Protein AF-A7SAR0-F1 (afdb_monomer_lite)

InterPro domains:
  IPR002035 von Willebrand factor, type A [PF00092] (319-389)
  IPR002035 von Willebrand factor, type A [PF00092] (430-538)
  IPR002035 von Willebrand factor, type A [PS50234] (319-540)
  IPR002035 von Willebrand factor, type A [SM00327] (317-538)
  IPR036465 von Willebrand factor A-like domain superfamily [G3DSA:3.40.50.410] (305-395)
  IPR036465 von Willebrand factor A-like domain superfamily [G3DSA:3.40.50.410] (401-552)
  IPR036465 von Willebrand factor A-like domain superfamily [SSF53300] (314-546)
  IPR050525 Extracellular Matrix Assembly and Organization [PTHR24020] (255-546)

Foldseek 3Di:
DDDDPDDPPPFEDEQDFAQFFAPLLLLQLLVLLCVVCVPDAQLQSLQQLLCLAPQDQQLCQLQNHHDHRDPPSDDPVSSVSSSFLQHFDDDQWFTTNWGHLDVPDIANQNLLSLLQSCLQVWDQWTACCSVPVPLRGTHGSNLCSADLQLLLQQLLCVLLVQEVDSEEDAFAAPPHPLGGDTTTGDDRHHDTSHYLNRNLSRLNSSLCSNCVNVCSVVRQHNSRSSCCARPLENQPDLVNHSLCSLVSSVVRDDLVSSLVNNLSSSLRVCSSCVVVRPSDDNVCSSVSSVVNSVCPSVVNDVSSDNRDSNHQFDFFAAEEEEEAELFLVDDPVLLLVVLVLVLLLLVQWQQAPRHYWYWYWYDFQDIHTHGARPRDSRSSVVSSSSNSDDRPQDDCPVVNCVVVVVPPADPVRVVVVVVPDPPVVVVPPRDGPGGHHAPLNNLQCCQPPHQVCLVPDPSNPDPYAYEYEYEDAEDHPRVDPCSNVVSLVCSLAPGFLYFYAYEHEHNYDLVSSLSNGLHSVQRYYYPVPSVVVVVVSNLSGSDHPPDDWDWDWDWDDDPFWIWIWIQTPVGRTHIDIDTVVVCVPDPDDDDD

Radius of gyration: 28.36 Å; chains: 1; bounding box: 83×52×78 Å

Organism: Nematostella vectensis (NCBI:txid45351)

Structure (mmCIF, N/CA/C/O backbone):
data_AF-A7SAR0-F1
#
_entry.id   AF-A7SAR0-F1
#
loop_
_atom_site.group_PDB
_atom_site.id
_atom_site.type_symbol
_atom_site.label_atom_id
_atom_site.label_alt_id
_atom_site.label_comp_id
_atom_site.label_asym_id
_atom_site.label_entity_id
_atom_site.label_seq_id
_atom_site.pdbx_PDB_ins_code
_atom_site.Cartn_x
_atom_site.Cartn_y
_atom_site.Cartn_z
_atom_site.occupancy
_atom_site.B_iso_or_equiv
_atom_site.auth_seq_id
_atom_site.auth_comp_id
_atom_site.auth_asym_id
_atom_site.auth_atom_id
_atom_site.pdbx_PDB_model_num
ATOM 1 N N . MET A 1 1 ? -2.331 31.060 17.539 1.00 26.17 1 MET A N 1
ATOM 2 C CA . MET A 1 1 ? -1.573 30.114 18.380 1.00 26.17 1 MET A CA 1
ATOM 3 C C . MET A 1 1 ? -2.570 29.066 18.826 1.00 26.17 1 MET A C 1
ATOM 5 O O . MET A 1 1 ? -3.383 29.357 19.687 1.00 26.17 1 MET A O 1
ATOM 9 N N . ALA A 1 2 ? -2.637 27.949 18.102 1.00 24.48 2 ALA A N 1
ATOM 10 C CA . ALA A 1 2 ? -3.483 26.822 18.471 1.00 24.48 2 ALA A CA 1
ATOM 11 C C . ALA A 1 2 ? -2.668 25.968 19.445 1.00 24.48 2 ALA A C 1
ATOM 13 O O . ALA A 1 2 ? -1.575 25.530 19.090 1.00 24.48 2 ALA A O 1
ATOM 14 N N . GLU A 1 3 ? -3.146 25.841 20.679 1.00 23.84 3 GLU A N 1
ATOM 15 C CA . GLU A 1 3 ? -2.560 24.943 21.667 1.00 23.84 3 GLU A CA 1
ATOM 16 C C . GLU A 1 3 ? -2.794 23.499 21.227 1.00 23.84 3 GLU A C 1
ATOM 18 O O . GLU A 1 3 ? -3.919 23.070 20.972 1.00 23.84 3 GLU A O 1
ATOM 23 N N . ASP A 1 4 ? -1.680 22.791 21.102 1.00 28.69 4 ASP A N 1
ATOM 24 C CA . ASP A 1 4 ? -1.570 21.359 20.902 1.00 28.69 4 ASP A CA 1
ATOM 25 C C . ASP A 1 4 ? -2.327 20.634 22.027 1.00 28.69 4 ASP A C 1
ATOM 27 O O . ASP A 1 4 ? -1.925 20.682 23.195 1.00 28.69 4 ASP A O 1
ATOM 31 N N . SER A 1 5 ? -3.452 19.995 21.692 1.00 29.91 5 SER A N 1
ATOM 32 C CA . SER A 1 5 ? -4.229 19.151 22.602 1.00 29.91 5 SER A CA 1
ATOM 33 C C . SER A 1 5 ? -3.477 17.839 22.842 1.00 29.91 5 SER A C 1
ATOM 35 O O . SER A 1 5 ? -3.873 16.766 22.384 1.00 29.91 5 SER A O 1
ATOM 37 N N . SER A 1 6 ? -2.338 17.942 23.520 1.00 33.75 6 SER A N 1
ATOM 38 C CA . SER A 1 6 ? -1.505 16.810 23.887 1.00 33.75 6 SER A CA 1
ATOM 39 C C . SER A 1 6 ? -2.100 16.120 25.116 1.00 33.75 6 SER A C 1
ATOM 41 O O . SER A 1 6 ? -2.221 16.690 26.201 1.00 33.75 6 SER A O 1
ATOM 43 N N . VAL A 1 7 ? -2.496 14.858 24.933 1.00 38.62 7 VAL A N 1
ATOM 44 C CA . VAL A 1 7 ? -2.776 13.917 26.026 1.00 38.62 7 VAL A CA 1
ATOM 45 C C . VAL A 1 7 ? -1.571 13.936 26.982 1.00 38.62 7 VAL A C 1
ATOM 47 O O . VAL A 1 7 ? -0.435 13.860 26.501 1.00 38.62 7 VAL A O 1
ATOM 50 N N . PRO A 1 8 ? -1.759 14.041 28.314 1.00 30.75 8 PRO A N 1
ATOM 51 C CA . PRO A 1 8 ? -0.643 14.112 29.250 1.00 30.75 8 PRO A CA 1
ATOM 52 C C . PRO A 1 8 ? 0.313 12.930 29.041 1.00 30.75 8 PRO A C 1
ATOM 54 O O . PRO A 1 8 ? -0.089 11.768 29.073 1.00 30.75 8 PRO A O 1
ATOM 57 N N . SER A 1 9 ? 1.600 13.238 28.854 1.00 37.22 9 SER A N 1
ATOM 58 C CA . SER A 1 9 ? 2.666 12.329 28.392 1.00 37.22 9 SER A CA 1
ATOM 59 C C . SER A 1 9 ? 2.916 11.072 29.244 1.00 37.22 9 SER A C 1
ATOM 61 O O . SER A 1 9 ? 3.750 10.247 28.884 1.00 37.22 9 SER A O 1
ATOM 63 N N . ARG A 1 10 ? 2.200 10.893 30.362 1.00 34.91 10 ARG A N 1
ATOM 64 C CA . ARG A 1 10 ? 2.301 9.724 31.250 1.00 34.91 10 ARG A CA 1
ATOM 65 C C . ARG A 1 10 ? 1.417 8.533 30.852 1.00 34.91 10 ARG A C 1
ATOM 67 O O . ARG A 1 10 ? 1.620 7.467 31.423 1.00 34.91 10 ARG A O 1
ATOM 74 N N . SER A 1 11 ? 0.471 8.672 29.916 1.00 49.97 11 SER A N 1
ATOM 75 C CA . SER A 1 11 ? -0.482 7.596 29.556 1.00 49.97 11 SER A CA 1
ATOM 76 C C . SER A 1 11 ? -0.336 7.022 28.139 1.00 49.97 11 SER A C 1
ATOM 78 O O . SER A 1 11 ? -1.060 6.086 27.797 1.00 49.97 11 SER A O 1
ATOM 80 N N . LYS A 1 12 ? 0.583 7.550 27.316 1.00 46.09 12 LYS A N 1
ATOM 81 C CA . LYS A 1 12 ? 0.802 7.092 25.935 1.00 46.09 12 LYS A CA 1
ATOM 82 C C . LYS A 1 12 ? 1.969 6.110 25.859 1.00 46.09 12 LYS A C 1
ATOM 84 O O . LYS A 1 12 ? 3.093 6.446 26.230 1.00 46.09 12 LYS A O 1
ATOM 89 N N . ARG A 1 13 ? 1.716 4.913 25.328 1.00 53.78 13 ARG A N 1
ATOM 90 C CA . ARG A 1 13 ? 2.755 3.932 24.988 1.00 53.78 13 ARG A CA 1
ATOM 91 C C . ARG A 1 13 ? 3.114 4.102 23.515 1.00 53.78 13 ARG A C 1
ATOM 93 O O . ARG A 1 13 ? 2.243 3.986 22.666 1.00 53.78 13 ARG A O 1
ATOM 100 N N . SER A 1 14 ? 4.374 4.386 23.188 1.00 48.59 14 SER A N 1
ATOM 101 C CA . SER A 1 14 ? 4.803 4.431 21.785 1.00 48.59 14 SER A CA 1
ATOM 102 C C . SER A 1 14 ? 5.009 3.012 21.256 1.00 48.59 14 SER A C 1
ATOM 104 O O . SER A 1 14 ? 5.882 2.291 21.746 1.00 48.59 14 SER A O 1
ATOM 106 N N . VAL A 1 15 ? 4.241 2.617 20.245 1.00 57.91 15 VAL A N 1
ATOM 107 C CA . VAL A 1 15 ? 4.427 1.339 19.551 1.00 57.91 15 VAL A CA 1
ATOM 108 C C . VAL A 1 15 ? 5.384 1.576 18.388 1.00 57.91 15 VAL A C 1
ATOM 110 O O . VAL A 1 15 ? 5.007 2.139 17.367 1.00 57.91 15 VAL A O 1
ATOM 113 N N . GLY A 1 16 ? 6.651 1.192 18.544 1.00 56.44 16 GLY A N 1
ATOM 114 C CA . GLY A 1 16 ? 7.621 1.249 17.452 1.00 56.44 16 GLY A CA 1
ATOM 115 C C . GLY A 1 16 ? 7.427 0.070 16.504 1.00 56.44 16 GLY A C 1
ATOM 116 O O . GLY A 1 16 ? 7.858 -1.038 16.815 1.00 56.44 16 GLY A O 1
ATOM 117 N N . VAL A 1 17 ? 6.793 0.286 15.352 1.00 64.12 17 VAL A N 1
ATOM 118 C CA . VAL A 1 17 ? 6.727 -0.736 14.294 1.00 64.12 17 VAL A CA 1
ATOM 119 C C . VAL A 1 17 ? 8.013 -0.679 13.474 1.00 64.12 17 VAL A C 1
ATOM 121 O O . VAL A 1 17 ? 8.463 0.403 13.096 1.00 64.12 17 VAL A O 1
ATOM 124 N N . SER A 1 18 ? 8.607 -1.840 13.184 1.00 66.06 18 SER A N 1
ATOM 125 C CA . SER A 1 18 ? 9.687 -1.941 12.195 1.00 66.06 18 SER A CA 1
ATOM 126 C C . SER A 1 18 ? 9.252 -1.357 10.848 1.00 66.06 18 SER A C 1
ATOM 128 O O . SER A 1 18 ? 8.065 -1.287 10.555 1.00 66.06 18 SER A O 1
ATOM 130 N N . GLU A 1 19 ? 10.201 -0.974 9.999 1.00 83.50 19 GLU A N 1
ATOM 131 C CA . GLU A 1 19 ? 9.915 -0.430 8.664 1.00 83.50 19 GLU A CA 1
ATOM 132 C C . GLU A 1 19 ? 8.997 -1.385 7.862 1.00 83.50 19 GLU A C 1
ATOM 134 O O . GLU A 1 19 ? 9.337 -2.554 7.679 1.00 83.50 19 GLU A O 1
ATOM 139 N N . VAL A 1 20 ? 7.811 -0.922 7.444 1.00 90.62 20 VAL A N 1
ATOM 140 C CA . VAL A 1 20 ? 6.814 -1.734 6.717 1.00 90.62 20 VAL A CA 1
ATOM 141 C C . VAL A 1 20 ? 6.752 -1.290 5.258 1.00 90.62 20 VAL A C 1
ATOM 143 O O . VAL A 1 20 ? 6.355 -0.160 4.973 1.00 90.62 20 VAL A O 1
ATOM 146 N N . PHE A 1 21 ? 7.093 -2.183 4.332 1.00 94.25 21 PHE A N 1
ATOM 147 C CA . PHE A 1 21 ? 7.068 -1.960 2.885 1.00 94.25 21 PHE A CA 1
ATOM 148 C C . PHE A 1 21 ? 5.746 -2.429 2.284 1.00 94.25 21 PHE A C 1
ATOM 150 O O . PHE A 1 21 ? 5.634 -3.502 1.695 1.00 94.25 21 PHE A O 1
ATOM 157 N N . ALA A 1 22 ? 4.726 -1.592 2.447 1.00 94.12 22 ALA A N 1
ATOM 158 C CA . ALA A 1 22 ? 3.387 -1.826 1.929 1.00 94.12 22 ALA A CA 1
ATOM 159 C C . ALA A 1 22 ? 2.892 -0.629 1.112 1.00 94.12 22 ALA A C 1
ATOM 161 O O . ALA A 1 22 ? 3.241 0.522 1.384 1.00 94.12 22 ALA A O 1
ATOM 162 N N . LEU A 1 23 ? 2.070 -0.903 0.105 1.00 94.31 23 LEU A N 1
ATOM 163 C CA . LEU A 1 23 ? 1.562 0.099 -0.825 1.00 94.31 23 LEU A CA 1
ATOM 164 C C . LEU A 1 23 ? 0.680 1.135 -0.125 1.00 94.31 23 LEU A C 1
ATOM 166 O O . LEU A 1 23 ? 0.762 2.324 -0.407 1.00 94.31 23 LEU A O 1
ATOM 170 N N . ASP A 1 24 ? -0.149 0.699 0.816 1.00 91.94 24 ASP A N 1
ATOM 171 C CA . ASP A 1 24 ? -1.004 1.588 1.595 1.00 91.94 24 ASP A CA 1
ATOM 172 C C . ASP A 1 24 ? -0.205 2.473 2.568 1.00 91.94 24 ASP A C 1
ATOM 174 O O . ASP A 1 24 ? -0.632 3.589 2.855 1.00 91.94 24 ASP A O 1
ATOM 178 N N . HIS A 1 25 ? 0.976 2.029 3.016 1.00 93.94 25 HIS A N 1
ATOM 179 C CA . HIS A 1 25 ? 1.928 2.876 3.742 1.00 93.94 25 HIS A CA 1
ATOM 180 C C . HIS A 1 25 ? 2.596 3.907 2.829 1.00 93.94 25 HIS A C 1
ATOM 182 O O . HIS A 1 25 ? 2.699 5.075 3.199 1.00 93.94 25 HIS A O 1
ATOM 188 N N . PHE A 1 26 ? 2.994 3.509 1.619 1.00 96.06 26 PHE A N 1
ATOM 189 C CA . PHE A 1 26 ? 3.489 4.458 0.623 1.00 96.06 26 PHE A CA 1
ATOM 190 C C . PHE A 1 26 ? 2.452 5.556 0.344 1.00 96.06 26 PHE A C 1
ATOM 192 O O . PHE A 1 26 ? 2.776 6.739 0.409 1.00 96.06 26 PHE A O 1
ATOM 199 N N . ILE A 1 27 ? 1.189 5.175 0.124 1.00 94.31 27 ILE A N 1
ATOM 200 C CA . ILE A 1 27 ? 0.093 6.123 -0.103 1.00 94.31 27 ILE A CA 1
ATOM 201 C C . ILE A 1 27 ? -0.141 7.022 1.122 1.00 94.31 27 ILE A C 1
ATOM 203 O O . ILE A 1 27 ? -0.312 8.223 0.940 1.00 94.31 27 ILE A O 1
ATOM 207 N N . GLU A 1 28 ? -0.095 6.490 2.351 1.00 92.25 28 GLU A N 1
ATOM 208 C CA . GLU A 1 28 ? -0.163 7.306 3.578 1.00 92.25 28 GLU A CA 1
ATOM 209 C C . GLU A 1 28 ? 0.909 8.411 3.580 1.00 92.25 28 GLU A C 1
ATOM 211 O O . GLU A 1 28 ? 0.613 9.563 3.901 1.00 92.25 28 GLU A O 1
ATOM 216 N N . VAL A 1 29 ? 2.153 8.079 3.224 1.00 94.81 29 VAL A N 1
ATOM 217 C CA . VAL A 1 29 ? 3.259 9.049 3.200 1.00 94.81 29 VAL A CA 1
ATOM 218 C C . VAL A 1 29 ? 3.044 10.088 2.096 1.00 94.81 29 VAL A C 1
ATOM 220 O O . VAL A 1 29 ? 3.247 11.275 2.339 1.00 94.81 29 VAL A O 1
ATOM 223 N N . VAL A 1 30 ? 2.552 9.688 0.917 1.00 96.12 30 VAL A N 1
ATOM 224 C CA . VAL A 1 30 ? 2.158 10.633 -0.147 1.00 96.12 30 VAL A CA 1
ATOM 225 C C . VAL A 1 30 ? 1.065 11.593 0.333 1.00 96.12 30 VAL A C 1
ATOM 227 O O . VAL A 1 30 ? 1.195 12.805 0.167 1.00 96.12 30 VAL A O 1
ATOM 230 N N . GLU A 1 31 ? 0.012 11.076 0.968 1.00 91.88 31 GLU A N 1
ATOM 231 C CA . GLU A 1 31 ? -1.098 11.873 1.505 1.00 91.88 31 GLU A CA 1
ATOM 232 C C . GLU A 1 31 ? -0.603 12.880 2.563 1.00 91.88 31 GLU A C 1
ATOM 234 O O . GLU A 1 31 ? -1.057 14.026 2.580 1.00 91.88 31 GLU A O 1
ATOM 239 N N . LYS A 1 32 ? 0.380 12.505 3.395 1.00 92.62 32 LYS A N 1
ATOM 240 C CA . LYS A 1 32 ? 1.038 13.420 4.345 1.00 92.62 32 LYS A CA 1
ATOM 241 C C . LYS A 1 32 ? 1.799 14.550 3.648 1.00 92.62 32 LYS A C 1
ATOM 243 O O . LYS A 1 32 ? 1.663 15.705 4.057 1.00 92.62 32 LYS A O 1
ATOM 248 N N . ILE A 1 33 ? 2.544 14.261 2.576 1.00 95.62 33 ILE A N 1
ATOM 249 C CA . ILE A 1 33 ? 3.218 15.306 1.785 1.00 95.62 33 ILE A CA 1
ATOM 250 C C . ILE A 1 33 ? 2.176 16.281 1.214 1.00 95.62 33 ILE A C 1
ATOM 252 O O . ILE A 1 33 ? 2.338 17.493 1.328 1.00 95.62 33 ILE A O 1
ATOM 256 N N . GLU A 1 34 ? 1.077 15.777 0.648 1.00 94.31 34 GLU A N 1
ATOM 257 C CA . GLU A 1 34 ? 0.001 16.607 0.080 1.00 94.31 34 GLU A CA 1
ATOM 258 C C . GLU A 1 34 ? -0.732 17.465 1.123 1.00 94.31 34 GLU A C 1
ATOM 260 O O . GLU A 1 34 ? -1.263 18.529 0.793 1.00 94.31 34 GLU A O 1
ATOM 265 N N . GLN A 1 35 ? -0.798 17.008 2.377 1.00 91.00 35 GLN A N 1
ATOM 266 C CA . GLN A 1 35 ? -1.327 17.794 3.494 1.00 91.00 35 GLN A CA 1
ATOM 267 C C . GLN A 1 35 ? -0.376 18.930 3.882 1.00 91.00 35 GLN A C 1
ATOM 269 O O . GLN A 1 35 ? -0.831 20.046 4.130 1.00 91.00 35 GLN A O 1
ATOM 274 N N . LYS A 1 36 ? 0.936 18.666 3.912 1.00 94.00 36 LYS A N 1
ATOM 275 C CA . LYS A 1 36 ? 1.967 19.673 4.215 1.00 94.00 36 LYS A CA 1
ATOM 276 C C . LYS A 1 36 ? 2.174 20.668 3.075 1.00 94.00 36 LYS A C 1
ATOM 278 O O . LYS A 1 36 ? 2.505 21.822 3.329 1.00 94.00 36 LYS A O 1
ATOM 283 N N . LEU A 1 37 ? 1.941 20.244 1.833 1.00 94.81 37 LEU A N 1
ATOM 284 C CA . LEU A 1 37 ? 2.154 21.027 0.616 1.00 94.81 37 LEU A CA 1
ATOM 285 C C . LEU A 1 37 ? 0.853 21.179 -0.197 1.00 94.81 37 LEU A C 1
ATOM 287 O O . LEU A 1 37 ? 0.806 20.781 -1.361 1.00 94.81 37 LEU A O 1
ATOM 291 N N . PRO A 1 38 ? -0.210 21.793 0.357 1.00 92.56 38 PRO A N 1
ATOM 292 C CA . PRO A 1 38 ? -1.535 21.815 -0.272 1.00 92.56 38 PRO A CA 1
ATOM 293 C C . PRO A 1 38 ? -1.596 22.590 -1.597 1.00 92.56 38 PRO A C 1
ATOM 295 O O . PRO A 1 38 ? -2.573 22.445 -2.328 1.00 92.56 38 PRO A O 1
ATOM 298 N N . GLN A 1 39 ? -0.582 23.412 -1.889 1.00 93.44 39 GLN A N 1
ATOM 299 C CA . GLN A 1 39 ? -0.471 24.210 -3.115 1.00 93.44 39 GLN A CA 1
ATOM 300 C C . GLN A 1 39 ? 0.252 23.483 -4.257 1.00 93.44 39 GLN A C 1
ATOM 302 O O . GLN A 1 39 ? 0.214 23.946 -5.393 1.00 93.44 39 GLN A O 1
ATOM 307 N N . LYS A 1 40 ? 0.953 22.379 -3.970 1.00 94.88 40 LYS A N 1
ATOM 308 C CA . LYS A 1 40 ? 1.698 21.622 -4.981 1.00 94.88 40 LYS A CA 1
ATOM 309 C C . LYS A 1 40 ? 0.737 20.730 -5.769 1.00 94.88 40 LYS A C 1
ATOM 311 O O . LYS A 1 40 ? -0.164 20.110 -5.205 1.00 94.88 40 LYS A O 1
ATOM 316 N N . SER A 1 41 ? 0.920 20.683 -7.085 1.00 95.00 41 SER A N 1
ATOM 317 C CA . SER A 1 41 ? 0.102 19.863 -7.981 1.00 95.00 41 SER A CA 1
ATOM 318 C C . SER A 1 41 ? 0.484 18.379 -7.900 1.00 95.00 41 SER A C 1
ATOM 320 O O . SER A 1 41 ? 1.560 18.031 -7.411 1.00 95.00 41 SER A O 1
ATOM 322 N N . LEU A 1 42 ? -0.356 17.495 -8.460 1.00 96.06 42 LEU A N 1
ATOM 323 C CA . LEU A 1 42 ? -0.025 16.071 -8.630 1.00 96.06 42 LEU A CA 1
ATOM 324 C C . LEU A 1 42 ? 1.337 15.903 -9.328 1.00 96.06 42 LEU A C 1
ATOM 326 O O . LEU A 1 42 ? 2.151 15.092 -8.892 1.00 96.06 42 LEU A O 1
ATOM 330 N N . LYS A 1 43 ? 1.6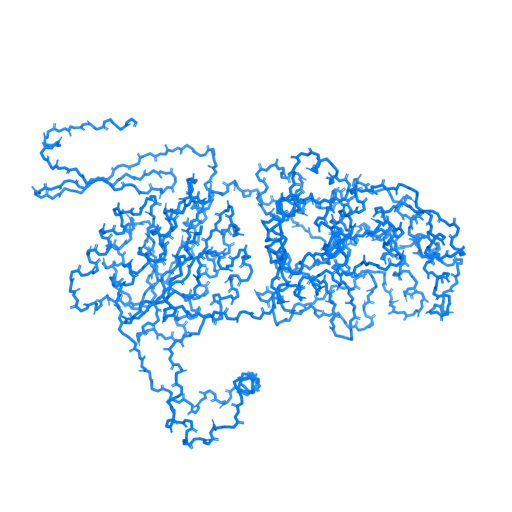08 16.712 -10.362 1.00 96.19 43 LYS A N 1
ATOM 331 C CA . LYS A 1 43 ? 2.874 16.704 -11.108 1.00 96.19 43 LYS A CA 1
ATOM 332 C C . LYS A 1 43 ? 4.071 17.076 -10.249 1.00 96.19 43 LYS A C 1
ATOM 334 O O . LYS A 1 43 ? 5.107 16.425 -10.373 1.00 96.19 43 LYS A O 1
ATOM 339 N N . ASP A 1 44 ? 3.941 18.088 -9.401 1.00 95.81 44 ASP A N 1
ATOM 340 C CA . ASP A 1 44 ? 5.046 18.513 -8.541 1.00 95.81 44 ASP A CA 1
ATOM 341 C C . ASP A 1 44 ? 5.380 17.419 -7.525 1.00 95.81 44 ASP A C 1
ATOM 343 O O . ASP A 1 44 ? 6.533 17.016 -7.406 1.00 95.81 44 ASP A O 1
ATOM 347 N N . ILE A 1 45 ? 4.356 16.874 -6.857 1.00 97.69 45 ILE A N 1
ATOM 348 C CA . ILE A 1 45 ? 4.521 15.821 -5.850 1.00 97.69 45 ILE A CA 1
ATOM 349 C C . ILE A 1 45 ? 5.096 14.544 -6.473 1.00 97.69 45 ILE A C 1
ATOM 351 O O . ILE A 1 45 ? 6.069 14.000 -5.952 1.00 97.69 45 ILE A O 1
ATOM 355 N N . ALA A 1 46 ? 4.551 14.084 -7.605 1.00 97.94 46 ALA A N 1
ATOM 356 C CA . ALA A 1 46 ? 5.043 12.889 -8.291 1.00 97.94 46 ALA A CA 1
ATOM 357 C C . ALA A 1 46 ? 6.515 13.038 -8.711 1.00 97.94 46 ALA A C 1
ATOM 359 O O . ALA A 1 46 ? 7.311 12.130 -8.479 1.00 97.94 46 ALA A O 1
ATOM 360 N N . ASN A 1 47 ? 6.901 14.201 -9.250 1.00 97.19 47 ASN A N 1
ATOM 361 C CA . ASN A 1 47 ? 8.289 14.470 -9.624 1.00 97.19 47 ASN A CA 1
ATOM 362 C C . ASN A 1 47 ? 9.226 14.535 -8.417 1.00 97.19 47 ASN A C 1
ATOM 364 O O . ASN A 1 47 ? 10.321 13.977 -8.473 1.00 97.19 47 ASN A O 1
ATOM 368 N N . SER A 1 48 ? 8.811 15.170 -7.319 1.00 96.94 48 SER A N 1
ATOM 369 C CA . SER A 1 48 ? 9.624 15.221 -6.103 1.00 96.94 48 SER A CA 1
ATOM 370 C C . SER A 1 48 ? 9.822 13.843 -5.468 1.00 96.94 48 SER A C 1
ATOM 372 O O . SER A 1 48 ? 10.914 13.559 -4.983 1.00 96.94 48 SER A O 1
ATOM 374 N N . ILE A 1 49 ? 8.809 12.971 -5.513 1.00 97.44 49 ILE A N 1
ATOM 375 C CA . ILE A 1 49 ? 8.919 11.576 -5.058 1.00 97.44 49 ILE A CA 1
ATOM 376 C C . ILE A 1 49 ? 9.837 10.782 -5.987 1.00 97.44 49 ILE A C 1
ATOM 378 O O . ILE A 1 49 ? 10.768 10.134 -5.516 1.00 97.44 49 ILE A O 1
ATOM 382 N N . ARG A 1 50 ? 9.618 10.862 -7.305 1.00 95.88 50 ARG A N 1
ATOM 383 C CA . ARG A 1 50 ? 10.467 10.211 -8.310 1.00 95.88 50 ARG A CA 1
ATOM 384 C C . ARG A 1 50 ? 11.944 10.516 -8.087 1.00 95.88 50 ARG A C 1
ATOM 386 O O . ARG A 1 50 ? 12.776 9.612 -8.154 1.00 95.88 50 ARG A O 1
ATOM 393 N N . LYS A 1 51 ? 12.262 11.792 -7.849 1.00 95.88 51 LYS A N 1
ATOM 394 C CA . LYS A 1 51 ? 13.630 12.295 -7.699 1.00 95.88 51 LYS A CA 1
ATOM 395 C C . LYS A 1 51 ? 14.447 11.528 -6.653 1.00 95.88 51 LYS A C 1
ATOM 397 O O . LYS A 1 51 ? 15.662 11.446 -6.772 1.00 95.88 51 LYS A O 1
ATOM 402 N N . LEU A 1 52 ? 13.784 10.944 -5.655 1.00 94.56 52 LEU A N 1
ATOM 403 C CA . LEU A 1 52 ? 14.427 10.167 -4.595 1.00 94.56 52 LEU A CA 1
ATOM 404 C C . LEU A 1 52 ? 15.106 8.885 -5.102 1.00 94.56 52 LEU A C 1
ATOM 406 O O . LEU A 1 52 ? 16.066 8.438 -4.484 1.00 94.56 52 LEU A O 1
ATOM 410 N N . GLY A 1 53 ? 14.627 8.299 -6.206 1.00 90.81 53 GLY A N 1
ATOM 411 C CA . GLY A 1 53 ? 15.198 7.074 -6.784 1.00 90.81 53 GLY A CA 1
ATOM 412 C C . GLY A 1 53 ? 15.646 7.192 -8.243 1.00 90.81 53 GLY A C 1
ATOM 413 O O . GLY A 1 53 ? 16.463 6.395 -8.692 1.00 90.81 53 GLY A O 1
ATOM 414 N N . TYR A 1 54 ? 15.137 8.177 -8.986 1.00 94.19 54 TYR A N 1
ATOM 415 C CA . TYR A 1 54 ? 15.264 8.245 -10.443 1.00 94.19 54 TYR A CA 1
ATOM 416 C C . TYR A 1 54 ? 15.532 9.680 -10.921 1.00 94.19 54 TYR A C 1
ATOM 418 O O . TYR A 1 54 ? 14.669 10.299 -11.542 1.00 94.19 54 TYR A O 1
ATOM 426 N N . ASP A 1 55 ? 16.712 10.232 -10.621 1.00 94.44 55 ASP A N 1
ATOM 427 C CA . ASP A 1 55 ? 17.115 11.609 -10.995 1.00 94.44 55 ASP A CA 1
ATOM 428 C C . ASP A 1 55 ? 18.413 11.683 -11.816 1.00 94.44 55 ASP A C 1
ATOM 430 O O . ASP A 1 55 ? 19.011 12.748 -11.971 1.00 94.44 55 ASP A O 1
ATOM 434 N N . ASP A 1 56 ? 18.881 10.554 -12.347 1.00 94.44 56 ASP A N 1
ATOM 435 C CA . ASP A 1 56 ? 20.063 10.544 -13.206 1.00 94.44 56 ASP A CA 1
ATOM 436 C C . ASP A 1 56 ? 19.784 11.133 -14.607 1.00 94.44 56 ASP A C 1
ATOM 438 O O . ASP A 1 56 ? 18.668 11.532 -14.958 1.00 94.44 56 ASP A O 1
ATOM 442 N N . LYS A 1 57 ? 20.831 11.172 -15.440 1.00 95.38 57 LYS A N 1
ATOM 443 C CA . LYS A 1 57 ? 20.778 11.728 -16.798 1.00 95.38 57 LYS A CA 1
ATOM 444 C C . LYS A 1 57 ? 19.710 11.069 -17.681 1.00 95.38 57 LYS A C 1
ATOM 446 O O . LYS A 1 57 ? 19.109 11.760 -18.503 1.00 95.38 57 LYS A O 1
ATOM 451 N N . LEU A 1 58 ? 19.472 9.763 -17.532 1.00 95.50 58 LEU A N 1
ATOM 452 C CA . LEU A 1 58 ? 18.441 9.060 -18.296 1.00 95.50 58 LEU A CA 1
ATOM 453 C C . LEU A 1 58 ? 17.063 9.597 -17.917 1.00 95.50 58 LEU A C 1
ATOM 455 O O . LEU A 1 58 ? 16.295 10.001 -18.788 1.00 95.50 58 LEU A O 1
ATOM 459 N N . TRP A 1 59 ? 16.756 9.652 -16.624 1.00 95.81 59 TRP A N 1
ATOM 460 C CA . TRP A 1 59 ? 15.443 10.098 -16.160 1.00 95.81 59 TRP A CA 1
ATOM 461 C C . TRP A 1 59 ? 15.202 11.577 -16.447 1.00 95.81 59 TRP A C 1
ATOM 463 O O . TRP A 1 59 ? 14.117 11.946 -16.890 1.00 95.81 59 TRP A O 1
ATOM 473 N N . GLN A 1 60 ? 16.224 12.422 -16.321 1.00 95.50 60 GLN A N 1
ATOM 474 C CA . GLN A 1 60 ? 16.123 13.817 -16.753 1.00 95.50 60 GLN A CA 1
ATOM 475 C C . GLN A 1 60 ? 15.837 13.939 -18.258 1.00 95.50 60 GLN A C 1
ATOM 477 O O . GLN A 1 60 ? 15.054 14.799 -18.660 1.00 95.50 60 GLN A O 1
ATOM 482 N N . THR A 1 61 ? 16.400 13.049 -19.083 1.00 95.81 61 THR A N 1
ATOM 483 C CA . THR A 1 61 ? 16.132 12.996 -20.531 1.00 95.81 61 THR A CA 1
ATOM 484 C C . THR A 1 61 ? 14.693 12.557 -20.823 1.00 95.81 61 THR A C 1
ATOM 486 O O . THR A 1 61 ? 13.999 13.190 -21.616 1.00 95.81 61 THR A O 1
ATOM 489 N N . LEU A 1 62 ? 14.215 11.491 -20.172 1.00 96.44 62 LEU A N 1
ATOM 490 C CA . LEU A 1 62 ? 12.894 10.916 -20.449 1.00 96.44 62 LEU A CA 1
ATOM 491 C C . LEU A 1 62 ? 11.737 11.769 -19.908 1.00 96.44 62 LEU A C 1
ATOM 493 O O . LEU A 1 62 ? 10.716 11.940 -20.579 1.00 96.44 62 LEU A O 1
ATOM 497 N N . ILE A 1 63 ? 11.877 12.279 -18.686 1.00 95.50 63 ILE A N 1
ATOM 498 C CA . ILE A 1 63 ? 10.761 12.836 -17.904 1.00 95.50 63 ILE A CA 1
ATOM 499 C C . ILE A 1 63 ? 11.080 14.179 -17.238 1.00 95.50 63 ILE A C 1
ATOM 501 O O . ILE A 1 63 ? 10.253 14.715 -16.504 1.00 95.50 63 ILE A O 1
ATOM 505 N N . GLY A 1 64 ? 12.232 14.772 -17.559 1.00 94.38 64 GLY A N 1
ATOM 506 C CA . GLY A 1 64 ? 12.599 16.120 -17.138 1.00 94.38 64 GLY A CA 1
ATOM 507 C C . GLY A 1 64 ? 13.189 16.203 -15.732 1.00 94.38 64 GLY A C 1
ATOM 508 O O . GLY A 1 64 ? 13.342 15.216 -15.007 1.00 94.38 64 GLY A O 1
ATOM 509 N N . THR A 1 65 ? 13.548 17.422 -15.339 1.00 93.38 65 THR A N 1
ATOM 510 C CA . THR A 1 65 ? 14.085 17.720 -14.009 1.00 93.38 65 THR A CA 1
ATOM 511 C C . THR A 1 65 ? 12.977 17.763 -12.954 1.00 93.38 65 THR A C 1
ATOM 513 O O . THR A 1 65 ? 11.800 17.951 -13.265 1.00 93.38 65 THR A O 1
ATOM 516 N N . ALA A 1 66 ? 13.353 17.578 -11.688 1.00 93.88 66 ALA A N 1
ATOM 517 C CA . ALA A 1 66 ? 12.436 17.630 -10.554 1.00 93.88 66 ALA A CA 1
ATOM 518 C C . ALA A 1 66 ? 12.976 18.503 -9.415 1.00 93.88 66 ALA A C 1
ATOM 520 O O . ALA A 1 66 ? 14.186 18.592 -9.181 1.00 93.88 66 ALA A O 1
ATOM 521 N N . GLU A 1 67 ? 12.065 19.111 -8.656 1.00 93.75 67 GLU A N 1
ATOM 522 C CA . GLU A 1 67 ? 12.381 19.772 -7.389 1.00 93.75 67 GLU A CA 1
ATOM 523 C C . GLU A 1 67 ? 12.465 18.744 -6.257 1.00 93.75 67 GLU A C 1
ATOM 525 O O . GLU A 1 67 ? 11.718 17.766 -6.233 1.00 93.75 67 GLU A O 1
ATOM 530 N N . SER A 1 68 ? 13.370 18.964 -5.304 1.00 93.88 68 SER A N 1
ATOM 531 C CA . SER A 1 68 ? 13.462 18.119 -4.110 1.00 93.88 68 SER A CA 1
ATOM 532 C C . SER A 1 68 ? 12.309 18.415 -3.147 1.00 93.88 68 SER A C 1
ATOM 534 O O . SER A 1 68 ? 11.856 19.557 -3.059 1.00 93.88 68 SER A O 1
ATOM 536 N N . LEU A 1 69 ? 11.864 17.405 -2.392 1.00 92.44 69 LEU A N 1
ATOM 537 C CA . LEU A 1 69 ? 10.909 17.623 -1.303 1.00 92.44 69 LEU A CA 1
ATOM 538 C C . LEU A 1 69 ? 11.497 18.600 -0.262 1.00 92.44 69 LEU A C 1
ATOM 540 O O . LEU A 1 69 ? 12.680 18.473 0.076 1.00 92.44 69 LEU A O 1
ATOM 544 N N . PRO A 1 70 ? 10.697 19.544 0.270 1.00 91.81 70 PRO A N 1
ATOM 545 C CA . PRO A 1 70 ? 11.102 20.378 1.398 1.00 91.81 70 PRO A CA 1
ATOM 546 C C . PRO A 1 70 ? 11.538 19.530 2.598 1.00 91.81 70 PRO A C 1
ATOM 548 O O . PRO A 1 70 ? 10.957 18.479 2.869 1.00 91.81 70 PRO A O 1
ATOM 551 N N . SER A 1 71 ? 12.560 19.983 3.329 1.00 86.81 71 SER A N 1
ATOM 552 C CA . SER A 1 71 ? 13.154 19.224 4.441 1.00 86.81 71 SER A CA 1
ATOM 553 C C . SER A 1 71 ? 12.206 19.001 5.621 1.00 86.81 71 SER A C 1
ATOM 555 O O . SER A 1 71 ? 12.426 18.092 6.410 1.00 86.81 71 SER A O 1
ATOM 557 N N . ASP A 1 72 ? 11.177 19.832 5.755 1.00 88.62 72 ASP A N 1
ATOM 558 C CA . ASP A 1 72 ? 10.150 19.783 6.796 1.00 88.62 72 ASP A CA 1
ATOM 559 C C . ASP A 1 72 ? 8.861 19.066 6.349 1.00 88.62 72 ASP A C 1
ATOM 561 O O . ASP A 1 72 ? 7.913 18.953 7.130 1.00 88.62 72 ASP A O 1
ATOM 565 N N . ALA A 1 73 ? 8.812 18.563 5.108 1.00 89.62 73 ALA A N 1
ATOM 566 C CA . ALA A 1 73 ? 7.636 17.876 4.575 1.00 89.62 73 ALA A CA 1
ATOM 567 C C . ALA A 1 73 ? 7.397 16.507 5.234 1.00 89.62 73 ALA A C 1
ATOM 569 O O . ALA A 1 73 ? 6.250 16.072 5.323 1.00 89.62 73 ALA A O 1
ATOM 570 N N . LEU A 1 74 ? 8.460 15.837 5.689 1.00 91.50 74 LEU A N 1
ATOM 571 C CA . LEU A 1 74 ? 8.431 14.508 6.302 1.00 91.50 74 LEU A CA 1
ATOM 572 C C . LEU A 1 74 ? 9.427 14.424 7.459 1.00 91.50 74 LEU A C 1
ATOM 574 O O . LEU A 1 74 ? 10.435 15.129 7.474 1.00 91.50 74 LEU A O 1
ATOM 578 N N . SER A 1 75 ? 9.177 13.520 8.406 1.00 90.94 75 SER A N 1
ATOM 579 C CA . SER A 1 75 ? 10.204 13.125 9.374 1.00 90.94 75 SER A CA 1
ATOM 580 C C . SER A 1 75 ? 11.348 12.354 8.697 1.00 90.94 75 SER A C 1
ATOM 582 O O . SER A 1 75 ? 11.192 11.802 7.607 1.00 90.94 75 SER A O 1
ATOM 584 N N . GLU A 1 76 ? 12.503 12.271 9.360 1.00 89.56 76 GLU A N 1
ATOM 585 C CA . GLU A 1 76 ? 13.678 11.561 8.833 1.00 89.56 76 GLU A CA 1
ATOM 586 C C . GLU A 1 76 ? 13.384 10.078 8.533 1.00 89.56 76 GLU A C 1
ATOM 588 O O . GLU A 1 76 ? 13.790 9.557 7.497 1.00 89.56 76 GLU A O 1
ATOM 593 N N . SER A 1 77 ? 12.619 9.397 9.393 1.00 89.12 77 SER A N 1
ATOM 594 C CA . SER A 1 77 ? 12.233 7.997 9.173 1.00 89.12 77 SER A CA 1
ATOM 595 C C . SER A 1 77 ? 11.262 7.826 8.001 1.00 89.12 77 SER A C 1
ATOM 597 O O . SER A 1 77 ? 11.391 6.869 7.241 1.00 89.12 77 SER A O 1
ATOM 599 N N . GLU A 1 78 ? 10.311 8.747 7.822 1.00 91.88 78 GLU A N 1
ATOM 600 C CA . GLU A 1 78 ? 9.383 8.736 6.684 1.00 91.88 78 GLU A CA 1
ATOM 601 C C . GLU A 1 78 ? 10.109 9.011 5.367 1.00 91.88 78 GLU A C 1
ATOM 603 O O . GLU A 1 78 ? 9.823 8.362 4.362 1.00 91.88 78 GLU A O 1
ATOM 608 N N . LYS A 1 79 ? 11.085 9.925 5.377 1.00 91.69 79 LYS A N 1
ATOM 609 C CA . LYS A 1 79 ? 11.932 10.204 4.218 1.00 91.69 79 LYS A CA 1
ATOM 610 C C . LYS A 1 79 ? 12.771 8.983 3.832 1.00 91.69 79 LYS A C 1
ATOM 612 O O . LYS A 1 79 ? 12.757 8.596 2.667 1.00 91.69 79 LYS A O 1
ATOM 617 N N . GLN A 1 80 ? 13.426 8.335 4.798 1.00 91.62 80 GLN A N 1
ATOM 618 C CA . GLN A 1 80 ? 14.204 7.112 4.554 1.00 91.62 80 GLN A CA 1
ATOM 619 C C . GLN A 1 80 ? 13.338 5.966 4.024 1.00 91.62 80 GLN A C 1
ATOM 621 O O . GLN A 1 80 ? 13.752 5.255 3.107 1.00 91.62 80 GLN A O 1
ATOM 626 N N . PHE A 1 81 ? 12.133 5.791 4.576 1.00 94.00 81 PHE A N 1
ATOM 627 C CA . PHE A 1 81 ? 11.173 4.823 4.054 1.00 94.00 81 PHE A CA 1
ATOM 628 C C . PHE A 1 81 ? 10.821 5.138 2.596 1.00 94.00 81 PHE A C 1
ATOM 630 O O . PHE A 1 81 ? 10.898 4.254 1.742 1.00 94.00 81 PHE A O 1
ATOM 637 N N . LEU A 1 82 ? 10.463 6.391 2.303 1.00 95.38 82 LEU A N 1
ATOM 638 C CA . LEU A 1 82 ? 10.044 6.810 0.970 1.00 95.38 82 LEU A CA 1
ATOM 639 C C . LEU A 1 82 ? 11.164 6.626 -0.062 1.00 95.38 82 LEU A C 1
ATOM 641 O O . LEU A 1 82 ? 10.912 6.090 -1.139 1.00 95.38 82 LEU A O 1
ATOM 645 N N . GLU A 1 83 ? 12.399 6.993 0.281 1.00 94.12 83 GLU A N 1
ATOM 646 C CA . GLU A 1 83 ? 13.585 6.769 -0.555 1.00 94.12 83 GLU A CA 1
ATOM 647 C C . GLU A 1 83 ? 13.771 5.281 -0.884 1.00 94.12 83 GLU A C 1
ATOM 649 O O . GLU A 1 83 ? 13.880 4.912 -2.054 1.00 94.12 83 GLU A O 1
ATOM 654 N N . LYS A 1 84 ? 13.730 4.401 0.125 1.00 94.81 84 LYS A N 1
ATOM 655 C CA . LYS A 1 84 ? 13.876 2.949 -0.078 1.00 94.81 84 LYS A CA 1
ATOM 656 C C . LYS A 1 84 ? 12.703 2.318 -0.824 1.00 94.81 84 LYS A C 1
ATOM 658 O O . LYS A 1 84 ? 12.896 1.304 -1.490 1.00 94.81 84 LYS A O 1
ATOM 663 N N . ALA A 1 85 ? 11.495 2.859 -0.671 1.00 95.88 85 ALA A N 1
ATOM 664 C CA . ALA A 1 85 ? 10.309 2.369 -1.360 1.00 95.88 85 ALA A CA 1
ATOM 665 C C . ALA A 1 85 ? 10.342 2.740 -2.849 1.00 95.88 85 ALA A C 1
ATOM 667 O O . ALA A 1 85 ? 9.959 1.929 -3.683 1.00 95.88 85 ALA A O 1
ATOM 668 N N . VAL A 1 86 ? 10.820 3.939 -3.195 1.00 95.62 86 VAL A N 1
ATOM 669 C CA . VAL A 1 86 ? 10.894 4.400 -4.590 1.00 95.62 86 VAL A CA 1
ATOM 670 C C . VAL A 1 86 ? 12.095 3.808 -5.321 1.00 95.62 86 VAL A C 1
ATOM 672 O O . VAL A 1 86 ? 11.973 3.447 -6.486 1.00 95.62 86 VAL A O 1
ATOM 675 N N . MET A 1 87 ? 13.256 3.712 -4.673 1.00 93.06 87 MET A N 1
ATOM 676 C CA . MET A 1 87 ? 14.491 3.293 -5.333 1.00 93.06 87 MET A CA 1
ATOM 677 C C . MET A 1 87 ? 14.515 1.779 -5.580 1.00 93.06 87 MET A C 1
ATOM 679 O O . MET A 1 87 ? 14.868 0.993 -4.696 1.00 93.06 87 MET A O 1
ATOM 683 N N . HIS A 1 88 ? 14.177 1.368 -6.806 1.00 93.50 88 HIS A N 1
ATOM 684 C CA . HIS A 1 88 ? 14.340 -0.021 -7.231 1.00 93.50 88 HIS A CA 1
ATOM 685 C C . HIS A 1 88 ? 15.812 -0.368 -7.444 1.00 93.50 88 HIS A C 1
ATOM 687 O O . HIS A 1 88 ? 16.587 0.392 -8.026 1.00 93.50 88 HIS A O 1
ATOM 693 N N . GLY A 1 89 ? 16.203 -1.542 -6.966 1.00 90.25 89 GLY A N 1
ATOM 694 C CA . GLY A 1 89 ? 17.546 -2.064 -7.155 1.00 90.25 89 GLY A CA 1
ATOM 695 C C . GLY A 1 89 ? 17.683 -3.453 -6.562 1.00 90.25 89 GLY A C 1
ATOM 696 O O . GLY A 1 89 ? 16.895 -3.864 -5.714 1.00 90.25 89 GLY A O 1
ATOM 697 N N . VAL A 1 90 ? 18.701 -4.196 -6.989 1.00 87.50 90 VAL A N 1
ATOM 698 C CA . VAL A 1 90 ? 18.870 -5.595 -6.585 1.00 87.50 90 VAL A CA 1
ATOM 699 C C . VAL A 1 90 ? 20.239 -5.813 -5.960 1.00 87.50 90 VAL A C 1
ATOM 701 O O . VAL A 1 90 ? 21.262 -5.453 -6.532 1.00 87.50 90 VAL A O 1
ATOM 704 N N . THR A 1 91 ? 20.232 -6.413 -4.772 1.00 87.38 91 THR A N 1
ATOM 705 C CA . THR A 1 91 ? 21.417 -6.846 -4.014 1.00 87.38 91 THR A CA 1
ATOM 706 C C . THR A 1 91 ? 21.552 -8.367 -4.076 1.00 87.38 91 THR A C 1
ATOM 708 O O . THR A 1 91 ? 20.674 -9.045 -4.604 1.00 87.38 91 THR A O 1
ATOM 711 N N . ASP A 1 92 ? 22.595 -8.944 -3.473 1.00 82.38 92 ASP A N 1
ATOM 712 C CA . ASP A 1 92 ? 22.814 -10.401 -3.460 1.00 82.38 92 ASP A CA 1
ATOM 713 C C . ASP A 1 92 ? 21.631 -11.220 -2.919 1.00 82.38 92 ASP A C 1
ATOM 715 O O . ASP A 1 92 ? 21.447 -12.373 -3.318 1.00 82.38 92 ASP A O 1
ATOM 719 N N . LYS A 1 93 ? 20.811 -10.638 -2.032 1.00 88.44 93 LYS A N 1
ATOM 720 C CA . LYS A 1 93 ? 19.699 -11.333 -1.356 1.00 88.44 93 LYS A CA 1
ATOM 721 C C . LYS A 1 93 ? 18.328 -10.695 -1.557 1.00 88.44 93 LYS A C 1
ATOM 723 O O . LYS A 1 93 ? 17.330 -11.400 -1.436 1.00 88.44 93 LYS A O 1
ATOM 728 N N . TYR A 1 94 ? 18.260 -9.402 -1.857 1.00 92.62 94 TYR A N 1
ATOM 729 C CA . TYR A 1 94 ? 17.001 -8.658 -1.836 1.00 92.62 94 TYR A CA 1
ATOM 730 C C . TYR A 1 94 ? 16.787 -7.855 -3.109 1.00 92.62 94 TYR A C 1
ATOM 732 O O . TYR A 1 94 ? 17.741 -7.337 -3.695 1.00 92.62 94 TYR A O 1
ATOM 740 N N . GLU A 1 95 ? 15.522 -7.729 -3.475 1.00 93.94 95 GLU A N 1
ATOM 741 C CA . GLU A 1 95 ? 15.027 -6.763 -4.443 1.00 93.94 95 GLU A CA 1
ATOM 742 C C . GLU A 1 95 ? 14.394 -5.600 -3.659 1.00 93.94 95 GLU A C 1
ATOM 744 O O . GLU A 1 95 ? 13.428 -5.775 -2.920 1.00 93.94 95 GLU A O 1
ATOM 749 N N . ASN A 1 96 ? 15.013 -4.424 -3.751 1.00 93.94 96 ASN A N 1
ATOM 750 C CA . ASN A 1 96 ? 14.609 -3.196 -3.069 1.00 93.94 96 ASN A CA 1
ATOM 751 C C . ASN A 1 96 ? 13.630 -2.391 -3.938 1.00 93.94 96 ASN A C 1
ATOM 753 O O . ASN A 1 96 ? 13.510 -2.642 -5.136 1.00 93.94 96 ASN A O 1
ATOM 757 N N . GLY A 1 97 ? 12.949 -1.405 -3.349 1.00 95.00 97 GLY A N 1
ATOM 758 C CA . GLY A 1 97 ? 11.951 -0.595 -4.059 1.00 95.00 97 GLY A CA 1
ATOM 759 C C . GLY A 1 97 ? 10.641 -1.332 -4.346 1.00 95.00 97 GLY A C 1
ATOM 760 O O . GLY A 1 97 ? 9.876 -0.929 -5.220 1.00 95.00 97 GLY A O 1
ATOM 761 N N . VAL A 1 98 ? 10.395 -2.434 -3.631 1.00 95.25 98 VAL A N 1
ATOM 762 C CA . VAL A 1 98 ? 9.203 -3.275 -3.759 1.00 95.25 98 VAL A CA 1
ATOM 763 C C . VAL A 1 98 ? 8.286 -3.050 -2.561 1.00 95.25 98 VAL A C 1
ATOM 765 O O . VAL A 1 98 ? 8.748 -2.995 -1.422 1.00 95.25 98 VAL A O 1
ATOM 768 N N . VAL A 1 99 ? 6.981 -2.942 -2.810 1.00 95.62 99 VAL A N 1
ATOM 769 C CA . VAL A 1 99 ? 5.939 -2.815 -1.782 1.00 95.62 99 VAL A CA 1
ATOM 770 C C . VAL A 1 99 ? 4.874 -3.897 -1.939 1.00 95.62 99 VAL A C 1
ATOM 772 O O . VAL A 1 99 ? 4.542 -4.304 -3.054 1.00 95.62 99 VAL A O 1
ATOM 775 N N . LEU A 1 100 ? 4.316 -4.356 -0.819 1.00 94.00 100 LEU A N 1
ATOM 776 C CA . LEU A 1 100 ? 3.191 -5.291 -0.799 1.00 94.00 100 LEU A CA 1
ATOM 777 C C . LEU A 1 100 ? 1.880 -4.535 -1.057 1.00 94.00 100 LEU A C 1
ATOM 779 O O . LEU A 1 100 ? 1.527 -3.642 -0.286 1.00 94.00 100 LEU A O 1
ATOM 783 N N . LYS A 1 101 ? 1.130 -4.897 -2.102 1.00 87.88 101 LYS A N 1
ATOM 784 C CA . LYS A 1 101 ? -0.223 -4.355 -2.350 1.00 87.88 101 LYS A CA 1
ATOM 785 C C . LYS A 1 101 ? -1.295 -5.120 -1.580 1.00 87.88 101 LYS A C 1
ATOM 787 O O . LYS A 1 101 ? -2.147 -4.542 -0.912 1.00 87.88 101 LYS A O 1
ATOM 792 N N . SER A 1 102 ? -1.267 -6.432 -1.728 1.00 77.69 102 SER A N 1
ATOM 793 C CA . SER A 1 102 ? -2.155 -7.409 -1.105 1.00 77.69 102 SER A CA 1
ATOM 794 C C . SER A 1 102 ? -1.373 -8.708 -0.976 1.00 77.69 102 SER A C 1
ATOM 796 O O . SER A 1 102 ? -0.354 -8.847 -1.649 1.00 77.69 102 SER A O 1
ATOM 798 N N . ALA A 1 103 ? -1.825 -9.644 -0.138 1.00 77.44 103 ALA A N 1
ATOM 799 C CA . ALA A 1 103 ? -1.147 -10.934 0.019 1.00 77.44 103 ALA A CA 1
ATOM 800 C C . ALA A 1 103 ? -0.792 -11.546 -1.353 1.00 77.44 103 ALA A C 1
ATOM 802 O O . ALA A 1 103 ? -1.637 -11.571 -2.253 1.00 77.44 103 ALA A O 1
ATOM 803 N N . GLY A 1 104 ? 0.465 -11.957 -1.517 1.00 77.69 104 GLY A N 1
ATOM 804 C CA . GLY A 1 104 ? 1.031 -12.505 -2.749 1.00 77.69 104 GLY A CA 1
ATOM 805 C C . GLY A 1 104 ? 1.392 -11.510 -3.861 1.00 77.69 104 GLY A C 1
ATOM 806 O O . GLY A 1 104 ? 2.009 -11.925 -4.839 1.00 77.69 104 GLY A O 1
ATOM 807 N N . GLU A 1 105 ? 1.055 -10.218 -3.754 1.00 87.38 105 GLU A N 1
ATOM 808 C CA . GLU A 1 105 ? 1.293 -9.240 -4.826 1.00 87.38 105 GLU A CA 1
ATOM 809 C C . GLU A 1 105 ? 2.326 -8.170 -4.436 1.00 87.38 105 GLU A C 1
ATOM 811 O O . GLU A 1 105 ? 2.084 -7.305 -3.585 1.00 87.38 105 GLU A O 1
ATOM 816 N N . ALA A 1 106 ? 3.476 -8.219 -5.107 1.00 92.69 106 ALA A N 1
ATOM 817 C CA . ALA A 1 106 ? 4.606 -7.317 -4.937 1.00 92.69 106 ALA A CA 1
ATOM 818 C C . ALA A 1 106 ? 4.727 -6.368 -6.137 1.00 92.69 106 ALA A C 1
ATOM 820 O O . ALA A 1 106 ? 4.659 -6.813 -7.281 1.00 92.69 106 ALA A O 1
ATOM 821 N N . ILE A 1 107 ? 4.917 -5.071 -5.883 1.00 94.69 107 ILE A N 1
ATOM 822 C CA . ILE A 1 107 ? 4.973 -4.032 -6.922 1.00 94.69 107 ILE A CA 1
ATOM 823 C C . ILE A 1 107 ? 6.210 -3.163 -6.718 1.00 94.69 107 ILE A C 1
ATOM 825 O O . ILE A 1 107 ? 6.457 -2.693 -5.607 1.00 94.69 107 ILE A O 1
ATOM 829 N N . ALA A 1 108 ? 6.951 -2.891 -7.792 1.00 96.69 108 ALA A N 1
ATOM 830 C CA . ALA A 1 108 ? 7.993 -1.872 -7.801 1.00 96.69 108 ALA A CA 1
ATOM 831 C C . ALA A 1 108 ? 7.353 -0.474 -7.892 1.00 96.69 108 ALA A C 1
ATOM 833 O O . ALA A 1 108 ? 7.092 0.040 -8.980 1.00 96.69 108 ALA A O 1
ATOM 834 N N . ILE A 1 109 ? 7.046 0.149 -6.750 1.00 97.31 109 ILE A N 1
ATOM 835 C CA . ILE A 1 109 ? 6.244 1.389 -6.714 1.00 97.31 109 ILE A CA 1
ATOM 836 C C . ILE A 1 109 ? 6.942 2.571 -7.397 1.00 97.31 109 ILE A C 1
ATOM 838 O O . ILE A 1 109 ? 6.280 3.431 -7.975 1.00 97.31 109 ILE A O 1
ATOM 842 N N . GLY A 1 110 ? 8.275 2.579 -7.412 1.00 97.75 110 GLY A N 1
ATOM 843 C CA . GLY A 1 110 ? 9.063 3.543 -8.173 1.00 97.75 110 GLY A CA 1
ATOM 844 C C . GLY A 1 110 ? 8.714 3.586 -9.665 1.00 97.75 110 GLY A C 1
ATOM 845 O O . GLY A 1 110 ? 8.561 4.664 -10.236 1.00 97.75 110 GLY A O 1
ATOM 846 N N . HIS A 1 111 ? 8.483 2.420 -10.273 1.00 98.00 111 HIS A N 1
ATOM 847 C CA . HIS A 1 111 ? 8.133 2.284 -11.692 1.00 98.00 111 HIS A CA 1
ATOM 848 C C . HIS A 1 111 ? 6.739 2.850 -11.986 1.00 98.00 111 HIS A C 1
ATOM 850 O O . HIS A 1 111 ? 6.524 3.513 -13.003 1.00 98.00 111 HIS A O 1
ATOM 856 N N . VAL A 1 112 ? 5.813 2.701 -11.036 1.00 98.31 112 VAL A N 1
ATOM 857 C CA . VAL A 1 112 ? 4.482 3.316 -11.109 1.00 98.31 112 VAL A CA 1
ATOM 858 C C . VAL A 1 112 ? 4.597 4.842 -11.135 1.00 98.31 112 VAL A C 1
ATOM 860 O O . VAL A 1 112 ? 3.995 5.501 -11.985 1.00 98.31 112 VAL A O 1
ATOM 863 N N . ILE A 1 113 ? 5.404 5.413 -10.233 1.00 98.50 113 ILE A N 1
ATOM 864 C CA . ILE A 1 113 ? 5.636 6.863 -10.167 1.00 98.50 113 ILE A CA 1
ATOM 865 C C . ILE A 1 113 ? 6.329 7.376 -11.437 1.00 98.50 113 ILE A C 1
ATOM 867 O O . ILE A 1 113 ? 5.958 8.440 -11.938 1.00 98.50 113 ILE A O 1
ATOM 871 N N . ASN A 1 114 ? 7.273 6.620 -12.003 1.00 98.12 114 ASN A N 1
ATOM 872 C CA . ASN A 1 114 ? 7.927 6.961 -13.269 1.00 98.12 114 ASN A CA 1
ATOM 873 C C . ASN A 1 114 ? 6.925 7.037 -14.427 1.00 98.12 114 ASN A C 1
ATOM 875 O O . ASN A 1 114 ? 6.922 8.024 -15.165 1.00 98.12 114 ASN A O 1
ATOM 879 N N . GLY A 1 115 ? 6.024 6.055 -14.541 1.00 98.31 115 GLY A N 1
ATOM 880 C CA . GLY A 1 115 ? 4.955 6.059 -15.542 1.00 98.31 115 GLY A CA 1
ATOM 881 C C . GLY A 1 115 ? 3.976 7.226 -15.379 1.00 98.31 115 GLY A C 1
ATOM 882 O O . GLY A 1 115 ? 3.637 7.892 -16.358 1.00 98.31 115 GLY A O 1
ATOM 883 N N . ILE A 1 116 ? 3.594 7.557 -14.140 1.00 98.56 116 ILE A N 1
ATOM 884 C CA . ILE A 1 116 ? 2.792 8.752 -13.825 1.00 98.56 116 ILE A CA 1
ATOM 885 C C . ILE A 1 116 ? 3.511 10.029 -14.285 1.00 98.56 116 ILE A C 1
ATOM 887 O O . ILE A 1 116 ? 2.906 10.862 -14.962 1.00 98.56 116 ILE A O 1
ATOM 891 N N . CYS A 1 117 ? 4.797 10.186 -13.959 1.00 98.31 117 CYS A N 1
ATOM 892 C CA . CYS A 1 117 ? 5.582 11.357 -14.361 1.00 98.31 117 CYS A CA 1
ATOM 893 C C . CYS A 1 117 ? 5.696 11.467 -15.887 1.00 98.31 117 CYS A C 1
ATOM 895 O O . CYS A 1 117 ? 5.484 12.549 -16.435 1.00 98.31 117 CYS A O 1
ATOM 897 N N . ALA A 1 118 ? 5.965 10.352 -16.573 1.00 98.25 118 ALA A N 1
ATOM 898 C CA . ALA A 1 118 ? 6.024 10.302 -18.031 1.00 98.25 118 ALA A CA 1
ATOM 899 C C . ALA A 1 118 ? 4.682 10.665 -18.673 1.00 98.25 118 ALA A C 1
ATOM 901 O O . ALA A 1 118 ? 4.649 11.403 -19.650 1.00 98.25 118 ALA A O 1
ATOM 902 N N . GLY A 1 119 ? 3.569 10.200 -18.103 1.00 97.75 119 GLY A N 1
ATOM 903 C CA . GLY A 1 119 ? 2.223 10.505 -18.582 1.00 97.75 119 GLY A CA 1
ATOM 904 C C . GLY A 1 119 ? 1.809 11.970 -18.430 1.00 97.75 119 GLY A C 1
ATOM 905 O O . GLY A 1 119 ? 1.115 12.509 -19.291 1.00 97.75 119 GLY A O 1
ATOM 906 N N . LEU A 1 120 ? 2.248 12.632 -17.354 1.00 96.56 120 LEU A N 1
ATOM 907 C CA . LEU A 1 120 ? 1.958 14.049 -17.090 1.00 96.56 120 LEU A CA 1
ATOM 908 C C . LEU A 1 120 ? 2.664 15.008 -18.053 1.00 96.56 120 LEU A C 1
ATOM 910 O O . LEU A 1 120 ? 2.212 16.138 -18.228 1.00 96.56 120 LEU A O 1
ATOM 914 N N . ASP A 1 121 ? 3.776 14.578 -18.644 1.00 92.94 121 ASP A N 1
ATOM 915 C CA . ASP A 1 121 ? 4.510 15.301 -19.685 1.00 92.94 121 ASP A CA 1
ATOM 916 C C . ASP A 1 121 ? 4.863 14.338 -20.827 1.00 92.94 121 ASP A C 1
ATOM 918 O O . ASP A 1 121 ? 6.035 14.075 -21.122 1.00 92.94 121 ASP A O 1
ATOM 922 N N . ARG A 1 122 ? 3.827 13.732 -21.424 1.00 95.88 122 ARG A N 1
ATOM 923 C CA . ARG A 1 122 ? 4.010 12.681 -22.428 1.00 95.88 122 ARG A CA 1
ATOM 924 C C . ARG A 1 122 ? 4.645 13.235 -23.699 1.00 95.88 122 ARG A C 1
ATOM 926 O O . ARG A 1 122 ? 4.105 14.128 -24.349 1.00 95.88 122 ARG A O 1
ATOM 933 N N . LYS A 1 123 ? 5.758 12.622 -24.096 1.00 96.50 123 LYS A N 1
ATOM 934 C CA . LYS A 1 123 ? 6.521 12.917 -25.310 1.00 96.50 123 LYS A CA 1
ATOM 935 C C . LYS A 1 123 ? 6.641 11.636 -26.120 1.00 96.50 123 LYS A C 1
ATOM 937 O O . LYS A 1 123 ? 7.322 10.699 -25.721 1.00 96.50 123 LYS A O 1
ATOM 942 N N . THR A 1 124 ? 6.005 11.608 -27.285 1.00 96.00 124 THR A N 1
ATOM 943 C CA . THR A 1 124 ? 6.014 10.434 -28.176 1.00 96.00 124 THR A CA 1
ATOM 944 C C . THR A 1 124 ? 7.335 10.252 -28.929 1.00 96.00 124 THR A C 1
ATOM 946 O O . THR A 1 124 ? 7.536 9.225 -29.571 1.00 96.00 124 THR A O 1
ATOM 949 N N . SER A 1 125 ? 8.235 11.239 -28.866 1.00 96.69 125 SER A N 1
ATOM 950 C CA . SER A 1 125 ? 9.563 11.187 -29.477 1.00 96.69 125 SER A CA 1
ATOM 951 C C . SER A 1 125 ? 10.572 11.979 -28.645 1.00 96.69 125 SER A C 1
ATOM 953 O O . SER A 1 125 ? 10.657 13.202 -28.749 1.00 96.69 125 SER A O 1
ATOM 955 N N . VAL A 1 126 ? 11.360 11.269 -27.844 1.00 97.19 126 VAL A N 1
ATOM 956 C CA . VAL A 1 126 ? 12.484 11.774 -27.049 1.00 97.19 126 VAL A CA 1
ATOM 957 C C . VAL A 1 126 ? 13.782 11.233 -27.631 1.00 97.19 126 VAL A C 1
ATOM 959 O O . VAL A 1 126 ? 13.917 10.029 -27.825 1.00 97.19 126 VAL A O 1
ATOM 962 N N . SER A 1 127 ? 14.733 12.121 -27.914 1.00 96.75 127 SER A N 1
ATOM 963 C CA . SER A 1 127 ? 16.075 11.745 -28.372 1.00 96.75 127 SER A CA 1
ATOM 964 C C . SER A 1 127 ? 16.891 11.165 -27.223 1.00 96.75 127 SER A C 1
ATOM 966 O O . SER A 1 127 ? 17.012 11.799 -26.178 1.00 96.75 127 SER A O 1
ATOM 968 N N . LEU A 1 128 ? 17.509 10.000 -27.432 1.00 96.25 128 LEU A N 1
ATOM 969 C CA . LEU A 1 128 ? 18.409 9.402 -26.442 1.00 96.25 128 LEU A CA 1
ATOM 970 C C . LEU A 1 128 ? 19.848 9.935 -26.522 1.00 96.25 128 LEU A C 1
ATOM 972 O O . LEU A 1 128 ? 20.650 9.615 -25.649 1.00 96.25 128 LEU A O 1
ATOM 976 N N . LYS A 1 129 ? 20.165 10.809 -27.489 1.00 94.81 129 LYS A N 1
ATOM 977 C CA . LYS A 1 129 ? 21.502 11.420 -27.640 1.00 94.81 129 LYS A CA 1
ATOM 978 C C . LYS A 1 129 ? 21.966 12.195 -26.411 1.00 94.81 129 LYS A C 1
ATOM 980 O O . LYS A 1 129 ? 23.157 12.217 -26.106 1.00 94.81 129 LYS A O 1
ATOM 985 N N . ASP A 1 130 ? 21.029 12.821 -25.702 1.00 88.75 130 ASP A N 1
ATOM 986 C CA . ASP A 1 130 ? 21.350 13.560 -24.483 1.00 88.75 130 ASP A CA 1
ATOM 987 C C . ASP A 1 130 ? 21.790 12.609 -23.371 1.00 88.75 130 ASP A C 1
ATOM 989 O O . ASP A 1 130 ? 22.642 12.968 -22.564 1.00 88.75 130 ASP A O 1
ATOM 993 N N . TRP A 1 131 ? 21.307 11.367 -23.357 1.00 94.62 131 TRP A N 1
ATOM 994 C CA . TRP A 1 131 ? 21.750 10.338 -22.422 1.00 94.62 131 TRP A CA 1
ATOM 995 C C . TRP A 1 131 ? 23.032 9.632 -22.899 1.00 94.62 131 TRP A C 1
ATOM 997 O O . TRP A 1 131 ? 24.021 9.605 -22.157 1.00 94.62 131 TRP A O 1
ATOM 1007 N N . GLU A 1 132 ? 23.044 9.149 -24.144 1.00 94.38 132 GLU A N 1
ATOM 1008 C CA . GLU A 1 132 ? 24.168 8.488 -24.813 1.00 94.38 132 GLU A CA 1
ATOM 1009 C C . GLU A 1 132 ? 24.383 9.097 -26.213 1.00 94.38 132 GLU A C 1
ATOM 1011 O O . GLU A 1 132 ? 23.577 8.842 -27.106 1.00 94.38 132 GLU A O 1
ATOM 1016 N N . PRO A 1 133 ? 25.453 9.883 -26.450 1.00 93.88 133 PRO A N 1
ATOM 1017 C CA . PRO A 1 133 ? 25.639 10.639 -27.696 1.00 93.88 133 PRO A CA 1
ATOM 1018 C C . PRO A 1 133 ? 25.596 9.810 -28.983 1.00 93.88 133 PRO A C 1
ATOM 1020 O O . PRO A 1 133 ? 25.234 10.330 -30.041 1.00 93.88 133 PRO A O 1
ATOM 1023 N N . THR A 1 134 ? 25.969 8.530 -28.904 1.00 93.00 134 THR A N 1
ATOM 1024 C CA . THR A 1 134 ? 25.954 7.609 -30.048 1.00 93.00 134 THR A CA 1
ATOM 1025 C C . THR A 1 134 ? 24.587 6.960 -30.294 1.00 93.00 134 THR A C 1
ATOM 1027 O O . THR A 1 134 ? 24.346 6.437 -31.383 1.00 93.00 134 THR A O 1
ATOM 1030 N N . ALA A 1 135 ? 23.655 7.046 -29.340 1.00 93.06 135 ALA A N 1
ATOM 1031 C CA . ALA A 1 135 ? 22.295 6.539 -29.473 1.00 93.06 135 ALA A CA 1
ATOM 1032 C C . ALA A 1 135 ? 21.447 7.492 -30.331 1.00 93.06 135 ALA A C 1
ATOM 1034 O O . ALA A 1 135 ? 20.883 8.476 -29.854 1.00 93.06 135 ALA A O 1
ATOM 1035 N N . SER A 1 136 ? 21.370 7.208 -31.634 1.00 92.31 136 SER A N 1
ATOM 1036 C CA . SER A 1 136 ? 20.641 8.053 -32.592 1.00 92.31 136 SER A CA 1
ATOM 1037 C C . SER A 1 136 ? 19.116 7.888 -32.576 1.00 92.31 136 SER A C 1
ATOM 1039 O O . SER A 1 136 ? 18.414 8.711 -33.165 1.00 92.31 136 SER A O 1
ATOM 1041 N N . ASP A 1 137 ? 18.620 6.852 -31.902 1.00 93.88 137 ASP A N 1
ATOM 1042 C CA . ASP A 1 137 ? 17.202 6.520 -31.830 1.00 93.88 137 ASP A CA 1
ATOM 1043 C C . ASP A 1 137 ? 16.396 7.496 -30.959 1.00 93.88 137 ASP A C 1
ATOM 1045 O O . ASP A 1 137 ? 16.901 8.121 -30.019 1.00 93.88 137 ASP A O 1
ATOM 1049 N N . THR A 1 138 ? 15.097 7.582 -31.258 1.00 96.94 138 THR A N 1
ATOM 1050 C CA . THR A 1 138 ? 14.110 8.268 -30.418 1.00 96.94 138 THR A CA 1
ATOM 1051 C C . THR A 1 138 ? 13.098 7.291 -29.831 1.00 96.94 138 THR A C 1
ATOM 1053 O O . THR A 1 138 ? 12.747 6.289 -30.460 1.00 96.94 138 THR A O 1
ATOM 1056 N N . VAL A 1 139 ? 12.589 7.591 -28.639 1.00 97.75 139 VAL A N 1
ATOM 1057 C CA . VAL A 1 139 ? 11.629 6.742 -27.916 1.00 97.75 139 VAL A CA 1
ATOM 1058 C C . VAL A 1 139 ? 10.397 7.522 -27.457 1.00 97.75 139 VAL A C 1
ATOM 1060 O O . VAL A 1 139 ? 10.469 8.730 -27.248 1.00 97.75 139 VAL A O 1
ATOM 1063 N N . ASP A 1 140 ? 9.262 6.844 -27.282 1.00 98.19 140 ASP A N 1
ATOM 1064 C CA . ASP A 1 140 ? 8.133 7.381 -26.510 1.00 98.19 140 ASP A CA 1
ATOM 1065 C C . ASP A 1 140 ? 8.502 7.280 -25.025 1.00 98.19 140 ASP A C 1
ATOM 1067 O O . ASP A 1 140 ? 8.860 6.204 -24.533 1.00 98.19 140 ASP A O 1
ATOM 1071 N N . ASN A 1 141 ? 8.450 8.402 -24.307 1.00 97.88 141 ASN A N 1
ATOM 1072 C CA . ASN A 1 141 ? 8.912 8.442 -22.926 1.00 97.88 141 ASN A CA 1
ATOM 1073 C C . ASN A 1 141 ? 8.069 7.593 -21.974 1.00 97.88 141 ASN A C 1
ATOM 1075 O O . ASN A 1 141 ? 8.621 7.103 -20.998 1.00 97.88 141 ASN A O 1
ATOM 1079 N N . LEU A 1 142 ? 6.778 7.377 -22.241 1.00 98.31 142 LEU A N 1
ATOM 1080 C CA . LEU A 1 142 ? 5.938 6.526 -21.401 1.00 98.31 142 LEU A CA 1
ATOM 1081 C C . LEU A 1 142 ? 6.354 5.063 -21.542 1.00 98.31 142 LEU A C 1
ATOM 1083 O O . LEU A 1 142 ? 6.499 4.375 -20.536 1.00 98.31 142 LEU A O 1
ATOM 1087 N N . TYR A 1 143 ? 6.611 4.608 -22.771 1.00 98.44 143 TYR A N 1
ATOM 1088 C CA . TYR A 1 143 ? 7.145 3.267 -23.013 1.00 98.44 143 TYR A CA 1
ATOM 1089 C C . TYR A 1 143 ? 8.528 3.098 -22.377 1.00 98.44 143 TYR A C 1
ATOM 1091 O O . TYR A 1 143 ? 8.759 2.118 -21.673 1.00 98.44 143 TYR A O 1
ATOM 1099 N N . ALA A 1 144 ? 9.433 4.055 -22.595 1.00 97.81 144 ALA A N 1
ATOM 1100 C CA . ALA A 1 144 ? 10.807 3.991 -22.097 1.00 97.81 144 ALA A CA 1
ATOM 1101 C C . ALA A 1 144 ? 10.922 4.140 -20.570 1.00 97.81 144 ALA A C 1
ATOM 1103 O O . ALA A 1 144 ? 11.792 3.524 -19.969 1.00 97.81 144 ALA A O 1
ATOM 1104 N N . ALA A 1 145 ? 10.064 4.936 -19.928 1.00 97.38 145 ALA A N 1
ATOM 1105 C CA . ALA A 1 145 ? 10.056 5.109 -18.472 1.00 97.38 145 ALA A CA 1
ATOM 1106 C C . ALA A 1 145 ? 9.381 3.949 -17.720 1.00 97.38 145 ALA A C 1
ATOM 1108 O O . ALA A 1 145 ? 9.413 3.931 -16.491 1.00 97.38 145 ALA A O 1
ATOM 1109 N N . THR A 1 146 ? 8.750 3.026 -18.450 1.00 97.12 146 THR A N 1
ATOM 1110 C CA . THR A 1 146 ? 8.076 1.843 -17.908 1.00 97.12 146 THR A CA 1
ATOM 1111 C C . THR A 1 146 ? 8.602 0.592 -18.626 1.00 97.12 146 THR A C 1
ATOM 1113 O O . THR A 1 146 ? 9.805 0.334 -18.642 1.00 97.12 146 THR A O 1
ATOM 1116 N N . ILE A 1 147 ? 7.724 -0.154 -19.295 1.00 96.19 147 ILE A N 1
ATOM 1117 C CA . ILE A 1 147 ? 7.968 -1.523 -19.729 1.00 96.19 147 ILE A CA 1
ATOM 1118 C C . ILE A 1 147 ? 9.114 -1.674 -20.741 1.00 96.19 147 ILE A C 1
ATOM 1120 O O . ILE A 1 147 ? 9.844 -2.659 -20.696 1.00 96.19 147 ILE A O 1
ATOM 1124 N N . ALA A 1 148 ? 9.317 -0.733 -21.671 1.00 97.94 148 ALA A N 1
ATOM 1125 C CA . ALA A 1 148 ? 10.248 -0.957 -22.781 1.00 97.94 148 ALA A CA 1
ATOM 1126 C C . ALA A 1 148 ? 11.713 -1.010 -22.325 1.00 97.94 148 ALA A C 1
ATOM 1128 O O . ALA A 1 148 ? 12.502 -1.786 -22.869 1.00 97.94 148 ALA A O 1
ATOM 1129 N N . ARG A 1 149 ? 12.069 -0.213 -21.313 1.00 95.62 149 ARG A N 1
ATOM 1130 C CA . ARG A 1 149 ? 13.420 -0.182 -20.747 1.00 95.62 149 ARG A CA 1
ATOM 1131 C C . ARG A 1 149 ? 13.770 -1.497 -20.072 1.00 95.62 149 ARG A C 1
ATOM 1133 O O . ARG A 1 149 ? 14.805 -2.080 -20.384 1.00 95.62 149 ARG A O 1
ATOM 1140 N N . ASP A 1 150 ? 12.921 -1.961 -19.165 1.00 95.06 150 ASP A N 1
ATOM 1141 C CA . ASP A 1 150 ? 13.210 -3.143 -18.352 1.00 95.06 150 ASP A CA 1
ATOM 1142 C C . ASP A 1 150 ? 13.249 -4.411 -19.208 1.00 95.06 150 ASP A C 1
ATOM 1144 O O . ASP A 1 150 ? 14.134 -5.255 -19.054 1.00 95.06 150 ASP A O 1
ATOM 1148 N N . LEU A 1 151 ? 12.365 -4.484 -20.204 1.00 97.56 151 LEU A N 1
ATOM 1149 C CA . LEU A 1 151 ? 12.401 -5.495 -21.251 1.00 97.56 151 LEU A CA 1
ATOM 1150 C C . LEU A 1 151 ? 13.703 -5.446 -22.069 1.00 97.56 151 LEU A C 1
ATOM 1152 O O . LEU A 1 151 ? 14.350 -6.477 -22.259 1.00 97.56 151 LEU A O 1
ATOM 1156 N N . GLY A 1 152 ? 14.131 -4.256 -22.500 1.00 96.56 152 GLY A N 1
ATOM 1157 C CA . GLY A 1 152 ? 15.393 -4.068 -23.219 1.00 96.56 152 GLY A CA 1
ATOM 1158 C C . GLY A 1 152 ? 16.618 -4.493 -22.404 1.00 96.56 152 GLY A C 1
ATOM 1159 O O . GLY A 1 152 ? 17.464 -5.241 -22.893 1.00 96.56 152 GLY A O 1
ATOM 1160 N N . ILE A 1 153 ? 16.687 -4.092 -21.132 1.00 94.88 153 ILE A N 1
ATOM 1161 C CA . ILE A 1 153 ? 17.759 -4.487 -20.206 1.00 94.88 153 ILE A CA 1
ATOM 1162 C C . ILE A 1 153 ? 17.747 -6.006 -19.981 1.00 94.88 153 ILE A C 1
ATOM 1164 O O . ILE A 1 153 ? 18.810 -6.628 -19.907 1.00 94.88 153 ILE A O 1
ATOM 1168 N N . SER A 1 154 ? 16.567 -6.629 -19.899 1.00 94.94 154 SER A N 1
ATOM 1169 C CA . SER A 1 154 ? 16.452 -8.078 -19.708 1.00 94.94 154 SER A CA 1
ATOM 1170 C C . SER A 1 154 ? 16.990 -8.881 -20.896 1.00 94.94 154 SER A C 1
ATOM 1172 O O . SER A 1 154 ? 17.666 -9.892 -20.687 1.00 94.94 154 SER A O 1
ATOM 1174 N N . ILE A 1 155 ? 16.801 -8.399 -22.132 1.00 95.44 155 ILE A N 1
ATOM 1175 C CA . ILE A 1 155 ? 17.425 -8.989 -23.331 1.00 95.44 155 ILE A CA 1
ATOM 1176 C C . ILE A 1 155 ? 18.950 -9.003 -23.191 1.00 95.44 155 ILE A C 1
ATOM 1178 O O . ILE A 1 155 ? 19.578 -10.056 -23.329 1.00 95.44 155 ILE A O 1
ATOM 1182 N N . LEU A 1 156 ? 19.544 -7.843 -22.893 1.00 95.00 156 LEU A N 1
ATOM 1183 C CA . LEU A 1 156 ? 20.998 -7.707 -22.777 1.00 95.00 156 LEU A CA 1
ATOM 1184 C C . LEU A 1 156 ? 21.542 -8.595 -21.655 1.00 95.00 156 LEU A C 1
ATOM 1186 O O . LEU A 1 156 ? 22.533 -9.299 -21.838 1.00 95.00 156 LEU A O 1
ATOM 1190 N N . PHE A 1 157 ? 20.856 -8.622 -20.512 1.00 92.62 157 PHE A N 1
ATOM 1191 C CA . PHE A 1 157 ? 21.236 -9.442 -19.368 1.00 92.62 157 PHE A CA 1
ATOM 1192 C C . PHE A 1 157 ? 21.203 -10.942 -19.680 1.00 92.62 157 PHE A C 1
ATOM 1194 O O . PHE A 1 157 ? 22.175 -11.647 -19.400 1.00 92.62 157 PHE A O 1
ATOM 1201 N N . LYS A 1 158 ? 20.123 -11.430 -20.303 1.00 92.38 158 LYS A N 1
ATOM 1202 C CA . LYS A 1 158 ? 20.005 -12.827 -20.739 1.00 92.38 158 LYS A CA 1
ATOM 1203 C C . LYS A 1 158 ? 21.124 -13.193 -21.711 1.00 92.38 158 LYS A C 1
ATOM 1205 O O . LYS A 1 158 ? 21.782 -14.218 -21.537 1.00 92.38 158 LYS A O 1
ATOM 1210 N N . LYS A 1 159 ? 21.378 -12.348 -22.713 1.00 93.12 159 LYS A N 1
ATOM 1211 C CA . LYS A 1 159 ? 22.404 -12.617 -23.731 1.00 93.12 159 LYS A CA 1
ATOM 1212 C C . LYS A 1 159 ? 23.825 -12.543 -23.214 1.00 93.12 159 LYS A C 1
ATOM 1214 O O . LYS A 1 159 ? 24.691 -13.243 -23.725 1.00 93.12 159 LYS A O 1
ATOM 1219 N N . ASN A 1 160 ? 24.040 -11.796 -22.145 1.00 92.44 160 ASN A N 1
ATOM 1220 C CA . ASN A 1 160 ? 25.307 -11.771 -21.437 1.00 92.44 160 ASN A CA 1
ATOM 1221 C C . ASN A 1 160 ? 25.478 -12.939 -20.440 1.00 92.44 160 ASN A C 1
ATOM 1223 O O . ASN A 1 160 ? 26.353 -12.884 -19.581 1.00 92.44 160 ASN A O 1
ATOM 1227 N N . GLY A 1 161 ? 24.638 -13.980 -20.515 1.00 89.31 161 GLY A N 1
ATOM 1228 C CA . GLY A 1 161 ? 24.725 -15.171 -19.663 1.00 89.31 161 GLY A CA 1
ATOM 1229 C C . GLY A 1 161 ? 24.147 -14.996 -18.257 1.00 89.31 161 GLY A C 1
ATOM 1230 O O . GLY A 1 161 ? 24.399 -15.831 -17.393 1.00 89.31 161 GLY A O 1
ATOM 1231 N N . GLY A 1 162 ? 23.387 -13.924 -18.009 1.00 86.31 162 GLY A N 1
ATOM 1232 C CA . GLY A 1 162 ? 22.840 -13.614 -16.688 1.00 86.31 162 GLY A CA 1
ATOM 1233 C C . GLY A 1 162 ? 21.644 -14.474 -16.270 1.00 86.31 162 GLY A C 1
ATOM 1234 O O . GLY A 1 162 ? 21.478 -14.743 -15.085 1.00 86.31 162 GLY A O 1
ATOM 1235 N N . SER A 1 163 ? 20.815 -14.912 -17.223 1.00 88.00 163 SER A N 1
ATOM 1236 C CA . SER A 1 163 ? 19.643 -15.762 -16.970 1.00 88.00 163 SER A CA 1
ATOM 1237 C C . SER A 1 163 ? 19.275 -16.592 -18.198 1.00 88.00 163 SER A C 1
ATOM 1239 O O . SER A 1 163 ? 19.665 -16.278 -19.322 1.00 88.00 163 SER A O 1
ATOM 1241 N N . THR A 1 164 ? 18.484 -17.645 -17.994 1.00 88.44 164 THR A N 1
ATOM 1242 C CA . THR A 1 164 ? 17.868 -18.426 -19.080 1.00 88.44 164 THR A CA 1
ATOM 1243 C C . THR A 1 164 ? 16.483 -17.907 -19.476 1.00 88.44 164 THR A C 1
ATOM 1245 O O . THR A 1 164 ? 16.010 -18.236 -20.565 1.00 88.44 164 THR A O 1
ATOM 1248 N N . SER A 1 165 ? 15.875 -17.026 -18.681 1.00 91.31 165 SER A N 1
ATOM 1249 C CA . SER A 1 165 ? 14.538 -16.460 -18.909 1.00 91.31 165 SER A CA 1
ATOM 1250 C C . SER A 1 165 ? 14.599 -14.960 -19.207 1.00 91.31 165 SER A C 1
ATOM 1252 O O . SER A 1 165 ? 15.571 -14.295 -18.859 1.00 91.31 165 SER A O 1
ATOM 1254 N N . TYR A 1 166 ? 13.557 -14.417 -19.847 1.00 93.19 166 TYR A N 1
ATOM 1255 C CA . TYR A 1 166 ? 13.392 -12.962 -20.007 1.00 93.19 166 TYR A CA 1
ATOM 1256 C C . TYR A 1 166 ? 12.654 -12.315 -18.828 1.00 93.19 166 TYR A C 1
ATOM 1258 O O . TYR A 1 166 ? 12.825 -11.122 -18.592 1.00 93.19 166 TYR A O 1
ATOM 1266 N N . PHE A 1 167 ? 11.832 -13.082 -18.105 1.00 93.69 167 PHE A N 1
ATOM 1267 C CA . PHE A 1 167 ? 10.918 -12.568 -17.083 1.00 93.69 167 PHE A CA 1
ATOM 1268 C C . PHE A 1 167 ? 11.011 -13.364 -15.775 1.00 93.69 167 PHE A C 1
ATOM 1270 O O . PHE A 1 167 ? 11.178 -14.588 -15.803 1.00 93.69 167 PHE A O 1
ATOM 1277 N N . GLY A 1 168 ? 10.831 -12.675 -14.647 1.00 83.44 168 GLY A N 1
ATOM 1278 C CA . GLY A 1 168 ? 10.706 -13.260 -13.309 1.00 83.44 168 GLY A CA 1
ATOM 1279 C C . GLY A 1 168 ? 11.937 -14.015 -12.786 1.00 83.44 168 GLY A C 1
ATOM 1280 O O . GLY A 1 168 ? 13.057 -13.658 -13.149 1.00 83.44 168 GLY A O 1
ATOM 1281 N N . PRO A 1 169 ? 11.745 -15.024 -11.911 1.00 78.19 169 PRO A N 1
ATOM 1282 C CA . PRO A 1 169 ? 10.528 -15.243 -11.132 1.00 78.19 169 PRO A CA 1
ATOM 1283 C C . PRO A 1 169 ? 10.343 -14.141 -10.074 1.00 78.19 169 PRO A C 1
ATOM 1285 O O . PRO A 1 169 ? 11.172 -13.242 -9.922 1.00 78.19 169 PRO A O 1
ATOM 1288 N N . GLY A 1 170 ? 9.219 -14.188 -9.359 1.00 80.94 170 GLY A N 1
ATOM 1289 C CA . GLY A 1 170 ? 8.980 -13.321 -8.209 1.00 80.94 170 GLY A CA 1
ATOM 1290 C C . GLY A 1 170 ? 9.902 -13.638 -7.027 1.00 80.94 170 GLY A C 1
ATOM 1291 O O . GLY A 1 170 ? 10.647 -14.619 -7.025 1.00 80.94 170 GLY A O 1
ATOM 1292 N N . GLY A 1 171 ? 9.836 -12.787 -6.011 1.00 88.81 171 GLY A N 1
ATOM 1293 C CA . GLY A 1 171 ? 10.481 -12.994 -4.718 1.00 88.81 171 GLY A CA 1
ATOM 1294 C C . GLY A 1 171 ? 9.507 -13.435 -3.624 1.00 88.81 171 GLY A C 1
ATOM 1295 O O . GLY A 1 171 ? 8.356 -13.779 -3.886 1.00 88.81 171 GLY A O 1
ATOM 1296 N N . SER A 1 172 ? 9.974 -13.390 -2.379 1.00 91.62 172 SER A N 1
ATOM 1297 C CA . SER A 1 172 ? 9.178 -13.698 -1.186 1.00 91.62 172 SER A CA 1
ATOM 1298 C C . SER A 1 172 ? 9.408 -12.671 -0.082 1.00 91.62 172 SER A C 1
ATOM 1300 O O . SER A 1 172 ? 10.539 -12.236 0.140 1.00 91.62 172 SER A O 1
ATOM 1302 N N . TRP A 1 173 ? 8.363 -12.323 0.663 1.00 91.44 173 TRP A N 1
ATOM 1303 C CA . TRP A 1 173 ? 8.473 -11.406 1.797 1.00 91.44 173 TRP A CA 1
ATOM 1304 C C . TRP A 1 173 ? 9.114 -12.064 3.023 1.00 91.44 173 TRP A C 1
ATOM 1306 O O . TRP A 1 173 ? 8.725 -13.156 3.429 1.00 91.44 173 TRP A O 1
ATOM 1316 N N . GLU A 1 174 ? 10.063 -11.366 3.648 1.00 87.50 174 GLU A N 1
ATOM 1317 C CA . GLU A 1 174 ? 10.683 -11.734 4.921 1.00 87.50 174 GLU A CA 1
ATOM 1318 C C . GLU A 1 174 ? 10.409 -10.643 5.985 1.00 87.50 174 GLU A C 1
ATOM 1320 O O . GLU A 1 174 ? 10.570 -9.448 5.700 1.00 87.50 174 GLU A O 1
ATOM 1325 N N . PRO A 1 175 ? 10.018 -11.011 7.225 1.00 79.94 175 PRO A N 1
ATOM 1326 C CA . PRO A 1 175 ? 9.778 -12.379 7.700 1.00 79.94 175 PRO A CA 1
ATOM 1327 C C . PRO A 1 175 ? 8.434 -12.966 7.235 1.00 79.94 175 PRO A C 1
ATOM 1329 O O . PRO A 1 175 ? 8.275 -14.182 7.255 1.00 79.94 175 PRO A O 1
ATOM 1332 N N . SER A 1 176 ? 7.470 -12.125 6.855 1.00 84.31 176 SER A N 1
ATOM 1333 C CA . SER A 1 176 ? 6.157 -12.542 6.360 1.00 84.31 176 SER A CA 1
ATOM 1334 C C . SER A 1 176 ? 5.474 -11.417 5.578 1.00 84.31 176 SER A C 1
ATOM 1336 O O . SER A 1 176 ? 5.886 -10.258 5.641 1.00 84.31 176 SER A O 1
ATOM 1338 N N . GLU A 1 177 ? 4.386 -11.751 4.886 1.00 87.25 177 GLU A N 1
ATOM 1339 C CA . GLU A 1 177 ? 3.498 -10.774 4.239 1.00 87.25 177 GLU A CA 1
ATOM 1340 C C . GLU A 1 177 ? 2.591 -10.029 5.226 1.00 87.25 177 GLU A C 1
ATOM 1342 O O . GLU A 1 177 ? 1.951 -9.048 4.862 1.00 87.25 177 GLU A O 1
ATOM 1347 N N . GLU A 1 178 ? 2.506 -10.479 6.481 1.00 85.88 178 GLU A N 1
ATOM 1348 C CA . GLU A 1 178 ? 1.702 -9.788 7.491 1.00 85.88 178 GLU A CA 1
ATOM 1349 C C . GLU A 1 178 ? 2.343 -8.451 7.876 1.00 85.88 178 GLU A C 1
ATOM 1351 O O . GLU A 1 178 ? 1.640 -7.451 8.011 1.00 85.88 178 GLU A O 1
ATOM 1356 N N . CYS A 1 179 ? 3.676 -8.447 7.996 1.00 90.12 179 CYS A N 1
ATOM 1357 C CA . CYS A 1 179 ? 4.496 -7.270 8.262 1.00 90.12 179 CYS A CA 1
ATOM 1358 C C . CYS A 1 179 ? 5.698 -7.234 7.314 1.00 90.12 179 CYS A C 1
ATOM 1360 O O . CYS A 1 179 ? 6.819 -7.555 7.728 1.00 90.12 179 CYS A O 1
ATOM 1362 N N . PRO A 1 180 ? 5.469 -6.869 6.038 1.00 91.44 180 PRO A N 1
ATOM 1363 C CA . PRO A 1 180 ? 6.492 -6.921 5.003 1.00 91.44 180 PRO A CA 1
ATOM 1364 C C . PRO A 1 180 ? 7.622 -5.941 5.322 1.00 91.44 180 PRO A C 1
ATOM 1366 O O . PRO A 1 180 ? 7.390 -4.739 5.415 1.00 91.44 180 PRO A O 1
ATOM 1369 N N . ASN A 1 181 ? 8.849 -6.443 5.483 1.00 90.69 181 ASN A N 1
ATOM 1370 C CA . ASN A 1 181 ? 10.032 -5.609 5.730 1.00 90.69 181 ASN A CA 1
ATOM 1371 C C . ASN A 1 181 ? 11.053 -5.712 4.594 1.00 90.69 181 ASN A C 1
ATOM 1373 O O . ASN A 1 181 ? 11.585 -4.698 4.159 1.00 90.69 181 ASN A O 1
ATOM 1377 N N . LYS A 1 182 ? 11.333 -6.926 4.109 1.00 91.75 182 LYS A N 1
ATOM 1378 C CA . LYS A 1 182 ? 12.266 -7.156 2.997 1.00 91.75 182 LYS A CA 1
ATOM 1379 C C . LYS A 1 182 ? 11.645 -8.075 1.968 1.00 91.75 182 LYS A C 1
ATOM 1381 O O . LYS A 1 182 ? 10.958 -9.027 2.331 1.00 91.75 182 LYS A O 1
ATOM 1386 N N . PHE A 1 183 ? 11.952 -7.828 0.701 1.00 93.75 183 PHE A N 1
ATOM 1387 C CA . PHE A 1 183 ? 11.562 -8.705 -0.390 1.00 93.75 183 PHE A CA 1
ATOM 1388 C C . PHE A 1 183 ? 12.784 -9.485 -0.873 1.00 93.75 183 PHE A C 1
ATOM 1390 O O . PHE A 1 183 ? 13.731 -8.937 -1.444 1.00 93.75 183 PHE A O 1
ATOM 1397 N N . ARG A 1 184 ? 12.816 -10.777 -0.551 1.00 92.88 184 ARG A N 1
ATOM 1398 C CA . ARG A 1 184 ? 13.904 -11.674 -0.923 1.00 92.88 184 ARG A CA 1
ATOM 1399 C C . ARG A 1 184 ? 13.767 -12.065 -2.380 1.00 92.88 184 ARG A C 1
ATOM 1401 O O . ARG A 1 184 ? 12.724 -12.560 -2.795 1.00 92.88 184 ARG A O 1
ATOM 1408 N N . LYS A 1 185 ? 14.848 -11.888 -3.132 1.00 89.44 185 LYS A N 1
ATOM 1409 C CA . LYS A 1 185 ? 14.899 -12.279 -4.539 1.00 89.44 185 LYS A CA 1
ATOM 1410 C C . LYS A 1 185 ? 15.113 -13.799 -4.681 1.00 89.44 185 LYS A C 1
ATOM 1412 O O . LYS A 1 185 ? 15.677 -14.418 -3.769 1.00 89.44 185 LYS A O 1
ATOM 1417 N N . PRO A 1 186 ? 14.734 -14.394 -5.823 1.00 85.69 186 PRO A N 1
ATOM 1418 C CA . PRO A 1 186 ? 14.992 -15.802 -6.118 1.00 85.69 186 PRO A CA 1
ATOM 1419 C C . PRO A 1 186 ? 16.494 -16.116 -6.256 1.00 85.69 186 PRO A C 1
ATOM 1421 O O . PRO A 1 186 ? 17.365 -15.233 -6.189 1.00 85.69 186 PRO A O 1
ATOM 1424 N N . ALA A 1 187 ? 16.817 -17.400 -6.437 1.00 81.69 187 ALA A N 1
ATOM 1425 C CA . ALA A 1 187 ? 18.192 -17.840 -6.655 1.00 81.69 187 ALA A CA 1
ATOM 1426 C C . ALA A 1 187 ? 18.826 -17.102 -7.848 1.00 81.69 187 ALA A C 1
ATOM 1428 O O . ALA A 1 187 ? 18.154 -16.751 -8.816 1.00 81.69 187 ALA A O 1
ATOM 1429 N N . ALA A 1 188 ? 20.140 -16.860 -7.788 1.00 75.62 188 ALA A N 1
ATOM 1430 C CA . ALA A 1 188 ? 20.832 -16.046 -8.792 1.00 75.62 188 ALA A CA 1
ATOM 1431 C C . ALA A 1 188 ? 20.657 -16.569 -10.231 1.00 75.62 188 ALA A C 1
ATOM 1433 O O . ALA A 1 188 ? 20.534 -15.762 -11.140 1.00 75.62 188 ALA A O 1
ATOM 1434 N N . ALA A 1 189 ? 20.585 -17.892 -10.417 1.00 73.38 189 ALA A N 1
ATOM 1435 C CA . ALA A 1 189 ? 20.397 -18.525 -11.724 1.00 73.38 189 ALA A CA 1
ATOM 1436 C C . ALA A 1 189 ? 18.996 -18.312 -12.335 1.00 73.38 189 ALA A C 1
ATOM 1438 O O . ALA A 1 189 ? 18.820 -18.495 -13.537 1.00 73.38 189 ALA A O 1
ATOM 1439 N N . GLU A 1 190 ? 18.007 -17.949 -11.518 1.00 78.38 190 GLU A N 1
ATOM 1440 C CA . GLU A 1 190 ? 16.621 -17.741 -11.948 1.00 78.38 190 GLU A CA 1
ATOM 1441 C C . GLU A 1 190 ? 16.297 -16.256 -12.142 1.00 78.38 190 GLU A C 1
ATOM 1443 O O . GLU A 1 190 ? 15.402 -15.919 -12.907 1.00 78.38 190 GLU A O 1
ATOM 1448 N N . PHE A 1 191 ? 17.032 -15.363 -11.474 1.00 85.88 191 PHE A N 1
ATOM 1449 C CA . PHE A 1 191 ? 16.782 -13.924 -11.474 1.00 85.88 191 PHE A CA 1
ATOM 1450 C C . PHE A 1 191 ? 16.853 -13.308 -12.884 1.00 85.88 191 PHE A C 1
ATOM 1452 O O . PHE A 1 191 ? 17.761 -13.608 -13.656 1.00 85.88 191 PHE A O 1
ATOM 1459 N N . THR A 1 192 ? 15.937 -12.392 -13.203 1.00 88.75 192 THR A N 1
ATOM 1460 C CA . THR A 1 192 ? 15.937 -11.600 -14.447 1.00 88.75 192 THR A CA 1
ATOM 1461 C C . THR A 1 192 ? 15.873 -10.105 -14.137 1.00 88.75 192 THR A C 1
ATOM 1463 O O . THR A 1 192 ? 15.585 -9.705 -13.012 1.00 88.75 192 THR A O 1
ATOM 1466 N N . LYS A 1 193 ? 16.149 -9.253 -15.134 1.00 90.94 193 LYS A N 1
ATOM 1467 C CA . LYS A 1 193 ? 16.065 -7.785 -14.986 1.00 90.94 193 LYS A CA 1
ATOM 1468 C C . LYS A 1 193 ? 14.660 -7.217 -15.215 1.00 90.94 193 LYS A C 1
ATOM 1470 O O . LYS A 1 193 ? 14.473 -6.016 -15.053 1.00 90.94 193 LYS A O 1
ATOM 1475 N N . ALA A 1 194 ? 13.710 -8.083 -15.560 1.00 94.19 194 ALA A N 1
ATOM 1476 C CA . ALA A 1 194 ? 12.283 -7.806 -15.611 1.00 94.19 194 ALA A CA 1
ATOM 1477 C C . ALA A 1 194 ? 11.579 -8.734 -14.606 1.00 94.19 194 ALA A C 1
ATOM 1479 O O . ALA A 1 194 ? 10.939 -9.725 -14.975 1.00 94.19 194 ALA A O 1
ATOM 1480 N N . THR A 1 195 ? 11.776 -8.457 -13.314 1.00 93.88 195 THR A N 1
ATOM 1481 C CA . THR A 1 195 ? 11.142 -9.221 -12.230 1.00 93.88 195 THR A CA 1
ATOM 1482 C C . THR A 1 195 ? 9.622 -9.057 -12.264 1.00 93.88 195 THR A C 1
ATOM 1484 O O . THR A 1 195 ? 9.092 -8.124 -12.872 1.00 93.88 195 THR A O 1
ATOM 1487 N N . ASN A 1 196 ? 8.891 -9.925 -11.557 1.00 94.12 196 ASN A N 1
ATOM 1488 C CA . ASN A 1 196 ? 7.434 -9.785 -11.451 1.00 94.12 196 ASN A CA 1
ATOM 1489 C C . ASN A 1 196 ? 7.040 -8.426 -10.851 1.00 94.12 196 ASN A C 1
ATOM 1491 O O . ASN A 1 196 ? 6.085 -7.813 -11.320 1.00 94.12 196 ASN A O 1
ATOM 1495 N N . ALA A 1 197 ? 7.780 -7.944 -9.846 1.00 94.81 197 ALA A N 1
ATOM 1496 C CA . ALA A 1 197 ? 7.484 -6.671 -9.197 1.00 94.81 197 ALA A CA 1
ATOM 1497 C C . ALA A 1 197 ? 7.708 -5.477 -10.138 1.00 94.81 197 ALA A C 1
ATOM 1499 O O . ALA A 1 197 ? 6.877 -4.566 -10.156 1.00 94.81 197 ALA A O 1
ATOM 1500 N N . GLN A 1 198 ? 8.780 -5.499 -10.940 1.00 95.31 198 GLN A N 1
ATOM 1501 C CA . GLN A 1 198 ? 9.035 -4.490 -11.974 1.00 95.31 198 GLN A CA 1
ATOM 1502 C C . GLN A 1 198 ? 7.962 -4.518 -13.056 1.00 95.31 198 GLN A C 1
ATOM 1504 O O . GLN A 1 198 ? 7.344 -3.493 -13.306 1.00 95.31 198 GLN A O 1
ATOM 1509 N N . LEU A 1 199 ? 7.662 -5.690 -13.625 1.00 96.19 199 LEU A N 1
ATOM 1510 C CA . LEU A 1 199 ? 6.660 -5.823 -14.685 1.00 96.19 199 LEU A CA 1
ATOM 1511 C C . LEU A 1 199 ? 5.272 -5.351 -14.234 1.00 96.19 199 LEU A C 1
ATOM 1513 O O . LEU A 1 199 ? 4.594 -4.646 -14.978 1.00 96.19 199 LEU A O 1
ATOM 1517 N N . LEU A 1 200 ? 4.854 -5.686 -13.008 1.00 95.25 200 LEU A N 1
ATOM 1518 C CA . LEU A 1 200 ? 3.594 -5.185 -12.451 1.00 95.25 200 LEU A CA 1
ATOM 1519 C C . LEU A 1 200 ? 3.636 -3.667 -12.211 1.00 95.25 200 LEU A C 1
ATOM 1521 O O . LEU A 1 200 ? 2.660 -2.980 -12.515 1.00 95.25 200 LEU A O 1
ATOM 1525 N N . GLY A 1 201 ? 4.761 -3.134 -11.721 1.00 96.69 201 GLY A N 1
ATOM 1526 C CA . GLY A 1 201 ? 4.972 -1.693 -11.562 1.00 96.69 201 GLY A CA 1
ATOM 1527 C C . GLY A 1 201 ? 4.958 -0.932 -12.892 1.00 96.69 201 GLY A C 1
ATOM 1528 O O . GLY A 1 201 ? 4.340 0.126 -12.984 1.00 96.69 201 GLY A O 1
ATOM 1529 N N . ASP A 1 202 ? 5.565 -1.492 -13.936 1.00 97.38 202 ASP A N 1
ATOM 1530 C CA . ASP A 1 202 ? 5.594 -0.943 -15.291 1.00 97.38 202 ASP A CA 1
ATOM 1531 C C . ASP A 1 202 ? 4.210 -0.963 -15.937 1.00 97.38 202 ASP A C 1
ATOM 1533 O O . ASP A 1 202 ? 3.799 0.030 -16.537 1.00 97.38 202 ASP A O 1
ATOM 1537 N N . MET A 1 203 ? 3.463 -2.066 -15.798 1.00 96.19 203 MET A N 1
ATOM 1538 C CA . MET A 1 203 ? 2.082 -2.154 -16.279 1.00 96.19 203 MET A CA 1
ATOM 1539 C C . MET A 1 203 ? 1.210 -1.082 -15.630 1.00 96.19 203 MET A C 1
ATOM 1541 O O . MET A 1 203 ? 0.519 -0.334 -16.327 1.00 96.19 203 MET A O 1
ATOM 1545 N N . ASP A 1 204 ? 1.256 -0.989 -14.301 1.00 96.31 204 ASP A N 1
ATOM 1546 C CA . ASP A 1 204 ? 0.470 -0.022 -13.544 1.00 96.31 204 ASP A CA 1
ATOM 1547 C C . ASP A 1 204 ? 0.892 1.416 -13.868 1.00 96.31 204 ASP A C 1
ATOM 1549 O O . ASP A 1 204 ? 0.038 2.271 -14.110 1.00 96.31 204 ASP A O 1
ATOM 1553 N N . GLY A 1 205 ? 2.200 1.674 -13.949 1.00 97.81 205 GLY A N 1
ATOM 1554 C CA . GLY A 1 205 ? 2.764 2.957 -14.355 1.00 97.81 205 GLY A CA 1
ATOM 1555 C C . GLY A 1 205 ? 2.340 3.366 -15.763 1.00 97.81 205 GLY A C 1
ATOM 1556 O O . GLY A 1 205 ? 1.972 4.522 -15.972 1.00 97.81 205 GLY A O 1
ATOM 1557 N N . PHE A 1 206 ? 2.317 2.434 -16.718 1.00 98.12 206 PHE A N 1
ATOM 1558 C CA . PHE A 1 206 ? 1.873 2.697 -18.087 1.00 98.12 206 PHE A CA 1
ATOM 1559 C C . PHE A 1 206 ? 0.376 3.021 -18.138 1.00 98.12 206 PHE A C 1
ATOM 1561 O O . PHE A 1 206 ? -0.030 4.006 -18.758 1.00 98.12 206 PHE A O 1
ATOM 1568 N N . ILE A 1 207 ? -0.458 2.227 -17.454 1.00 96.38 207 ILE A N 1
ATOM 1569 C CA . ILE A 1 207 ? -1.911 2.444 -17.386 1.00 96.38 207 ILE A CA 1
ATOM 1570 C C . ILE A 1 207 ? -2.210 3.804 -16.755 1.00 96.38 207 ILE A C 1
ATOM 1572 O O . ILE A 1 207 ? -2.931 4.610 -17.350 1.00 96.38 207 ILE A O 1
ATOM 1576 N N . LEU A 1 208 ? -1.636 4.081 -15.582 1.00 96.38 208 LEU A N 1
ATOM 1577 C CA . LEU A 1 208 ? -1.821 5.346 -14.877 1.00 96.38 208 LEU A CA 1
ATOM 1578 C C . LEU A 1 208 ? -1.294 6.514 -15.713 1.00 96.38 208 LEU A C 1
ATOM 1580 O O . LEU A 1 208 ? -2.027 7.476 -15.931 1.00 96.38 208 LEU A O 1
ATOM 1584 N N . GLY A 1 209 ? -0.088 6.403 -16.268 1.00 97.25 209 GLY A N 1
ATOM 1585 C CA . GLY A 1 209 ? 0.510 7.407 -17.146 1.00 97.25 209 GLY A CA 1
ATOM 1586 C C . GLY A 1 209 ? -0.323 7.703 -18.397 1.00 97.25 209 GLY A C 1
ATOM 1587 O O . GLY A 1 209 ? -0.438 8.853 -18.810 1.00 97.25 209 GLY A O 1
ATOM 1588 N N . SER A 1 210 ? -1.004 6.706 -18.967 1.00 95.44 210 SER A N 1
ATOM 1589 C CA . SER A 1 210 ? -1.869 6.911 -20.139 1.00 95.44 210 SER A CA 1
ATOM 1590 C C . SER A 1 210 ? -3.127 7.750 -19.852 1.00 95.44 210 SER A C 1
ATOM 1592 O O . SER A 1 210 ? -3.723 8.296 -20.783 1.00 95.44 210 SER A O 1
ATOM 1594 N N . LYS A 1 211 ? -3.538 7.860 -18.579 1.00 91.44 211 LYS A N 1
ATOM 1595 C CA . LYS A 1 211 ? -4.775 8.536 -18.141 1.00 91.44 211 LYS A CA 1
ATOM 1596 C C . LYS A 1 211 ? -4.552 9.691 -17.163 1.00 91.44 211 LYS A C 1
ATOM 1598 O O . LYS A 1 211 ? -5.470 10.472 -16.929 1.00 91.44 211 LYS A O 1
ATOM 1603 N N . VAL A 1 212 ? -3.355 9.833 -16.594 1.00 94.94 212 VAL A N 1
ATOM 1604 C CA . VAL A 1 212 ? -3.074 10.783 -15.505 1.00 94.94 212 VAL A CA 1
ATOM 1605 C C . VAL A 1 212 ? -3.354 12.236 -15.889 1.00 94.94 212 VAL A C 1
ATOM 1607 O O . VAL A 1 212 ? -3.840 12.990 -15.053 1.00 94.94 212 VAL A O 1
ATOM 1610 N N . ALA A 1 213 ? -3.120 12.636 -17.143 1.00 94.06 213 ALA A N 1
ATOM 1611 C CA . ALA A 1 213 ? -3.391 14.001 -17.595 1.00 94.06 213 ALA A CA 1
ATOM 1612 C C . ALA A 1 213 ? -4.877 14.382 -17.429 1.00 94.06 213 ALA A C 1
ATOM 1614 O O . ALA A 1 213 ? -5.194 15.482 -16.974 1.00 94.06 213 ALA A O 1
ATOM 1615 N N . GLU A 1 214 ? -5.787 13.444 -17.713 1.00 90.56 214 GLU A N 1
ATOM 1616 C CA . GLU A 1 214 ? -7.228 13.629 -17.531 1.00 90.56 214 GLU A CA 1
ATOM 1617 C C . GLU A 1 214 ? -7.574 13.797 -16.045 1.00 90.56 214 GLU A C 1
ATOM 1619 O O . GLU A 1 214 ? -8.274 14.736 -15.669 1.00 90.56 214 GLU A O 1
ATOM 1624 N N . TRP A 1 215 ? -7.032 12.947 -15.171 1.00 88.50 215 TRP A N 1
ATOM 1625 C CA . TRP A 1 215 ? -7.265 13.039 -13.726 1.00 88.50 215 TRP A CA 1
ATOM 1626 C C . TRP A 1 215 ? -6.664 14.304 -13.108 1.00 88.50 215 TRP A C 1
ATOM 1628 O O . TRP A 1 215 ? -7.313 14.966 -12.297 1.00 88.50 215 TRP A O 1
ATOM 1638 N N . SER A 1 216 ? -5.466 14.689 -13.546 1.00 91.06 216 SER A N 1
ATOM 1639 C CA . SER A 1 216 ? -4.808 15.922 -13.119 1.00 91.06 216 SER A CA 1
ATOM 1640 C C . SER A 1 216 ? -5.635 17.153 -13.498 1.00 91.06 216 SER A C 1
ATOM 1642 O O . SER A 1 216 ? -5.757 18.064 -12.684 1.00 91.06 216 SER A O 1
ATOM 1644 N N . SER A 1 217 ? -6.257 17.180 -14.685 1.00 89.00 217 SER A N 1
ATOM 1645 C CA . SER A 1 217 ? -7.153 18.282 -15.085 1.00 89.00 217 SER A CA 1
ATOM 1646 C C . SER A 1 217 ? -8.433 18.374 -14.244 1.00 89.00 217 SER A C 1
ATOM 1648 O O . SER A 1 217 ? -9.011 19.451 -14.123 1.00 89.00 217 SER A O 1
ATOM 1650 N N . LYS A 1 218 ? -8.849 17.268 -13.611 1.00 86.88 218 LYS A N 1
ATOM 1651 C CA . LYS A 1 218 ? -9.988 17.208 -12.679 1.00 86.88 218 LYS A CA 1
ATOM 1652 C C . LYS A 1 218 ? -9.598 17.567 -11.237 1.00 86.88 218 LYS A C 1
ATOM 1654 O O . LYS A 1 218 ? -10.433 17.471 -10.343 1.00 86.88 218 LYS A O 1
ATOM 1659 N N . GLY A 1 219 ? -8.342 17.953 -10.992 1.00 86.88 219 GLY A N 1
ATOM 1660 C CA . GLY A 1 219 ? -7.845 18.302 -9.660 1.00 86.88 219 GLY A CA 1
ATOM 1661 C C . GLY A 1 219 ? -7.646 17.103 -8.728 1.00 86.88 219 GLY A C 1
ATOM 1662 O O . GLY A 1 219 ? -7.554 17.287 -7.514 1.00 86.88 219 GLY A O 1
ATOM 1663 N N . VAL A 1 220 ? -7.584 15.881 -9.272 1.00 86.38 220 VAL A N 1
ATOM 1664 C CA . VAL A 1 220 ? -7.286 14.679 -8.482 1.00 86.38 220 VAL A CA 1
ATOM 1665 C C . VAL A 1 220 ? -5.850 14.752 -7.970 1.00 86.38 220 VAL A C 1
ATOM 1667 O O . VAL A 1 220 ? -4.928 15.083 -8.716 1.00 86.38 220 VAL A O 1
ATOM 1670 N N . ARG A 1 221 ? -5.665 14.443 -6.685 1.00 92.00 221 ARG A N 1
ATOM 1671 C CA . ARG A 1 221 ? -4.348 14.381 -6.037 1.00 92.00 221 ARG A CA 1
ATOM 1672 C C . ARG A 1 221 ? -3.672 13.020 -6.245 1.00 92.00 221 ARG A C 1
ATOM 1674 O O . ARG A 1 221 ? -4.350 12.038 -6.541 1.00 92.00 221 ARG A O 1
ATOM 1681 N N . LEU A 1 222 ? -2.351 12.929 -6.076 1.00 95.50 222 LEU A N 1
ATOM 1682 C CA . LEU A 1 222 ? -1.597 11.688 -6.296 1.00 95.50 222 LEU A CA 1
ATOM 1683 C C . LEU A 1 222 ? -2.062 10.573 -5.353 1.00 95.50 222 LEU A C 1
ATOM 1685 O O . LEU A 1 222 ? -2.345 9.468 -5.813 1.00 95.50 222 LEU A O 1
ATOM 1689 N N . GLY A 1 223 ? -2.208 10.867 -4.057 1.00 91.31 223 GLY A N 1
ATOM 1690 C CA . GLY A 1 223 ? -2.715 9.900 -3.078 1.00 91.31 223 GLY A CA 1
ATOM 1691 C C . GLY A 1 223 ? -4.108 9.386 -3.456 1.00 91.31 223 GLY A C 1
ATOM 1692 O O . GLY A 1 223 ? -4.353 8.181 -3.463 1.00 91.31 223 GLY A O 1
ATOM 1693 N N . GLN A 1 224 ? -4.996 10.288 -3.891 1.00 86.06 224 GLN A N 1
ATOM 1694 C CA . GLN A 1 224 ? -6.341 9.937 -4.364 1.00 86.06 224 GLN A CA 1
ATOM 1695 C C . GLN A 1 224 ? -6.310 9.053 -5.614 1.00 86.06 224 GLN A C 1
ATOM 1697 O O . GLN A 1 224 ? -7.029 8.058 -5.661 1.00 86.06 224 GLN A O 1
ATOM 1702 N N . LEU A 1 225 ? -5.467 9.374 -6.600 1.00 90.12 225 LEU A N 1
ATOM 1703 C CA . LEU A 1 225 ? -5.300 8.572 -7.812 1.00 90.12 225 LEU A CA 1
ATOM 1704 C C . LEU A 1 225 ? -4.830 7.148 -7.477 1.00 90.12 225 LEU A C 1
ATOM 1706 O O . LEU A 1 225 ? -5.402 6.176 -7.972 1.00 90.12 225 LEU A O 1
ATOM 1710 N N . LEU A 1 226 ? -3.831 7.020 -6.597 1.00 91.81 226 LEU A N 1
ATOM 1711 C CA . LEU A 1 226 ? -3.311 5.724 -6.159 1.00 91.81 226 LEU A CA 1
ATOM 1712 C C . LEU A 1 226 ? -4.361 4.932 -5.371 1.00 91.81 226 LEU A C 1
ATOM 1714 O O . LEU A 1 226 ? -4.537 3.743 -5.630 1.00 91.81 226 LEU A O 1
ATOM 1718 N N . ARG A 1 227 ? -5.119 5.573 -4.466 1.00 86.06 227 ARG A N 1
ATOM 1719 C CA . ARG A 1 227 ? -6.259 4.934 -3.784 1.00 86.06 227 ARG A CA 1
ATOM 1720 C C . ARG A 1 227 ? -7.301 4.467 -4.795 1.00 86.06 227 ARG A C 1
ATOM 1722 O O . ARG A 1 227 ? -7.736 3.328 -4.711 1.00 86.06 227 ARG A O 1
ATOM 1729 N N . MET A 1 228 ? -7.691 5.291 -5.765 1.00 81.56 228 MET A N 1
ATOM 1730 C CA . MET A 1 228 ? -8.686 4.915 -6.778 1.00 81.56 228 MET A CA 1
ATOM 1731 C C . MET A 1 228 ? -8.247 3.710 -7.613 1.00 81.56 228 MET A C 1
ATOM 1733 O O . MET A 1 228 ? -9.064 2.846 -7.914 1.00 81.56 228 MET A O 1
ATOM 1737 N N . TYR A 1 229 ? -6.965 3.637 -7.964 1.00 88.00 229 TYR A N 1
ATOM 1738 C CA . TYR A 1 229 ? -6.430 2.540 -8.763 1.00 88.00 229 TYR A CA 1
ATOM 1739 C C . TYR A 1 229 ? -6.240 1.250 -7.949 1.00 88.00 229 TYR A C 1
ATOM 1741 O O . TYR A 1 229 ? -6.580 0.158 -8.411 1.00 88.00 229 TYR A O 1
ATOM 1749 N N . TYR A 1 230 ? -5.723 1.351 -6.723 1.00 86.62 230 TYR A N 1
ATOM 1750 C CA . TYR A 1 230 ? -5.323 0.185 -5.932 1.00 86.62 230 TYR A CA 1
ATOM 1751 C C . TYR A 1 230 ? -6.329 -0.276 -4.879 1.00 86.62 230 TYR A C 1
ATOM 1753 O O . TYR A 1 230 ? -6.245 -1.422 -4.437 1.00 86.62 230 TYR A O 1
ATOM 1761 N N . SER A 1 231 ? -7.277 0.568 -4.473 1.00 71.12 231 SER A N 1
ATOM 1762 C CA . SER A 1 231 ? -8.305 0.164 -3.512 1.00 71.12 231 SER A CA 1
ATOM 1763 C C . SER A 1 231 ? -9.365 -0.729 -4.158 1.00 71.12 231 SER A C 1
ATOM 1765 O O . SER A 1 231 ? -9.730 -0.585 -5.323 1.00 71.12 231 SER A O 1
ATOM 1767 N N . THR A 1 232 ? -9.908 -1.640 -3.357 1.00 52.28 232 THR A N 1
ATOM 1768 C CA . THR A 1 232 ? -11.002 -2.559 -3.708 1.00 52.28 232 THR A CA 1
ATOM 1769 C C . THR A 1 232 ? -12.382 -1.883 -3.704 1.00 52.28 232 THR A C 1
ATOM 1771 O O . THR A 1 232 ? -13.401 -2.559 -3.623 1.00 52.28 232 THR A O 1
ATOM 1774 N N . GLY A 1 233 ? -12.433 -0.550 -3.731 1.00 49.81 233 GLY A N 1
ATOM 1775 C CA . GLY A 1 233 ? -13.647 0.228 -3.489 1.00 49.81 233 GLY A CA 1
ATOM 1776 C C . GLY A 1 233 ? -13.570 1.605 -4.133 1.00 49.81 233 GLY A C 1
ATOM 1777 O O . GLY A 1 233 ? -13.676 2.626 -3.456 1.00 49.81 233 GLY A O 1
ATOM 1778 N N . ALA A 1 234 ? -13.350 1.653 -5.447 1.00 46.09 234 ALA A N 1
ATOM 1779 C CA . ALA A 1 234 ? -13.485 2.898 -6.185 1.00 46.09 234 ALA A CA 1
ATOM 1780 C C . ALA A 1 234 ? -14.969 3.303 -6.221 1.00 46.09 234 ALA A C 1
ATOM 1782 O O . ALA A 1 234 ? -15.738 2.795 -7.029 1.00 46.09 234 ALA A O 1
ATOM 1783 N N . CYS A 1 235 ? -15.359 4.264 -5.380 1.00 48.12 235 CYS A N 1
ATOM 1784 C CA . CYS A 1 235 ? -16.653 4.951 -5.490 1.00 48.12 235 CYS A CA 1
ATOM 1785 C C . CYS A 1 235 ? -16.841 5.686 -6.828 1.00 48.12 235 CYS A C 1
ATOM 1787 O O . CYS A 1 235 ? -17.955 6.081 -7.155 1.00 48.12 235 CYS A O 1
ATOM 1789 N N . TYR A 1 236 ? -15.753 5.914 -7.572 1.00 51.56 236 TYR A N 1
ATOM 1790 C CA . TYR A 1 236 ? -15.733 6.802 -8.732 1.00 51.56 236 TYR A CA 1
ATOM 1791 C C . TYR A 1 236 ? -15.698 6.060 -10.071 1.00 51.56 236 TYR A C 1
ATOM 1793 O O . TYR A 1 236 ? -16.399 6.469 -10.989 1.00 51.56 236 TYR A O 1
ATOM 1801 N N . ASP A 1 237 ? -14.899 4.992 -10.197 1.00 62.25 237 ASP A N 1
ATOM 1802 C CA . ASP A 1 237 ? -14.787 4.223 -11.442 1.00 62.25 237 ASP A CA 1
ATOM 1803 C C . ASP A 1 237 ? -14.177 2.830 -11.201 1.00 62.25 237 ASP A C 1
ATOM 1805 O O . ASP A 1 237 ? -12.958 2.652 -11.121 1.00 62.25 237 ASP A O 1
ATOM 1809 N N . THR A 1 238 ? -15.030 1.814 -11.101 1.00 62.38 238 THR A N 1
ATOM 1810 C CA . THR A 1 238 ? -14.610 0.413 -10.940 1.00 62.38 238 THR A CA 1
ATOM 1811 C C . THR A 1 238 ? -13.922 -0.130 -12.191 1.00 62.38 238 THR A C 1
ATOM 1813 O O . THR A 1 238 ? -13.117 -1.060 -12.101 1.00 62.38 238 THR A O 1
ATOM 1816 N N . THR A 1 239 ? -14.172 0.474 -13.357 1.00 68.94 239 THR A N 1
ATOM 1817 C CA . THR A 1 239 ? -13.471 0.116 -14.587 1.00 68.94 239 THR A CA 1
ATOM 1818 C C . THR A 1 239 ? -12.017 0.545 -14.516 1.00 68.94 239 THR A C 1
ATOM 1820 O O . THR A 1 239 ? -11.209 -0.088 -15.175 1.00 68.94 239 THR A O 1
ATOM 1823 N N . PHE A 1 240 ? -11.633 1.505 -13.660 1.00 76.75 240 PHE A N 1
ATOM 1824 C CA . PHE A 1 240 ? -10.258 1.995 -13.504 1.00 76.75 240 PHE A CA 1
ATOM 1825 C C . PHE A 1 240 ? -9.402 1.228 -12.472 1.00 76.75 240 PHE A C 1
ATOM 1827 O O . PHE A 1 240 ? -8.183 1.372 -12.484 1.00 76.75 240 PHE A O 1
ATOM 1834 N N . ALA A 1 241 ? -9.960 0.270 -11.729 1.00 84.44 241 ALA A N 1
ATOM 1835 C CA . ALA A 1 241 ? -9.230 -0.507 -10.718 1.00 84.44 241 ALA A CA 1
ATOM 1836 C C . ALA A 1 241 ? -8.124 -1.450 -11.262 1.00 84.44 241 ALA A C 1
ATOM 1838 O O . ALA A 1 241 ? -8.230 -2.017 -12.356 1.00 84.44 241 ALA A O 1
ATOM 1839 N N . SER A 1 242 ? -7.083 -1.664 -10.455 1.00 88.31 242 SER A N 1
ATOM 1840 C CA . SER A 1 242 ? -5.902 -2.502 -10.735 1.00 88.31 242 SER A CA 1
ATOM 1841 C C . SER A 1 242 ? -6.207 -3.995 -10.930 1.00 88.31 242 SER A C 1
ATOM 1843 O O . SER A 1 242 ? -5.443 -4.694 -11.589 1.00 88.31 242 SER A O 1
ATOM 1845 N N . CYS A 1 243 ? -7.338 -4.501 -10.433 1.00 85.44 243 CYS A N 1
ATOM 1846 C CA . CYS A 1 243 ? -7.796 -5.870 -10.715 1.00 85.44 243 CYS A CA 1
ATOM 1847 C C . CYS A 1 243 ? -8.065 -6.112 -12.217 1.00 85.44 243 CYS A C 1
ATOM 1849 O O . CYS A 1 243 ? -7.899 -7.227 -12.692 1.00 85.44 243 CYS A O 1
ATOM 1851 N N . ASN A 1 244 ? -8.361 -5.057 -12.990 1.00 86.62 244 ASN A N 1
ATOM 1852 C CA . ASN A 1 244 ? -8.533 -5.110 -14.450 1.00 86.62 244 ASN A CA 1
ATOM 1853 C C . ASN A 1 244 ? -7.252 -4.736 -15.231 1.00 86.62 244 ASN A C 1
ATOM 1855 O O . ASN A 1 244 ? -7.336 -4.343 -16.396 1.00 86.62 244 ASN A O 1
ATOM 1859 N N . ARG A 1 245 ? -6.062 -4.751 -14.608 1.00 90.25 245 ARG A N 1
ATOM 1860 C CA . ARG A 1 245 ? -4.856 -4.165 -15.229 1.00 90.25 245 ARG A CA 1
ATOM 1861 C C . ARG A 1 245 ? -4.442 -4.833 -16.536 1.00 90.25 245 ARG A C 1
ATOM 1863 O O . ARG A 1 245 ? -4.075 -4.125 -17.461 1.00 90.25 245 ARG A O 1
ATOM 1870 N N . TYR A 1 246 ? -4.523 -6.157 -16.647 1.00 91.75 246 TY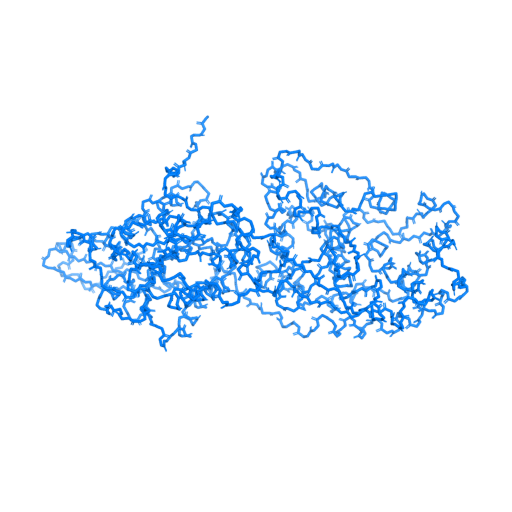R A N 1
ATOM 1871 C CA . TYR A 1 246 ? -4.072 -6.859 -17.852 1.00 91.75 246 TYR A CA 1
ATOM 1872 C C . TYR A 1 246 ? -4.951 -6.567 -19.068 1.00 91.75 246 TYR A C 1
ATOM 1874 O O . TYR A 1 246 ? -4.437 -6.204 -20.127 1.00 91.75 246 TYR A O 1
ATOM 1882 N N . ASP A 1 247 ? -6.274 -6.619 -18.901 1.00 90.19 247 ASP A N 1
ATOM 1883 C CA . ASP A 1 247 ? -7.228 -6.242 -19.951 1.00 90.19 247 ASP A CA 1
ATOM 1884 C C . ASP A 1 247 ? -7.007 -4.791 -20.420 1.00 90.19 247 ASP A C 1
ATOM 1886 O O . ASP A 1 247 ? -7.021 -4.499 -21.613 1.00 90.19 247 ASP A O 1
ATOM 1890 N N . LYS A 1 248 ? -6.704 -3.867 -19.503 1.00 90.69 248 LYS A 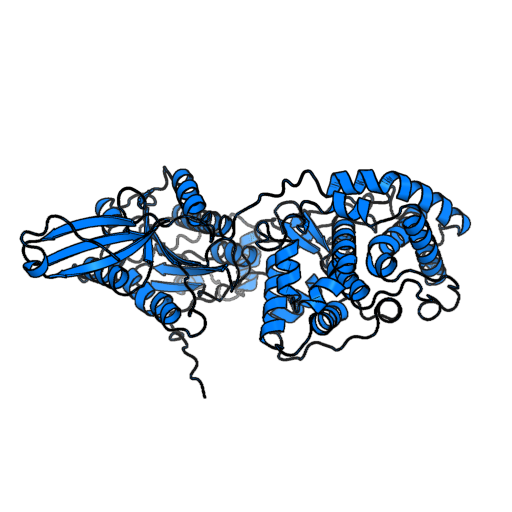N 1
ATOM 1891 C CA . LYS A 1 248 ? -6.373 -2.481 -19.877 1.00 90.69 248 LYS A CA 1
ATOM 1892 C C . LYS A 1 248 ? -5.045 -2.366 -20.587 1.00 90.69 248 LYS A C 1
ATOM 1894 O O . LYS A 1 248 ? -4.952 -1.678 -21.598 1.00 90.69 248 LYS A O 1
ATOM 1899 N N . PHE A 1 249 ? -4.016 -2.987 -20.026 1.00 93.88 249 PHE A N 1
ATOM 1900 C CA . PHE A 1 249 ? -2.667 -2.912 -20.553 1.00 93.88 249 PHE A CA 1
ATOM 1901 C C . PHE A 1 249 ? -2.634 -3.435 -21.991 1.00 93.88 249 PHE A C 1
ATOM 1903 O O . PHE A 1 249 ? -2.145 -2.744 -22.880 1.00 93.88 249 PHE A O 1
ATOM 1910 N N . SER A 1 250 ? -3.258 -4.590 -22.238 1.00 93.00 250 SER A N 1
ATOM 1911 C CA . SER A 1 250 ? -3.366 -5.193 -23.573 1.00 93.00 250 SER A CA 1
ATOM 1912 C C . SER A 1 250 ? -4.140 -4.330 -24.578 1.00 93.00 250 SER A C 1
ATOM 1914 O O . SER A 1 250 ? -3.800 -4.328 -25.757 1.00 93.00 250 SER A O 1
ATOM 1916 N N . LYS A 1 251 ? -5.132 -3.545 -24.134 1.00 93.94 251 LYS A N 1
ATOM 1917 C CA . LYS A 1 251 ? -5.855 -2.581 -24.990 1.00 93.94 251 LYS A CA 1
ATOM 1918 C C . LYS A 1 251 ? -5.073 -1.295 -25.264 1.00 93.94 251 LYS A C 1
ATOM 1920 O O . LYS A 1 251 ? -5.289 -0.660 -26.293 1.00 93.94 251 LYS A O 1
ATOM 1925 N N . LEU A 1 252 ? -4.216 -0.873 -24.334 1.00 94.50 252 LEU A N 1
ATOM 1926 C CA . LEU A 1 252 ? -3.453 0.374 -24.436 1.00 94.50 252 LEU A CA 1
ATOM 1927 C C . LEU A 1 252 ? -2.133 0.206 -25.197 1.00 94.50 252 LEU A C 1
ATOM 1929 O O . LEU A 1 252 ? -1.646 1.168 -25.794 1.00 94.50 252 LEU A O 1
ATOM 1933 N N . VAL A 1 253 ? -1.544 -0.989 -25.157 1.00 95.25 253 VAL A N 1
ATOM 1934 C CA . VAL A 1 253 ? -0.223 -1.267 -25.721 1.00 95.25 253 VAL A CA 1
ATOM 1935 C C . VAL A 1 253 ? -0.341 -1.937 -27.081 1.00 95.25 253 VAL A C 1
ATOM 1937 O O . VAL A 1 253 ? -0.889 -3.026 -27.217 1.00 95.25 253 VAL A O 1
ATOM 1940 N N . ASN A 1 254 ? 0.246 -1.305 -28.095 1.00 94.94 254 ASN A N 1
ATOM 1941 C CA . ASN A 1 254 ? 0.436 -1.924 -29.400 1.00 94.94 254 ASN A CA 1
ATOM 1942 C C . ASN A 1 254 ? 1.754 -2.721 -29.395 1.00 94.94 254 ASN A C 1
ATOM 1944 O O . ASN A 1 254 ? 2.802 -2.170 -29.055 1.00 94.94 254 ASN A O 1
ATOM 1948 N N . GLN A 1 255 ? 1.706 -4.005 -29.769 1.00 94.38 255 GLN A N 1
ATOM 1949 C CA . GLN A 1 255 ? 2.873 -4.894 -29.698 1.00 94.38 255 GLN A CA 1
ATOM 1950 C C . GLN A 1 255 ? 4.003 -4.501 -30.661 1.00 94.38 255 GLN A C 1
ATOM 1952 O O . GLN A 1 255 ? 5.164 -4.579 -30.269 1.00 94.38 255 GLN A O 1
ATOM 1957 N N . ASP A 1 256 ? 3.693 -4.006 -31.863 1.00 96.19 256 ASP A N 1
ATOM 1958 C CA . ASP A 1 256 ? 4.707 -3.561 -32.834 1.00 96.19 256 ASP A CA 1
ATOM 1959 C C . ASP A 1 256 ? 5.419 -2.289 -32.357 1.00 96.19 256 ASP A C 1
ATOM 1961 O O . ASP A 1 256 ? 6.641 -2.136 -32.485 1.00 96.19 256 ASP A O 1
ATOM 1965 N N . VAL A 1 257 ? 4.651 -1.372 -31.757 1.00 97.50 257 VAL A N 1
ATOM 1966 C CA . VAL A 1 257 ? 5.204 -0.179 -31.110 1.00 97.50 257 VAL A CA 1
ATOM 1967 C C . VAL A 1 257 ? 6.084 -0.603 -29.943 1.00 97.50 257 VAL A C 1
ATOM 1969 O O . VAL A 1 257 ? 7.232 -0.173 -29.888 1.00 97.50 257 VAL A O 1
ATOM 1972 N N . LEU A 1 258 ? 5.600 -1.475 -29.054 1.00 98.00 258 LEU A N 1
ATOM 1973 C CA . LEU A 1 258 ? 6.376 -1.965 -27.917 1.00 98.00 258 LEU A CA 1
ATOM 1974 C C . LEU A 1 258 ? 7.690 -2.615 -28.365 1.00 98.00 258 LEU A C 1
ATOM 1976 O O . LEU A 1 258 ? 8.741 -2.253 -27.842 1.00 98.00 258 LEU A O 1
ATOM 1980 N N . LEU A 1 259 ? 7.647 -3.510 -29.354 1.00 98.19 259 LEU A N 1
ATOM 1981 C CA . LEU A 1 259 ? 8.829 -4.148 -29.932 1.00 98.19 259 LEU A CA 1
ATOM 1982 C C . LEU A 1 259 ? 9.843 -3.105 -30.413 1.00 98.19 259 LEU A C 1
ATOM 1984 O O . LEU A 1 259 ? 11.022 -3.163 -30.063 1.00 98.19 259 LEU A O 1
ATOM 1988 N N . THR A 1 260 ? 9.373 -2.101 -31.153 1.00 98.06 260 THR A N 1
ATOM 1989 C CA . THR A 1 260 ? 10.222 -1.006 -31.635 1.00 98.06 260 THR A CA 1
ATOM 1990 C C . THR A 1 260 ? 10.848 -0.227 -30.476 1.00 98.06 260 THR A C 1
ATOM 1992 O O . THR A 1 260 ? 12.044 0.060 -30.509 1.00 98.06 260 THR A O 1
ATOM 1995 N N . GLN A 1 261 ? 10.074 0.104 -29.437 1.00 98.31 261 GLN A N 1
ATOM 1996 C CA . GLN A 1 261 ? 10.576 0.835 -28.267 1.00 98.31 261 GLN A CA 1
ATOM 1997 C C . GLN A 1 261 ? 11.617 0.020 -27.489 1.00 98.31 261 GLN A C 1
ATOM 1999 O O . GLN A 1 261 ? 12.650 0.564 -27.101 1.00 98.31 261 GLN A O 1
ATOM 2004 N N . VAL A 1 262 ? 11.384 -1.285 -27.317 1.00 98.38 262 VAL A N 1
ATOM 2005 C CA . VAL A 1 262 ? 12.311 -2.215 -26.655 1.00 98.38 262 VAL A CA 1
ATOM 2006 C C . VAL A 1 262 ? 13.641 -2.284 -27.399 1.00 98.38 262 VAL A C 1
ATOM 2008 O O . VAL A 1 262 ? 14.688 -2.131 -26.777 1.00 98.38 262 VAL A O 1
ATOM 2011 N N . ILE A 1 263 ? 13.616 -2.463 -28.724 1.00 97.94 263 ILE A N 1
ATOM 2012 C CA . ILE A 1 263 ? 14.837 -2.550 -29.540 1.00 97.94 263 ILE A CA 1
ATOM 2013 C C . ILE A 1 263 ? 15.640 -1.250 -29.451 1.00 97.94 263 ILE A C 1
ATOM 2015 O O . ILE A 1 263 ? 16.842 -1.282 -29.192 1.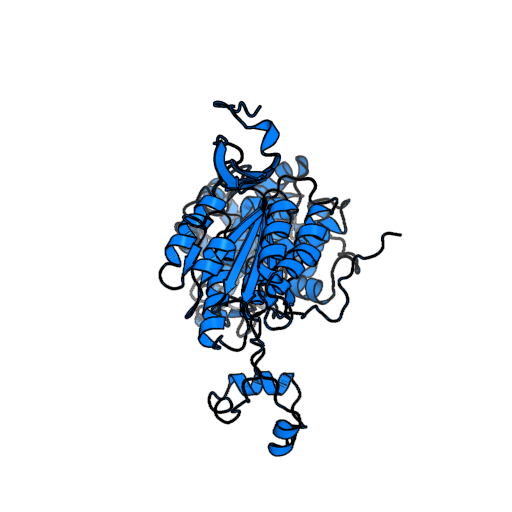00 97.94 263 ILE A O 1
ATOM 2019 N N . ARG A 1 264 ? 14.980 -0.099 -29.633 1.00 97.25 264 ARG A N 1
ATOM 2020 C CA . ARG A 1 264 ? 15.636 1.217 -29.585 1.00 97.25 264 ARG A CA 1
ATOM 2021 C C . ARG A 1 264 ? 16.285 1.480 -28.231 1.00 97.25 264 ARG A C 1
ATOM 2023 O O . ARG A 1 264 ? 17.427 1.931 -28.174 1.00 97.25 264 ARG A O 1
ATOM 2030 N N . PHE A 1 265 ? 15.582 1.165 -27.144 1.00 97.25 265 PHE A N 1
ATOM 2031 C CA . PHE A 1 265 ? 16.138 1.335 -25.808 1.00 97.25 265 PHE A CA 1
ATOM 2032 C C . PHE A 1 265 ? 17.293 0.360 -25.545 1.00 97.25 265 PHE A C 1
ATOM 2034 O O . PHE A 1 265 ? 18.340 0.778 -25.059 1.00 97.25 265 PHE A O 1
ATOM 2041 N N . ALA A 1 266 ? 17.145 -0.919 -25.909 1.00 96.94 266 ALA A N 1
ATOM 2042 C CA . ALA A 1 266 ? 18.193 -1.926 -25.741 1.00 96.94 266 ALA A CA 1
ATOM 2043 C C . ALA A 1 266 ? 19.475 -1.562 -26.505 1.00 96.94 266 ALA A C 1
ATOM 2045 O O . ALA A 1 266 ? 20.568 -1.701 -25.963 1.00 96.94 266 ALA A O 1
ATOM 2046 N N . ASN A 1 267 ? 19.358 -1.032 -27.726 1.00 95.88 267 ASN A N 1
ATOM 2047 C CA . ASN A 1 267 ? 20.506 -0.537 -28.485 1.00 95.88 267 ASN A CA 1
ATOM 2048 C C . ASN A 1 267 ? 21.203 0.628 -27.769 1.00 95.88 267 ASN A C 1
ATOM 2050 O O . ASN A 1 267 ? 22.426 0.628 -27.648 1.00 95.88 267 ASN A O 1
ATOM 2054 N N . ALA A 1 268 ? 20.443 1.603 -27.263 1.00 95.69 268 ALA A N 1
ATOM 2055 C CA . ALA A 1 268 ? 21.007 2.729 -26.522 1.00 95.69 268 ALA A CA 1
ATOM 2056 C C . ALA A 1 268 ? 21.703 2.282 -25.222 1.00 95.69 268 ALA A C 1
ATOM 2058 O O . ALA A 1 268 ? 22.820 2.714 -24.943 1.00 95.69 268 ALA A O 1
ATOM 2059 N N . GLU A 1 269 ? 21.088 1.368 -24.468 1.00 95.62 269 GLU A N 1
ATOM 2060 C CA . GLU A 1 269 ? 21.654 0.779 -23.249 1.00 95.62 269 GLU A CA 1
ATOM 2061 C C . GLU A 1 269 ? 22.929 -0.032 -23.540 1.00 95.62 269 GLU A C 1
ATOM 2063 O O . GLU A 1 269 ? 23.910 0.063 -22.794 1.00 95.62 269 GLU A O 1
ATOM 2068 N N . TYR A 1 270 ? 22.941 -0.795 -24.640 1.00 95.19 270 TYR A N 1
ATOM 2069 C CA . TYR A 1 270 ? 24.115 -1.525 -25.114 1.00 95.19 270 TYR A CA 1
ATOM 2070 C C . TYR A 1 270 ? 25.259 -0.566 -25.455 1.00 95.19 270 TYR A C 1
ATOM 2072 O O . TYR A 1 270 ? 26.368 -0.750 -24.962 1.00 95.19 270 TYR A O 1
ATOM 2080 N N . LEU A 1 271 ? 24.996 0.489 -26.236 1.00 93.94 271 LEU A N 1
ATOM 2081 C CA . LEU A 1 271 ? 26.000 1.497 -26.597 1.00 93.94 271 LEU A CA 1
ATOM 2082 C C . LEU A 1 271 ? 26.563 2.194 -25.356 1.00 93.94 271 LEU A C 1
ATOM 2084 O O . LEU A 1 271 ? 27.781 2.315 -25.205 1.00 93.94 271 LEU A O 1
ATOM 2088 N N . LYS A 1 272 ? 25.678 2.586 -24.434 1.00 93.56 272 LYS A N 1
ATOM 2089 C CA . LYS A 1 272 ? 26.043 3.272 -23.195 1.00 93.56 272 LYS A CA 1
ATOM 2090 C C . LYS A 1 272 ? 26.982 2.442 -22.319 1.00 93.56 272 LYS A C 1
ATOM 2092 O O . LYS A 1 272 ? 27.861 2.995 -21.655 1.00 93.56 272 LYS A O 1
ATOM 2097 N N . ASN A 1 273 ? 26.801 1.122 -22.330 1.00 89.75 273 ASN A N 1
ATOM 2098 C CA . ASN A 1 273 ? 27.522 0.170 -21.492 1.00 89.75 273 ASN A CA 1
ATOM 2099 C C . ASN A 1 273 ? 28.271 -0.878 -22.329 1.00 89.75 273 ASN A C 1
ATOM 2101 O O . ASN A 1 273 ? 28.344 -2.039 -21.933 1.00 89.75 273 ASN A O 1
ATOM 2105 N N . ASN A 1 274 ? 28.841 -0.486 -23.474 1.00 76.88 274 ASN A N 1
ATOM 2106 C CA . ASN A 1 274 ? 29.424 -1.406 -24.462 1.00 76.88 274 ASN A CA 1
ATOM 2107 C C . ASN A 1 274 ? 30.445 -2.402 -23.859 1.00 76.88 274 ASN A C 1
ATOM 2109 O O . ASN A 1 274 ? 30.551 -3.540 -24.302 1.00 76.88 274 ASN A O 1
ATOM 2113 N N . GLY A 1 275 ? 31.165 -2.014 -22.799 1.00 76.94 275 GLY A N 1
ATOM 2114 C CA . GLY A 1 275 ? 32.104 -2.895 -22.086 1.00 76.94 275 GLY A CA 1
ATOM 2115 C C . GLY A 1 275 ? 31.472 -3.894 -21.101 1.00 76.94 275 GLY A C 1
ATOM 2116 O O . GLY A 1 275 ? 32.139 -4.838 -20.687 1.00 76.94 275 GLY A O 1
ATOM 2117 N N . SER A 1 276 ? 30.208 -3.708 -20.723 1.00 86.06 276 SER A N 1
ATOM 2118 C CA . SER A 1 276 ? 29.493 -4.524 -19.729 1.00 86.06 276 SER A CA 1
ATOM 2119 C C . SER A 1 276 ? 28.732 -5.704 -20.342 1.00 86.06 276 SER A C 1
ATOM 2121 O O . SER A 1 276 ? 28.286 -6.585 -19.606 1.00 86.06 276 SER A O 1
ATOM 2123 N N . TYR A 1 277 ? 28.603 -5.747 -21.673 1.00 88.81 277 TYR A N 1
ATOM 2124 C CA . TYR A 1 277 ? 27.845 -6.764 -22.410 1.00 88.81 277 TYR A CA 1
ATOM 2125 C C . TYR A 1 277 ? 28.701 -7.538 -23.436 1.00 88.81 277 TYR A C 1
ATOM 2127 O O . TYR A 1 277 ? 28.308 -7.644 -24.598 1.00 88.81 277 TYR A O 1
ATOM 2135 N N . PRO A 1 278 ? 29.863 -8.107 -23.051 1.00 88.06 278 PRO A N 1
ATOM 2136 C CA . PRO A 1 278 ? 30.773 -8.765 -23.996 1.00 88.06 278 PRO A CA 1
ATOM 2137 C C . PRO A 1 278 ? 30.162 -9.985 -24.708 1.00 88.06 278 PRO A C 1
ATOM 2139 O O . PRO A 1 278 ? 30.644 -10.370 -25.771 1.00 88.06 278 PRO A O 1
ATOM 2142 N N . GLY A 1 279 ? 29.119 -10.603 -24.140 1.00 86.06 279 GLY A N 1
ATOM 2143 C CA . GLY A 1 279 ? 28.398 -11.723 -24.755 1.00 86.06 279 GLY A CA 1
ATOM 2144 C C . GLY A 1 279 ? 27.313 -11.317 -25.759 1.00 86.06 279 GLY A C 1
ATOM 2145 O O . GLY A 1 279 ? 26.714 -12.189 -26.387 1.00 86.06 279 GLY A O 1
ATOM 2146 N N . VAL A 1 280 ? 27.034 -10.020 -25.915 1.00 92.00 280 VAL A N 1
ATOM 2147 C CA . VAL A 1 280 ? 25.919 -9.527 -26.732 1.00 92.00 280 VAL A CA 1
ATOM 2148 C C . VAL A 1 280 ? 26.419 -9.069 -28.099 1.00 92.00 280 VAL A C 1
ATOM 2150 O O . VAL A 1 280 ? 27.311 -8.234 -28.202 1.00 92.00 280 VAL A O 1
ATOM 2153 N N . LYS A 1 281 ? 25.803 -9.588 -29.166 1.00 91.19 281 LYS A N 1
ATOM 2154 C CA . LYS A 1 281 ? 25.954 -9.062 -30.529 1.00 91.19 281 LYS A CA 1
ATOM 2155 C C . LYS A 1 281 ? 24.777 -8.146 -30.838 1.00 91.19 281 LYS A C 1
ATOM 2157 O O . LYS A 1 281 ? 23.639 -8.523 -30.579 1.00 91.19 281 LYS A O 1
ATOM 2162 N N . VAL A 1 282 ? 25.038 -6.978 -31.423 1.00 87.44 282 VAL A N 1
ATOM 2163 C CA . VAL A 1 282 ? 23.990 -5.985 -31.731 1.00 87.44 282 VAL A CA 1
ATOM 2164 C C . VAL A 1 282 ? 22.884 -6.576 -32.612 1.00 87.44 282 VAL A C 1
ATOM 2166 O O . VAL A 1 282 ? 21.707 -6.378 -32.326 1.00 87.44 282 VAL A O 1
ATOM 2169 N N . ASP A 1 283 ? 23.244 -7.379 -33.617 1.00 88.56 283 ASP A N 1
ATOM 2170 C CA . ASP A 1 283 ? 22.273 -8.015 -34.520 1.00 88.56 283 ASP A CA 1
ATOM 2171 C C . ASP A 1 283 ? 21.330 -9.001 -33.803 1.00 88.56 283 ASP A C 1
ATOM 2173 O O . ASP A 1 283 ? 20.201 -9.216 -34.249 1.00 88.56 283 ASP A O 1
ATOM 2177 N N . ASP A 1 284 ? 21.746 -9.555 -32.657 1.00 91.38 284 ASP A N 1
ATOM 2178 C CA . ASP A 1 284 ? 20.917 -10.470 -31.870 1.00 91.38 284 ASP A CA 1
ATOM 2179 C C . ASP A 1 284 ? 19.813 -9.724 -31.105 1.00 91.38 284 ASP A C 1
ATOM 2181 O O . ASP A 1 284 ? 18.782 -10.322 -30.806 1.00 91.38 284 ASP A O 1
ATOM 2185 N N . ILE A 1 285 ? 19.985 -8.428 -30.799 1.00 95.25 285 ILE A N 1
ATOM 2186 C CA . ILE A 1 285 ? 19.043 -7.658 -29.963 1.00 95.25 285 ILE A CA 1
ATOM 2187 C C . ILE A 1 285 ? 17.630 -7.718 -30.545 1.00 95.25 285 ILE A C 1
ATOM 2189 O O . ILE A 1 285 ? 16.669 -7.947 -29.813 1.00 95.25 285 ILE A O 1
ATOM 2193 N N . ARG A 1 286 ? 17.500 -7.564 -31.867 1.00 96.56 286 ARG A N 1
ATOM 2194 C CA . ARG A 1 286 ? 16.202 -7.629 -32.544 1.00 96.56 286 ARG A CA 1
ATOM 2195 C C . ARG A 1 286 ? 15.572 -9.017 -32.445 1.00 96.56 286 ARG A C 1
ATOM 2197 O O . ARG A 1 286 ? 14.403 -9.123 -32.102 1.00 96.56 286 ARG A O 1
ATOM 2204 N N . VAL A 1 287 ? 16.342 -10.067 -32.725 1.00 95.56 287 VAL A N 1
ATOM 2205 C CA . VAL A 1 287 ? 15.849 -11.455 -32.699 1.00 95.56 287 VAL A CA 1
ATOM 2206 C C . VAL A 1 287 ? 15.358 -11.831 -31.298 1.00 95.56 287 VAL A C 1
ATOM 2208 O O . VAL A 1 287 ? 14.302 -12.440 -31.143 1.00 95.56 287 VAL A O 1
ATOM 2211 N N . GLU A 1 288 ? 16.100 -11.426 -30.270 1.00 96.00 288 GLU A N 1
ATOM 2212 C CA . GLU A 1 288 ? 15.742 -11.671 -28.872 1.00 96.00 288 GLU A CA 1
ATOM 2213 C C . GLU A 1 288 ? 14.533 -10.837 -28.429 1.00 96.00 288 GLU A C 1
ATOM 2215 O O . GLU A 1 288 ? 13.702 -11.325 -27.663 1.00 96.00 288 GLU A O 1
ATOM 2220 N N . ALA A 1 289 ? 14.394 -9.606 -28.933 1.00 97.44 289 ALA A N 1
ATOM 2221 C CA . ALA A 1 289 ? 13.221 -8.776 -28.679 1.00 97.44 289 ALA A CA 1
ATOM 2222 C C . ALA A 1 289 ? 11.948 -9.401 -29.265 1.00 97.44 289 ALA A C 1
ATOM 2224 O O . ALA A 1 289 ? 10.959 -9.531 -28.545 1.00 97.44 289 ALA A O 1
ATOM 2225 N N . ASP A 1 290 ? 11.979 -9.853 -30.522 1.00 96.81 290 ASP A N 1
ATOM 2226 C CA . ASP A 1 290 ? 10.862 -10.560 -31.163 1.00 96.81 290 ASP A CA 1
ATOM 2227 C C . ASP A 1 290 ? 10.445 -11.805 -30.352 1.00 96.81 290 ASP A C 1
ATOM 2229 O O . ASP A 1 290 ? 9.259 -12.006 -30.059 1.00 96.81 290 ASP A O 1
ATOM 2233 N N . ALA A 1 291 ? 11.420 -12.618 -29.925 1.00 95.94 291 ALA A N 1
ATOM 2234 C CA . ALA A 1 291 ? 11.175 -13.813 -29.117 1.00 95.94 291 ALA A CA 1
ATOM 2235 C C . ALA A 1 291 ? 10.554 -13.481 -27.747 1.00 95.94 291 ALA A C 1
ATOM 2237 O O . ALA A 1 291 ? 9.596 -14.130 -27.318 1.00 95.94 291 ALA A O 1
ATOM 2238 N N . MET A 1 292 ? 11.066 -12.451 -27.072 1.00 96.50 292 MET A N 1
ATOM 2239 C CA . MET A 1 292 ? 10.564 -11.996 -25.777 1.00 96.50 292 MET A CA 1
ATOM 2240 C C . MET A 1 292 ? 9.136 -11.439 -25.878 1.00 96.50 292 MET A C 1
ATOM 2242 O O . MET A 1 292 ? 8.267 -11.850 -25.108 1.00 96.50 292 MET A O 1
ATOM 2246 N N . ILE A 1 293 ? 8.863 -10.541 -26.833 1.00 96.94 293 ILE A N 1
ATOM 2247 C CA . ILE A 1 293 ? 7.536 -9.923 -27.009 1.00 96.94 293 ILE A CA 1
ATOM 2248 C C . ILE A 1 293 ? 6.471 -10.976 -27.330 1.00 96.94 293 ILE A C 1
ATOM 2250 O O . ILE A 1 293 ? 5.373 -10.919 -26.772 1.00 96.94 293 ILE A O 1
ATOM 2254 N N . SER A 1 294 ? 6.818 -11.997 -28.119 1.00 94.94 294 SER A N 1
ATOM 2255 C CA . SER A 1 294 ? 5.922 -13.119 -28.437 1.00 94.94 294 SER A CA 1
ATOM 2256 C C . SER A 1 294 ? 5.445 -13.889 -27.193 1.00 94.94 294 SER A C 1
ATOM 2258 O O . SER A 1 294 ? 4.345 -14.443 -27.185 1.00 94.94 294 SER A O 1
ATOM 2260 N N . GLY A 1 295 ? 6.255 -13.931 -26.128 1.00 94.44 295 GLY A N 1
ATOM 2261 C CA . GLY A 1 295 ? 5.919 -14.587 -24.859 1.00 94.44 295 GLY A CA 1
ATOM 2262 C C . GLY A 1 295 ? 5.316 -13.666 -23.792 1.00 94.44 295 GLY A C 1
ATOM 2263 O O . GLY A 1 295 ? 4.765 -14.163 -22.807 1.00 94.44 295 GLY A O 1
ATOM 2264 N N . LEU A 1 296 ? 5.402 -12.343 -23.970 1.00 95.31 296 LEU A N 1
ATOM 2265 C CA . LEU A 1 296 ? 5.104 -11.363 -22.923 1.00 95.31 296 LEU A CA 1
ATOM 2266 C C . LEU A 1 296 ? 3.641 -11.400 -22.473 1.00 95.31 296 LEU A C 1
ATOM 2268 O O . LEU A 1 296 ? 3.386 -11.456 -21.276 1.00 95.31 296 LEU A O 1
ATOM 2272 N N . SER A 1 297 ? 2.681 -11.399 -23.405 1.00 92.50 297 SER A N 1
ATOM 2273 C CA . SER A 1 297 ? 1.251 -11.320 -23.052 1.00 92.50 297 SER A CA 1
ATOM 2274 C C . SER A 1 297 ? 0.837 -12.461 -22.123 1.00 92.50 297 SER A C 1
ATOM 2276 O O . SER A 1 297 ? 0.274 -12.218 -21.061 1.00 92.50 297 SER A O 1
ATOM 2278 N N . ARG A 1 298 ? 1.217 -13.698 -22.473 1.00 92.56 298 ARG A N 1
ATOM 2279 C CA . ARG A 1 298 ? 0.946 -14.890 -21.659 1.00 92.56 298 ARG A CA 1
ATOM 2280 C C . ARG A 1 298 ? 1.619 -14.804 -20.290 1.00 92.56 298 ARG A C 1
ATOM 2282 O O . ARG A 1 298 ? 1.061 -15.256 -19.298 1.00 92.56 298 ARG A O 1
ATOM 2289 N N . TYR A 1 299 ? 2.829 -14.250 -20.234 1.00 94.19 299 TYR A N 1
ATOM 2290 C CA . TYR A 1 299 ? 3.535 -14.083 -18.972 1.00 94.19 299 TYR A CA 1
ATOM 2291 C C . TYR A 1 299 ? 2.825 -13.084 -18.053 1.00 94.19 299 TYR A C 1
ATOM 2293 O O . TYR A 1 299 ? 2.594 -13.390 -16.885 1.00 94.19 299 TYR A O 1
ATOM 2301 N N . LEU A 1 300 ? 2.440 -11.921 -18.591 1.00 93.12 300 LEU A N 1
ATOM 2302 C CA . LEU A 1 300 ? 1.727 -10.886 -17.845 1.00 93.12 300 LEU A CA 1
ATOM 2303 C C . LEU A 1 300 ? 0.383 -11.401 -17.320 1.00 93.12 300 LEU A C 1
ATOM 2305 O O . LEU A 1 300 ? 0.093 -11.190 -16.145 1.00 93.12 300 LEU A O 1
ATOM 2309 N N . GLU A 1 301 ? -0.375 -12.130 -18.151 1.00 90.31 301 GLU A N 1
ATOM 2310 C CA . GLU A 1 301 ? -1.628 -12.809 -17.777 1.00 90.31 301 GLU A CA 1
ATOM 2311 C C . GLU A 1 301 ? -1.450 -13.704 -16.539 1.00 90.31 301 GLU A C 1
ATOM 2313 O O . GLU A 1 301 ? -2.206 -13.628 -15.571 1.00 90.31 301 GLU A O 1
ATOM 2318 N N . ASN A 1 302 ? -0.370 -14.489 -16.519 1.00 89.69 302 ASN A N 1
ATOM 2319 C CA . ASN A 1 302 ? -0.081 -15.404 -15.419 1.00 89.69 302 ASN A CA 1
ATOM 2320 C C . ASN A 1 302 ? 0.306 -14.687 -14.116 1.00 89.69 302 ASN A C 1
ATOM 2322 O O . ASN A 1 302 ? -0.094 -15.132 -13.042 1.00 89.69 302 ASN A O 1
ATOM 2326 N N . ILE A 1 303 ? 1.102 -13.611 -14.177 1.00 89.12 303 ILE A N 1
ATOM 2327 C CA . ILE A 1 303 ? 1.610 -12.948 -12.960 1.00 89.12 303 ILE A CA 1
ATOM 2328 C C . ILE A 1 303 ? 0.617 -11.971 -12.329 1.00 89.12 303 ILE A C 1
ATOM 2330 O O . ILE A 1 303 ? 0.731 -11.708 -11.134 1.00 89.12 303 ILE A O 1
ATOM 2334 N N . HIS A 1 304 ? -0.344 -11.423 -13.086 1.00 82.44 304 HIS A N 1
ATOM 2335 C CA . HIS A 1 304 ? -1.391 -10.591 -12.482 1.00 82.44 304 HIS A CA 1
ATOM 2336 C C . HIS A 1 304 ? -2.476 -11.444 -11.798 1.00 82.44 304 HIS A C 1
ATOM 2338 O O . HIS A 1 304 ? -3.063 -10.993 -10.812 1.00 82.44 304 HIS A O 1
ATOM 2344 N N . GLY A 1 305 ? -2.724 -12.663 -12.305 1.00 64.88 305 GLY A N 1
ATOM 2345 C CA . GLY A 1 305 ? -3.691 -13.636 -11.783 1.00 64.88 305 GLY A CA 1
ATOM 2346 C C . GLY A 1 305 ? -5.167 -13.254 -11.983 1.00 64.88 305 GLY A C 1
ATOM 2347 O O . GLY A 1 305 ? -5.501 -12.107 -12.277 1.00 64.88 305 GLY A O 1
ATOM 2348 N N . GLU A 1 306 ? -6.092 -14.199 -11.780 1.00 58.22 306 GLU A N 1
ATOM 2349 C CA . GLU A 1 306 ? -7.542 -13.932 -11.790 1.00 58.22 306 GLU A CA 1
ATOM 2350 C C . GLU A 1 306 ? -7.950 -13.037 -10.601 1.00 58.22 306 GLU A C 1
ATOM 2352 O O . GLU A 1 306 ? -8.401 -13.501 -9.552 1.00 58.22 306 GLU A O 1
ATOM 2357 N N . GLN A 1 307 ? -7.784 -11.719 -10.736 1.00 66.19 307 GLN A N 1
ATOM 2358 C CA . GLN A 1 307 ? -8.269 -10.764 -9.744 1.00 66.19 307 GLN A CA 1
ATOM 2359 C C . GLN A 1 307 ? -9.723 -10.407 -10.038 1.00 66.19 307 GLN A C 1
ATOM 2361 O O . GLN A 1 307 ? -10.022 -9.559 -10.876 1.00 66.19 307 GLN A O 1
ATOM 2366 N N . VAL A 1 308 ? -10.649 -11.019 -9.299 1.00 67.19 308 VAL A N 1
ATOM 2367 C CA . VAL A 1 308 ? -12.044 -10.572 -9.296 1.00 67.19 308 VAL A CA 1
ATOM 2368 C C . VAL A 1 308 ? -12.095 -9.176 -8.684 1.00 67.19 308 VAL A C 1
ATOM 2370 O O . VAL A 1 308 ? -11.783 -8.991 -7.504 1.00 67.19 308 VAL A O 1
ATOM 2373 N N . CYS A 1 309 ? -12.521 -8.190 -9.473 1.00 69.12 309 CYS A N 1
ATOM 2374 C CA . CYS A 1 309 ? -12.850 -6.870 -8.959 1.00 69.12 309 CYS A CA 1
ATOM 2375 C C . CYS A 1 309 ? -14.054 -6.979 -8.021 1.00 69.12 309 CYS A C 1
ATOM 2377 O O . CYS A 1 309 ? -15.204 -6.892 -8.448 1.00 69.12 309 CYS A O 1
ATOM 2379 N N . LYS A 1 310 ? -13.796 -7.191 -6.728 1.00 62.78 310 LYS A N 1
ATOM 2380 C CA . LYS A 1 310 ? -14.835 -7.094 -5.706 1.00 62.78 310 LYS A CA 1
ATOM 2381 C C . LYS A 1 310 ? -15.301 -5.645 -5.665 1.00 62.78 310 LYS A C 1
ATOM 2383 O O . LYS A 1 310 ? -14.561 -4.772 -5.230 1.00 62.78 310 LYS A O 1
ATOM 2388 N N . THR A 1 311 ? -16.520 -5.390 -6.123 1.00 54.06 311 THR A N 1
ATOM 2389 C CA . THR A 1 311 ? -17.214 -4.125 -5.887 1.00 54.06 311 THR A CA 1
ATOM 2390 C C . THR A 1 311 ? -17.643 -4.083 -4.429 1.00 54.06 311 THR A C 1
ATOM 2392 O O . THR A 1 311 ? -18.748 -4.499 -4.088 1.00 54.06 311 THR A O 1
ATOM 2395 N N . ILE A 1 312 ? -16.749 -3.628 -3.554 1.00 54.97 312 ILE A N 1
ATOM 2396 C CA . ILE A 1 312 ? -17.138 -3.233 -2.203 1.00 54.97 312 ILE A CA 1
ATOM 2397 C C . ILE A 1 312 ? -17.754 -1.843 -2.345 1.00 54.97 312 ILE A C 1
ATOM 2399 O O . ILE A 1 312 ? -17.132 -0.934 -2.900 1.00 54.97 312 ILE A O 1
ATOM 2403 N N . GLY A 1 313 ? -19.014 -1.710 -1.935 1.00 52.41 313 GLY A N 1
ATOM 2404 C CA . GLY A 1 313 ? -19.732 -0.442 -1.982 1.00 52.41 313 GLY A CA 1
ATOM 2405 C C . GLY A 1 313 ? -19.011 0.659 -1.194 1.00 52.41 313 GLY A C 1
ATOM 2406 O O . GLY A 1 313 ? -18.139 0.377 -0.377 1.00 52.41 313 GLY A O 1
ATOM 2407 N N . CYS A 1 314 ? -19.360 1.922 -1.449 1.00 55.72 314 CYS A N 1
ATOM 2408 C CA . CYS A 1 314 ? -18.792 3.066 -0.733 1.00 55.72 314 CYS A CA 1
ATOM 2409 C C . CYS A 1 314 ? -18.978 2.927 0.781 1.00 55.72 314 CYS A C 1
ATOM 2411 O O . CYS A 1 314 ? -20.076 3.162 1.270 1.00 55.72 314 CYS A O 1
ATOM 2413 N N . GLU A 1 315 ? -17.910 2.561 1.489 1.00 65.00 315 GLU A N 1
ATOM 2414 C CA . GLU A 1 315 ? -17.880 2.437 2.946 1.00 65.00 315 GLU A CA 1
ATOM 2415 C C . GLU A 1 315 ? -18.093 3.810 3.594 1.00 65.00 315 GLU A C 1
ATOM 2417 O O . GLU A 1 315 ? -17.399 4.780 3.268 1.00 65.00 315 GLU A O 1
ATOM 2422 N N . LEU A 1 316 ? -19.054 3.895 4.515 1.00 66.81 316 LEU A N 1
ATOM 2423 C CA . LEU A 1 316 ? -19.251 5.093 5.324 1.00 66.81 316 LEU A CA 1
ATOM 2424 C C . LEU A 1 316 ? -18.036 5.323 6.241 1.00 66.81 316 LEU A C 1
ATOM 2426 O O . LEU A 1 316 ? -17.588 4.378 6.898 1.00 66.81 316 LEU A O 1
ATOM 2430 N N . PRO A 1 317 ? -17.531 6.568 6.351 1.00 78.50 317 PRO A N 1
ATOM 2431 C CA . PRO A 1 317 ? -16.464 6.890 7.291 1.00 78.50 317 PRO A CA 1
ATOM 2432 C C . PRO A 1 317 ? -16.804 6.440 8.716 1.00 78.50 317 PRO A C 1
ATOM 2434 O O . PRO A 1 317 ? -17.945 6.579 9.162 1.00 78.50 317 PRO A O 1
ATOM 2437 N N . SER A 1 318 ? -15.821 5.900 9.433 1.00 84.06 318 SER A N 1
ATOM 2438 C CA . SER A 1 318 ? -16.029 5.322 10.766 1.00 84.06 318 SER A CA 1
ATOM 2439 C C . SER A 1 318 ? -14.826 5.558 11.680 1.00 84.06 318 SER A C 1
ATOM 2441 O O . SER A 1 318 ? -13.679 5.503 11.247 1.00 84.06 318 SER A O 1
ATOM 2443 N N . ASN A 1 319 ? -15.079 5.785 12.966 1.00 90.38 319 ASN A N 1
ATOM 2444 C CA . ASN A 1 319 ? -14.068 5.780 14.018 1.00 90.38 319 ASN A CA 1
ATOM 2445 C C . ASN A 1 319 ? -14.221 4.480 14.808 1.00 90.38 319 ASN A C 1
ATOM 2447 O O . ASN A 1 319 ? -15.202 4.300 15.530 1.00 90.38 319 ASN A O 1
ATOM 2451 N N . LEU A 1 320 ? -13.264 3.574 14.647 1.00 92.19 320 LEU A N 1
ATOM 2452 C CA . LEU A 1 320 ? -13.257 2.258 15.268 1.00 92.19 320 LEU A CA 1
ATOM 2453 C C . LEU A 1 320 ? -12.273 2.244 16.440 1.00 92.19 320 LEU A C 1
ATOM 2455 O O . LEU A 1 320 ? -11.066 2.368 16.258 1.00 92.19 320 LEU A O 1
ATOM 2459 N N . VAL A 1 321 ? -12.778 2.090 17.656 1.00 95.88 321 VAL A N 1
ATOM 2460 C CA . VAL A 1 321 ? -11.965 2.064 18.873 1.00 95.88 321 VAL A CA 1
ATOM 2461 C C . VAL A 1 321 ? -12.010 0.669 19.472 1.00 95.88 321 VAL A C 1
ATOM 2463 O O . VAL A 1 321 ? -13.085 0.155 19.775 1.00 95.88 321 VAL A O 1
ATOM 2466 N N . PHE A 1 322 ? -10.845 0.060 19.660 1.00 96.25 322 PHE A N 1
ATOM 2467 C CA . PHE A 1 322 ? -10.701 -1.190 20.394 1.00 96.25 322 PHE A CA 1
ATOM 2468 C C . PHE A 1 322 ? -10.339 -0.897 21.843 1.00 96.25 322 PHE A C 1
ATOM 2470 O O . PHE A 1 322 ? -9.390 -0.157 22.103 1.00 96.25 322 PHE A O 1
ATOM 2477 N N . LEU A 1 323 ? -11.078 -1.496 22.771 1.00 95.75 323 LEU A N 1
ATOM 2478 C CA . LEU A 1 323 ? -10.775 -1.480 24.193 1.00 95.75 323 LEU A CA 1
ATOM 2479 C C . LEU A 1 323 ? -10.401 -2.900 24.627 1.00 95.75 323 LEU A C 1
ATOM 2481 O O . LEU A 1 323 ? -11.267 -3.767 24.705 1.00 95.75 323 LEU A O 1
ATOM 2485 N N . MET A 1 324 ? -9.107 -3.132 24.836 1.00 92.75 324 MET A N 1
ATOM 2486 C CA . MET A 1 324 ? -8.506 -4.453 25.026 1.00 92.75 324 MET A CA 1
ATOM 2487 C C . MET A 1 324 ? -8.097 -4.689 26.476 1.00 92.75 324 MET A C 1
ATOM 2489 O O . MET A 1 324 ? -7.356 -3.897 27.056 1.00 92.75 324 MET A O 1
ATOM 2493 N N . ASP A 1 325 ? -8.547 -5.802 27.035 1.00 89.25 325 ASP A N 1
ATOM 2494 C CA . ASP A 1 325 ? -8.212 -6.229 28.388 1.00 89.25 325 ASP A CA 1
ATOM 2495 C C . ASP A 1 325 ? -6.822 -6.888 28.437 1.00 89.25 325 ASP A C 1
ATOM 2497 O O . ASP A 1 325 ? -6.550 -7.871 27.738 1.00 89.25 325 ASP A O 1
ATOM 2501 N N . GLU A 1 326 ? -5.943 -6.348 29.279 1.00 87.00 326 GLU A N 1
ATOM 2502 C CA . GLU A 1 326 ? -4.612 -6.880 29.600 1.00 87.00 326 GLU A CA 1
ATOM 2503 C C . GLU A 1 326 ? -4.476 -7.258 31.090 1.00 87.00 326 GLU A C 1
ATOM 2505 O O . GLU A 1 326 ? -3.371 -7.331 31.632 1.00 87.00 326 GLU A O 1
ATOM 2510 N N . SER A 1 327 ? -5.599 -7.461 31.782 1.00 82.62 327 SER A N 1
ATOM 2511 C CA . SER A 1 327 ? -5.637 -7.755 33.213 1.00 82.62 327 SER A CA 1
ATOM 2512 C C . SER A 1 327 ? -4.983 -9.091 33.586 1.00 82.62 327 SER A C 1
ATOM 2514 O O . SER A 1 327 ? -4.587 -9.923 32.768 1.00 82.62 327 SER A O 1
ATOM 2516 N N . GLY A 1 328 ? -4.839 -9.301 34.892 1.00 76.50 328 GLY A N 1
ATOM 2517 C CA . GLY A 1 328 ? -4.215 -10.475 35.477 1.00 76.50 328 GLY A CA 1
ATOM 2518 C C . GLY A 1 328 ? -4.924 -11.800 35.237 1.00 76.50 328 GLY A C 1
ATOM 2519 O O . GLY A 1 328 ? -4.313 -12.831 35.510 1.00 76.50 328 GLY A O 1
ATOM 2520 N N . SER A 1 329 ? -6.167 -11.819 34.767 1.00 76.12 329 SER A N 1
ATOM 2521 C CA . SER A 1 329 ? -6.863 -13.040 34.336 1.00 76.12 329 SER A CA 1
ATOM 2522 C C . SER A 1 329 ? -6.381 -13.494 32.957 1.00 76.12 329 SER A C 1
ATOM 2524 O O . SER A 1 329 ? -6.168 -14.692 32.744 1.00 76.12 329 SER A O 1
ATOM 2526 N N . ILE A 1 330 ? -6.014 -12.546 32.094 1.00 79.25 330 ILE A N 1
ATOM 2527 C CA . ILE A 1 330 ? -5.579 -12.814 30.729 1.00 79.25 330 ILE A CA 1
ATOM 2528 C C . ILE A 1 330 ? -4.257 -13.598 30.710 1.00 79.25 330 ILE A C 1
ATOM 2530 O O . ILE A 1 330 ? -3.288 -13.324 31.430 1.00 79.25 330 ILE A O 1
ATOM 2534 N N . SER A 1 331 ? -4.215 -14.635 29.873 1.00 78.69 331 SER A N 1
ATOM 2535 C CA . SER A 1 331 ? -2.987 -15.350 29.521 1.00 78.69 331 SER A CA 1
ATOM 2536 C C . SER A 1 331 ? -2.356 -14.734 28.271 1.00 78.69 331 SER A C 1
ATOM 2538 O O . SER A 1 331 ? -3.051 -14.153 27.440 1.00 78.69 331 SER A O 1
ATOM 2540 N N . ALA A 1 332 ? -1.048 -14.921 28.068 1.00 79.44 332 ALA A N 1
ATOM 2541 C CA . ALA A 1 332 ? -0.386 -14.463 26.842 1.00 79.44 332 ALA A CA 1
ATOM 2542 C C . ALA A 1 332 ? -1.021 -15.061 25.567 1.00 79.44 332 ALA A C 1
ATOM 2544 O O . ALA A 1 332 ? -1.084 -14.396 24.534 1.00 79.44 332 ALA A O 1
ATOM 2545 N N . ALA A 1 333 ? -1.533 -16.295 25.645 1.00 80.69 333 ALA A N 1
ATOM 2546 C CA . ALA A 1 333 ? -2.270 -16.926 24.553 1.00 80.69 333 ALA A CA 1
ATOM 2547 C C . ALA A 1 333 ? -3.601 -16.205 24.277 1.00 80.69 333 ALA A C 1
ATOM 2549 O O . ALA A 1 333 ? -3.872 -15.854 23.131 1.00 80.69 333 ALA A O 1
ATOM 2550 N N . ASN A 1 334 ? -4.385 -15.904 25.317 1.00 81.12 334 ASN A N 1
ATOM 2551 C CA . ASN A 1 334 ? -5.652 -15.175 25.179 1.00 81.12 334 ASN A CA 1
ATOM 2552 C C . ASN A 1 334 ? -5.437 -13.743 24.676 1.00 81.12 334 ASN A C 1
ATOM 2554 O O . ASN A 1 334 ? -6.194 -13.266 23.838 1.00 81.12 334 ASN A O 1
ATOM 2558 N N . TYR A 1 335 ? -4.372 -13.075 25.117 1.00 84.50 335 TYR A N 1
ATOM 2559 C CA . TYR A 1 335 ? -4.011 -11.754 24.611 1.00 84.50 335 TYR A CA 1
ATOM 2560 C C . TYR A 1 335 ? -3.627 -11.789 23.121 1.00 84.50 335 TYR A C 1
ATOM 2562 O O . TYR A 1 335 ? -4.037 -10.928 22.345 1.00 84.50 335 TYR A O 1
ATOM 2570 N N . ASN A 1 336 ? -2.905 -12.823 22.671 1.00 84.25 336 ASN A N 1
ATOM 2571 C CA . ASN A 1 336 ? -2.646 -13.017 21.240 1.00 84.25 336 ASN A CA 1
ATOM 2572 C C . ASN A 1 336 ? -3.938 -13.274 20.447 1.00 84.25 336 ASN A C 1
ATOM 2574 O O . ASN A 1 336 ? -4.087 -12.714 19.364 1.00 84.25 336 ASN A O 1
ATOM 2578 N N . ILE A 1 337 ? -4.897 -14.023 21.006 1.00 82.81 337 ILE A N 1
ATOM 2579 C CA . ILE A 1 337 ? -6.230 -14.198 20.405 1.00 82.81 337 ILE A CA 1
ATOM 2580 C C . ILE A 1 337 ? -6.936 -12.842 20.246 1.00 82.81 337 ILE A C 1
ATOM 2582 O O . ILE A 1 337 ? -7.479 -12.566 19.175 1.00 82.81 337 ILE A O 1
ATOM 2586 N N . GLN A 1 338 ? -6.882 -11.966 21.258 1.00 86.56 338 GLN A N 1
ATOM 2587 C CA . GLN A 1 338 ? -7.424 -10.606 21.147 1.00 86.56 338 GLN A CA 1
ATOM 2588 C C . GLN A 1 338 ? -6.735 -9.801 20.031 1.00 86.56 338 GLN A C 1
ATOM 2590 O O . GLN A 1 338 ? -7.409 -9.171 19.217 1.00 86.56 338 GLN A O 1
ATOM 2595 N N . LYS A 1 339 ? -5.399 -9.844 19.931 1.00 89.25 339 LYS A N 1
ATOM 2596 C CA . LYS A 1 339 ? -4.659 -9.157 18.855 1.00 89.25 339 LYS A CA 1
ATOM 2597 C C . LYS A 1 339 ? -5.037 -9.672 17.468 1.00 89.25 339 LYS A C 1
ATOM 2599 O O . LYS A 1 339 ? -5.248 -8.878 16.551 1.00 89.25 339 LYS A O 1
ATOM 2604 N N . ASP A 1 340 ? -5.134 -10.987 17.299 1.00 86.19 340 ASP A N 1
ATOM 2605 C CA . ASP A 1 340 ? -5.536 -11.607 16.034 1.00 86.19 340 ASP A CA 1
ATOM 2606 C C . ASP A 1 340 ? -6.955 -11.209 15.639 1.00 86.19 340 ASP A C 1
ATOM 2608 O O . ASP A 1 340 ? -7.222 -10.904 14.476 1.00 86.19 340 ASP A O 1
ATOM 2612 N N . PHE A 1 341 ? -7.847 -11.131 16.618 1.00 85.31 341 PHE A N 1
ATOM 2613 C CA . PHE A 1 341 ? -9.197 -10.637 16.430 1.00 85.31 341 PHE A CA 1
ATOM 2614 C C . PHE A 1 341 ? -9.223 -9.177 15.954 1.00 85.31 341 PHE A C 1
ATOM 2616 O O . PHE A 1 341 ? -9.848 -8.872 14.937 1.00 85.31 341 PHE A O 1
ATOM 2623 N N . VAL A 1 342 ? -8.487 -8.282 16.619 1.00 90.75 342 VAL A N 1
ATOM 2624 C CA . VAL A 1 342 ? -8.394 -6.868 16.223 1.00 90.75 342 VAL A CA 1
ATOM 2625 C C . VAL A 1 342 ? -7.859 -6.742 14.791 1.00 90.75 342 VAL A C 1
ATOM 2627 O O . VAL A 1 342 ? -8.452 -6.051 13.960 1.00 90.75 342 VAL A O 1
ATOM 2630 N N . LYS A 1 343 ? -6.800 -7.490 14.448 1.00 90.62 343 LYS A N 1
ATOM 2631 C CA . LYS A 1 343 ? -6.238 -7.539 13.086 1.00 90.62 343 LYS A CA 1
ATOM 2632 C C . LYS A 1 343 ? -7.238 -8.040 12.038 1.00 90.62 343 LYS A C 1
ATOM 2634 O O . LYS A 1 343 ? -7.204 -7.552 10.905 1.00 90.62 343 LYS A O 1
ATOM 2639 N N . LYS A 1 344 ? -8.100 -9.007 12.377 1.00 85.75 344 LYS A N 1
ATOM 2640 C CA . LYS A 1 344 ? -9.156 -9.511 11.480 1.00 85.75 344 LYS A CA 1
ATOM 2641 C C . LYS A 1 344 ? -10.207 -8.438 11.200 1.00 85.75 344 LYS A C 1
ATOM 2643 O O . LYS A 1 344 ? -10.525 -8.216 10.035 1.00 85.75 344 LYS A O 1
ATOM 2648 N N . ILE A 1 345 ? -10.677 -7.730 12.230 1.00 85.50 345 ILE A N 1
ATOM 2649 C CA . ILE A 1 345 ? -11.658 -6.645 12.072 1.00 85.50 345 ILE A CA 1
ATOM 2650 C C . ILE A 1 345 ? -11.071 -5.504 11.238 1.00 85.50 345 ILE A C 1
ATOM 2652 O O . ILE A 1 345 ? -11.685 -5.094 10.259 1.00 85.50 345 ILE A O 1
ATOM 2656 N N . ILE A 1 346 ? -9.847 -5.055 11.539 1.00 89.12 346 ILE A N 1
ATOM 2657 C CA . ILE A 1 346 ? -9.127 -4.053 10.728 1.00 89.12 346 ILE A CA 1
ATOM 2658 C C . ILE A 1 346 ? -9.005 -4.491 9.258 1.00 89.12 346 ILE A C 1
ATOM 2660 O O . ILE A 1 346 ? -9.029 -3.663 8.348 1.00 89.12 346 ILE A O 1
ATOM 2664 N N . GLY A 1 347 ? -8.869 -5.797 9.012 1.00 85.69 347 GLY A N 1
ATOM 2665 C CA . GLY A 1 347 ? -8.806 -6.371 7.671 1.00 85.69 347 GLY A CA 1
ATOM 2666 C C . GLY A 1 347 ? -10.039 -6.071 6.818 1.00 85.69 347 GLY A C 1
ATOM 2667 O O . GLY A 1 347 ? -9.874 -5.828 5.619 1.00 85.69 347 GLY A O 1
ATOM 2668 N N . ALA A 1 348 ? -11.225 -6.033 7.433 1.00 80.31 348 ALA A N 1
ATOM 2669 C CA . ALA A 1 348 ? -12.485 -5.762 6.752 1.00 80.31 348 ALA A CA 1
ATOM 2670 C C . ALA A 1 348 ? -12.566 -4.300 6.289 1.00 80.31 348 ALA A C 1
ATOM 2672 O O . ALA A 1 348 ? -12.688 -4.056 5.095 1.00 80.31 348 ALA A O 1
ATOM 2673 N N . PHE A 1 349 ? -12.375 -3.327 7.181 1.00 81.56 349 PHE A N 1
ATOM 2674 C CA . PHE A 1 349 ? -12.543 -1.895 6.885 1.00 81.56 349 PHE A CA 1
ATOM 2675 C C . PHE A 1 349 ? -11.498 -1.313 5.926 1.00 81.56 349 PHE A C 1
ATOM 2677 O O . PHE A 1 349 ? -10.350 -1.754 5.883 1.00 81.56 349 PHE A O 1
ATOM 2684 N N . ASN A 1 350 ? -11.844 -0.261 5.189 1.00 80.81 350 ASN A N 1
ATOM 2685 C CA . ASN A 1 350 ? -10.888 0.521 4.410 1.00 80.81 350 ASN A CA 1
ATOM 2686 C C . ASN A 1 350 ? -10.238 1.599 5.286 1.00 80.81 350 ASN A C 1
ATOM 2688 O O . ASN A 1 350 ? -10.826 2.642 5.568 1.00 80.81 350 ASN A O 1
ATOM 2692 N N . ILE A 1 351 ? -9.001 1.341 5.717 1.00 86.38 351 ILE A N 1
ATOM 2693 C CA . ILE A 1 351 ? -8.260 2.251 6.596 1.00 86.38 351 ILE A CA 1
ATOM 2694 C C . ILE A 1 351 ? -7.657 3.398 5.781 1.00 86.38 351 ILE A C 1
ATOM 2696 O O . ILE A 1 351 ? -6.840 3.169 4.882 1.00 86.38 351 ILE A O 1
ATOM 2700 N N . SER A 1 352 ? -8.081 4.624 6.089 1.00 82.00 352 SER A N 1
ATOM 2701 C CA . SER A 1 352 ? -7.516 5.871 5.563 1.00 82.00 352 SER A CA 1
ATOM 2702 C C . SER A 1 352 ? -8.045 7.077 6.357 1.00 82.00 352 SER A C 1
ATOM 2704 O O . SER A 1 352 ? -9.094 6.965 6.999 1.00 82.00 352 SER A O 1
ATOM 2706 N N . PRO A 1 353 ? -7.427 8.270 6.247 1.00 79.44 353 PRO A N 1
ATOM 2707 C CA . PRO A 1 353 ? -7.898 9.470 6.949 1.00 79.44 353 PRO A CA 1
ATOM 2708 C C . PRO A 1 353 ? -9.318 9.914 6.554 1.00 79.44 353 PRO A C 1
ATOM 2710 O O . PRO A 1 353 ? -9.926 10.732 7.236 1.00 79.44 353 PRO A O 1
ATOM 2713 N N . ARG A 1 354 ? -9.837 9.428 5.415 1.00 74.56 354 ARG A N 1
ATOM 2714 C CA . ARG A 1 354 ? -11.146 9.808 4.851 1.00 74.56 354 ARG A CA 1
ATOM 2715 C C . ARG A 1 354 ? -12.194 8.695 4.928 1.00 74.56 354 ARG A C 1
ATOM 2717 O O . ARG A 1 354 ? -13.318 8.913 4.487 1.00 74.56 354 ARG A O 1
ATOM 2724 N N . GLN A 1 355 ? -11.825 7.520 5.431 1.00 80.00 355 GLN A N 1
ATOM 2725 C CA . GLN A 1 355 ? -12.705 6.358 5.558 1.00 80.00 355 GLN A CA 1
ATOM 2726 C C . GLN A 1 355 ? -12.717 5.900 7.017 1.00 80.00 355 GLN A C 1
ATOM 2728 O O . GLN A 1 355 ? -13.236 6.623 7.869 1.00 80.00 355 GLN A O 1
ATOM 2733 N N . THR A 1 356 ? -12.156 4.729 7.317 1.00 86.06 356 THR A N 1
ATOM 2734 C CA . THR A 1 356 ? -12.107 4.203 8.677 1.00 86.06 356 THR A CA 1
ATOM 2735 C C . THR A 1 356 ? -10.795 4.576 9.359 1.00 86.06 356 THR A C 1
ATOM 2737 O O . THR A 1 356 ? -9.710 4.321 8.833 1.00 86.06 356 THR A O 1
ATOM 2740 N N . ARG A 1 357 ? -10.907 5.146 10.560 1.00 91.19 357 ARG A N 1
ATOM 2741 C CA . ARG A 1 357 ? -9.799 5.465 11.467 1.00 91.19 357 ARG A CA 1
ATOM 2742 C C . ARG A 1 357 ? -9.862 4.569 12.691 1.00 91.19 357 ARG A C 1
ATOM 2744 O O . ARG A 1 357 ? -10.961 4.206 13.114 1.00 91.19 357 ARG A O 1
ATOM 2751 N N . VAL A 1 358 ? -8.713 4.209 13.260 1.00 93.75 358 VAL A N 1
ATOM 2752 C CA . VAL A 1 358 ? -8.652 3.178 14.304 1.00 93.75 358 VAL A CA 1
ATOM 2753 C C . VAL A 1 358 ? -7.819 3.619 15.496 1.00 93.75 358 VAL A C 1
ATOM 2755 O O . VAL A 1 358 ? -6.708 4.110 15.334 1.00 93.75 358 VAL A O 1
ATOM 2758 N N . SER A 1 359 ? -8.336 3.387 16.700 1.00 95.25 359 SER A N 1
ATOM 2759 C CA . SER A 1 359 ? -7.604 3.564 17.954 1.00 95.25 359 SER A CA 1
ATOM 2760 C C . SER A 1 359 ? -7.606 2.269 18.764 1.00 95.25 359 SER A C 1
ATOM 2762 O O . SER A 1 359 ? -8.549 1.480 18.679 1.00 95.25 359 SER A O 1
ATOM 2764 N N . VAL A 1 360 ? -6.554 2.051 19.553 1.00 95.88 360 VAL A N 1
ATOM 2765 C CA . VAL A 1 360 ? -6.451 0.920 20.482 1.00 95.88 360 VAL A CA 1
ATOM 2766 C C . VAL A 1 360 ? -6.113 1.448 21.868 1.00 95.88 360 VAL A C 1
ATOM 2768 O O . VAL A 1 360 ? -5.104 2.134 22.056 1.00 95.88 360 VAL A O 1
ATOM 2771 N N . VAL A 1 361 ? -6.961 1.106 22.830 1.00 94.19 361 VAL A N 1
ATOM 2772 C CA . VAL A 1 361 ? -6.787 1.377 24.253 1.00 94.19 361 VAL A CA 1
ATOM 2773 C C . VAL A 1 361 ? -6.642 0.040 24.966 1.00 94.19 361 VAL A C 1
ATOM 2775 O O . VAL A 1 361 ? -7.484 -0.838 24.802 1.00 94.19 361 VAL A O 1
ATOM 2778 N N . GLU A 1 362 ? -5.585 -0.113 25.752 1.00 91.75 362 GLU A N 1
ATOM 2779 C CA . GLU A 1 362 ? -5.367 -1.286 26.602 1.00 91.75 362 GLU A CA 1
ATOM 2780 C C . GLU A 1 362 ? -5.734 -0.937 28.044 1.00 91.75 362 GLU A C 1
ATOM 2782 O O . GLU A 1 362 ? -5.495 0.192 28.484 1.00 91.75 362 GLU A O 1
ATOM 2787 N N . PHE A 1 363 ? -6.334 -1.864 28.789 1.00 90.06 363 PHE A N 1
ATOM 2788 C CA . PHE A 1 363 ? -6.703 -1.614 30.178 1.00 90.06 363 PHE A CA 1
ATOM 2789 C C . PHE A 1 363 ? -6.488 -2.816 31.094 1.00 90.06 363 PHE A C 1
ATOM 2791 O O . PHE A 1 363 ? -6.670 -3.971 30.724 1.00 90.06 363 PHE A O 1
ATOM 2798 N N . SER A 1 364 ? -6.145 -2.496 32.338 1.00 88.44 364 SER A N 1
ATOM 2799 C CA . SER A 1 364 ? -6.247 -3.388 33.490 1.00 88.44 364 SER A CA 1
ATOM 2800 C C . SER A 1 364 ? -6.759 -2.571 34.684 1.00 88.44 364 SER A C 1
ATOM 2802 O O . SER A 1 364 ? -7.905 -2.120 34.681 1.00 88.44 364 SER A O 1
ATOM 2804 N N . SER A 1 365 ? -5.899 -2.276 35.663 1.00 85.50 365 SER A N 1
ATOM 2805 C CA . SER A 1 365 ? -6.197 -1.319 36.733 1.00 85.50 365 SER A CA 1
ATOM 2806 C C . SER A 1 365 ? -6.239 0.126 36.213 1.00 85.50 365 SER A C 1
ATOM 2808 O O . SER A 1 365 ? -6.982 0.965 36.729 1.00 85.50 365 SER A O 1
ATOM 2810 N N . GLU A 1 366 ? -5.428 0.421 35.194 1.00 86.19 366 GLU A N 1
ATOM 2811 C CA . GLU A 1 366 ? -5.323 1.728 34.546 1.00 86.19 366 GLU A CA 1
ATOM 2812 C C . GLU A 1 366 ? -5.482 1.572 33.025 1.00 86.19 366 GLU A C 1
ATOM 2814 O O . GLU A 1 366 ? -4.813 0.717 32.439 1.00 86.19 366 GLU A O 1
ATOM 2819 N N . PRO A 1 367 ? -6.340 2.375 32.372 1.00 89.62 367 PRO A N 1
ATOM 2820 C CA . PRO A 1 367 ? -6.433 2.411 30.918 1.00 89.62 367 PRO A CA 1
ATOM 2821 C C . PRO A 1 367 ? -5.300 3.240 30.306 1.00 89.62 367 PRO A C 1
ATOM 2823 O O . PRO A 1 367 ? -4.870 4.251 30.871 1.00 89.62 367 PRO A O 1
ATOM 2826 N N . ARG A 1 368 ? -4.834 2.832 29.126 1.00 88.81 368 ARG A N 1
ATOM 2827 C CA . ARG A 1 368 ? -3.747 3.484 28.388 1.00 88.81 368 ARG A CA 1
ATOM 2828 C C . ARG A 1 368 ? -4.027 3.526 26.899 1.00 88.81 368 ARG A C 1
ATOM 2830 O O . ARG A 1 368 ? -4.496 2.558 26.308 1.00 88.81 368 ARG A O 1
ATOM 2837 N N . LEU A 1 369 ? -3.701 4.661 26.287 1.00 88.94 369 LEU A N 1
ATOM 2838 C CA . LEU A 1 369 ? -3.805 4.837 24.844 1.00 88.94 369 LEU A CA 1
ATOM 2839 C C . LEU A 1 369 ? -2.552 4.254 24.182 1.00 88.94 369 LEU A C 1
ATOM 2841 O O . LEU A 1 369 ? -1.472 4.848 24.263 1.00 88.94 369 LEU A O 1
ATOM 2845 N N . SER A 1 370 ? -2.709 3.100 23.537 1.00 90.25 370 SER A N 1
ATOM 2846 C CA . SER A 1 370 ? -1.610 2.395 22.869 1.00 90.25 370 SER A CA 1
ATOM 2847 C C . SER A 1 370 ? -1.479 2.778 21.398 1.00 90.25 370 SER A C 1
ATOM 2849 O O . SER A 1 370 ? -0.366 2.882 20.896 1.00 90.25 370 SER A O 1
ATOM 2851 N N . ILE A 1 371 ? -2.597 3.028 20.709 1.00 92.56 371 ILE A N 1
ATOM 2852 C CA . ILE A 1 371 ? -2.611 3.545 19.333 1.00 92.56 371 ILE A CA 1
ATOM 2853 C C . ILE A 1 371 ? -3.610 4.696 19.250 1.00 92.56 371 ILE A C 1
ATOM 2855 O O . ILE A 1 371 ? -4.805 4.512 19.500 1.00 92.56 371 ILE A O 1
ATOM 2859 N N . SER A 1 372 ? -3.124 5.887 18.894 1.00 92.06 372 SER A N 1
ATOM 2860 C CA . SER A 1 372 ? -3.980 7.070 18.706 1.00 92.06 372 SER A CA 1
ATOM 2861 C C . SER A 1 372 ? -4.767 6.979 17.389 1.00 92.06 372 SER A C 1
ATOM 2863 O O . SER A 1 372 ? -4.289 6.374 16.434 1.00 92.06 372 SER A O 1
ATOM 2865 N N . ILE A 1 373 ? -5.950 7.603 17.324 1.00 88.94 373 ILE A N 1
ATOM 2866 C CA . ILE A 1 373 ? -6.907 7.461 16.204 1.00 88.94 373 ILE A CA 1
ATOM 2867 C C . ILE A 1 373 ? -6.329 7.793 14.810 1.00 88.94 373 ILE A C 1
ATOM 2869 O O . ILE A 1 373 ? -6.708 7.154 13.833 1.00 88.94 373 ILE A O 1
ATOM 2873 N N . ASP A 1 374 ? -5.390 8.742 14.729 1.00 86.56 374 ASP A N 1
ATOM 2874 C CA . ASP A 1 374 ? -4.750 9.193 13.480 1.00 86.56 374 ASP A CA 1
ATOM 2875 C C . ASP A 1 374 ? -3.263 8.770 13.385 1.00 86.56 374 ASP A C 1
ATOM 2877 O O . ASP A 1 374 ? -2.502 9.302 12.576 1.00 86.56 374 ASP A O 1
ATOM 2881 N N . GLU A 1 375 ? -2.814 7.833 14.232 1.00 88.69 375 GLU A N 1
ATOM 2882 C CA . GLU A 1 375 ? -1.402 7.416 14.299 1.00 88.69 375 GLU A CA 1
ATOM 2883 C C . GLU A 1 375 ? -0.974 6.559 13.098 1.00 88.69 375 GLU A C 1
ATOM 2885 O O . GLU A 1 375 ? 0.138 6.716 12.589 1.00 88.69 375 GLU A O 1
ATOM 2890 N N . TYR A 1 376 ? -1.864 5.679 12.626 1.00 90.12 376 TYR A N 1
ATOM 2891 C CA . TYR A 1 376 ? -1.630 4.799 11.480 1.00 90.12 376 TYR A CA 1
ATOM 2892 C C . TYR A 1 376 ? -2.779 4.903 10.477 1.00 90.12 376 TYR A C 1
ATOM 2894 O O . TYR A 1 376 ? -3.896 4.472 10.751 1.00 90.12 376 TYR A O 1
ATOM 2902 N N . ASN A 1 377 ? -2.473 5.411 9.282 1.00 87.12 377 ASN A N 1
ATOM 2903 C CA . ASN A 1 377 ? -3.428 5.551 8.176 1.00 87.12 377 ASN A CA 1
ATOM 2904 C C . ASN A 1 377 ? -3.238 4.478 7.084 1.00 87.12 377 ASN A C 1
ATOM 2906 O O . ASN A 1 377 ? -3.969 4.439 6.090 1.00 87.12 377 ASN A O 1
ATOM 2910 N N . SER A 1 378 ? -2.262 3.593 7.287 1.00 90.81 378 SER A N 1
ATOM 2911 C CA . SER A 1 378 ? -2.056 2.338 6.573 1.00 90.81 378 SER A CA 1
ATOM 2912 C C . SER A 1 378 ? -2.652 1.175 7.364 1.00 90.81 378 SER A C 1
ATOM 2914 O O . SER A 1 378 ? -2.278 0.926 8.512 1.00 90.81 378 SER A O 1
ATOM 2916 N N . LYS A 1 379 ? -3.529 0.409 6.706 1.00 90.88 379 LYS A N 1
ATOM 2917 C CA . LYS A 1 379 ? -4.074 -0.861 7.203 1.00 90.88 379 LYS A CA 1
ATOM 2918 C C . LYS A 1 379 ? -2.948 -1.822 7.585 1.00 90.88 379 LYS A C 1
ATOM 2920 O O . LYS A 1 379 ? -2.997 -2.424 8.655 1.00 90.88 379 LYS A O 1
ATOM 2925 N N . THR A 1 380 ? -1.936 -1.964 6.732 1.00 91.88 380 THR A N 1
ATOM 2926 C CA . THR A 1 380 ? -0.819 -2.890 6.953 1.00 91.88 380 THR A CA 1
ATOM 2927 C C . THR A 1 380 ? -0.008 -2.487 8.182 1.00 91.88 380 THR A C 1
ATOM 2929 O O . THR A 1 380 ? 0.188 -3.303 9.084 1.00 91.88 380 THR A O 1
ATOM 2932 N N . ARG A 1 381 ? 0.396 -1.212 8.289 1.00 91.44 381 ARG A N 1
ATOM 2933 C CA . ARG A 1 381 ? 1.132 -0.726 9.467 1.00 91.44 381 ARG A CA 1
ATOM 2934 C C . ARG A 1 381 ? 0.327 -0.821 10.744 1.00 91.44 381 ARG A C 1
ATOM 2936 O O . ARG A 1 381 ? 0.880 -1.230 11.758 1.00 91.44 381 ARG A O 1
ATOM 2943 N N . LEU A 1 382 ? -0.958 -0.490 10.692 1.00 93.06 382 LEU A N 1
ATOM 2944 C CA . LEU A 1 382 ? -1.846 -0.604 11.838 1.00 93.06 382 LEU A CA 1
ATOM 2945 C C . LEU A 1 382 ? -1.937 -2.059 12.328 1.00 93.06 382 LEU A C 1
ATOM 2947 O O . LEU A 1 382 ? -1.797 -2.308 13.522 1.00 93.06 382 LEU A O 1
ATOM 2951 N N . LYS A 1 383 ? -2.095 -3.039 11.426 1.00 93.12 383 LYS A N 1
ATOM 2952 C CA . LYS A 1 383 ? -2.083 -4.465 11.802 1.00 93.12 383 LYS A CA 1
ATOM 2953 C C . LYS A 1 383 ? -0.752 -4.883 12.435 1.00 93.12 383 LYS A C 1
ATOM 2955 O O . LYS A 1 383 ? -0.758 -5.616 13.423 1.00 93.12 383 LYS A O 1
ATOM 2960 N N . CYS A 1 384 ? 0.371 -4.389 11.916 1.00 91.62 384 CYS A N 1
ATOM 2961 C CA . CYS A 1 384 ? 1.689 -4.628 12.507 1.00 91.62 384 CYS A CA 1
ATOM 2962 C C . CYS A 1 384 ? 1.866 -3.972 13.876 1.00 91.62 384 CYS A C 1
ATOM 2964 O O . CYS A 1 384 ? 2.436 -4.592 14.775 1.00 91.62 384 CYS A O 1
ATOM 2966 N N . ALA A 1 385 ? 1.350 -2.755 14.057 1.00 92.00 385 ALA A N 1
ATOM 2967 C CA . ALA A 1 385 ? 1.323 -2.066 15.341 1.00 92.00 385 ALA A CA 1
ATOM 2968 C C . ALA A 1 385 ? 0.544 -2.881 16.374 1.00 92.00 385 ALA A C 1
ATOM 2970 O O . ALA A 1 385 ? 1.084 -3.184 17.434 1.00 92.00 385 ALA A O 1
ATOM 2971 N N . VAL A 1 386 ? -0.662 -3.340 16.021 1.00 92.06 386 VAL A N 1
ATOM 2972 C CA . VAL A 1 386 ? -1.468 -4.225 16.874 1.00 92.06 386 VAL A CA 1
ATOM 2973 C C . VAL A 1 386 ? -0.701 -5.500 17.218 1.00 92.06 386 VAL A C 1
ATOM 2975 O O . VAL A 1 386 ? -0.615 -5.862 18.385 1.00 92.06 386 VAL A O 1
ATOM 2978 N N . GLY A 1 387 ? -0.088 -6.167 16.233 1.00 89.25 387 GLY A N 1
ATOM 2979 C CA . GLY A 1 387 ? 0.711 -7.376 16.466 1.00 89.25 387 GLY A CA 1
ATOM 2980 C C . GLY A 1 387 ? 1.886 -7.163 17.433 1.00 89.25 387 GLY A C 1
ATOM 2981 O O . GLY A 1 387 ? 2.212 -8.069 18.208 1.00 89.25 387 GLY A O 1
ATOM 2982 N N . SER A 1 388 ? 2.460 -5.956 17.421 1.00 87.75 388 SER A N 1
ATOM 2983 C CA . SER A 1 388 ? 3.623 -5.545 18.220 1.00 87.75 388 SER A CA 1
ATOM 2984 C C . SER A 1 388 ? 3.273 -5.056 19.628 1.00 87.75 388 SER A C 1
ATOM 2986 O O . SER A 1 388 ? 4.186 -4.781 20.408 1.00 87.75 388 SER A O 1
ATOM 2988 N N . LEU A 1 389 ? 1.985 -4.964 19.982 1.00 85.81 389 LEU A N 1
ATOM 2989 C CA . LEU A 1 389 ? 1.577 -4.670 21.353 1.00 85.81 389 LEU A CA 1
ATOM 2990 C C . LEU A 1 389 ? 2.107 -5.763 22.293 1.00 85.81 389 LEU A C 1
ATOM 2992 O O . LEU A 1 389 ? 1.933 -6.971 22.056 1.00 85.81 389 LEU A O 1
ATOM 2996 N N . LEU A 1 390 ? 2.814 -5.325 23.335 1.00 78.12 390 LEU A N 1
ATOM 2997 C CA . LEU A 1 390 ? 3.434 -6.206 24.316 1.00 78.12 390 LEU A CA 1
ATOM 2998 C C . LEU A 1 390 ? 2.489 -6.374 25.499 1.00 78.12 390 LEU A C 1
ATOM 3000 O O . LEU A 1 390 ? 2.116 -5.394 26.141 1.00 78.12 390 LEU A O 1
ATOM 3004 N N . PHE A 1 391 ? 2.207 -7.622 25.847 1.00 71.00 391 PHE A N 1
ATOM 3005 C CA . PHE A 1 391 ? 1.463 -7.942 27.054 1.00 71.00 391 PHE A CA 1
ATOM 3006 C C . PHE A 1 391 ? 2.262 -7.492 28.288 1.00 71.00 391 PHE A C 1
ATOM 3008 O O . PHE A 1 391 ? 3.393 -7.951 28.490 1.00 71.00 391 PHE A O 1
ATOM 3015 N N . GLU A 1 392 ? 1.720 -6.587 29.107 1.00 62.44 392 GLU A N 1
ATOM 3016 C CA . GLU A 1 392 ? 2.384 -6.130 30.330 1.00 62.44 392 GLU A CA 1
ATOM 3017 C C . GLU A 1 392 ? 2.382 -7.200 31.424 1.00 62.44 392 GLU A C 1
ATOM 3019 O O . GLU A 1 392 ? 1.654 -7.161 32.408 1.00 62.44 392 GLU A O 1
ATOM 3024 N N . SER A 1 393 ? 3.267 -8.179 31.273 1.00 47.88 393 SER A N 1
ATOM 3025 C CA . SER A 1 393 ? 3.641 -9.089 32.358 1.00 47.88 393 SER A CA 1
ATOM 3026 C C . SER A 1 393 ? 5.127 -9.442 32.378 1.00 47.88 393 SER A C 1
ATOM 3028 O O . SER A 1 393 ? 5.547 -10.247 33.202 1.00 47.88 393 SER A O 1
ATOM 3030 N N . ILE A 1 394 ? 5.958 -8.791 31.555 1.00 43.38 394 ILE A N 1
ATOM 3031 C CA . ILE A 1 394 ? 7.420 -8.936 31.606 1.00 43.38 394 ILE A CA 1
ATOM 3032 C C . ILE A 1 394 ? 8.047 -7.595 31.998 1.00 43.38 394 ILE A C 1
ATOM 3034 O O . ILE A 1 394 ? 8.674 -6.910 31.198 1.00 43.38 394 ILE A O 1
ATOM 3038 N N . GLN A 1 395 ? 7.895 -7.216 33.267 1.00 37.34 395 GLN A N 1
ATOM 3039 C CA . GLN A 1 395 ? 8.914 -6.402 33.928 1.00 37.34 395 GLN A CA 1
ATOM 3040 C C . GLN A 1 395 ? 9.883 -7.370 34.598 1.00 37.34 395 GLN A C 1
ATOM 3042 O O . GLN A 1 395 ? 9.547 -8.006 35.599 1.00 37.34 395 GLN A O 1
ATOM 3047 N N . ILE A 1 396 ? 11.097 -7.498 34.059 1.00 42.66 396 ILE A N 1
ATOM 3048 C CA . ILE A 1 396 ? 12.162 -8.174 34.798 1.00 42.66 396 ILE A CA 1
ATOM 3049 C C . ILE A 1 396 ? 12.477 -7.271 35.991 1.00 42.66 396 ILE A C 1
ATOM 3051 O O . ILE A 1 396 ? 12.985 -6.164 35.819 1.00 42.66 396 ILE A O 1
ATOM 3055 N N . LEU A 1 397 ? 12.125 -7.709 37.202 1.00 40.66 397 LEU A N 1
ATOM 3056 C CA . LEU A 1 397 ? 12.444 -6.953 38.411 1.00 40.66 397 LEU A CA 1
ATOM 3057 C C . LEU A 1 397 ? 13.954 -6.644 38.425 1.00 40.66 397 LEU A C 1
ATOM 3059 O O . LEU A 1 397 ? 14.748 -7.541 38.124 1.00 40.66 397 LEU A O 1
ATOM 3063 N N . PRO A 1 398 ? 14.386 -5.436 38.830 1.00 43.91 398 PRO A N 1
ATOM 3064 C CA . PRO A 1 398 ? 15.810 -5.111 38.943 1.00 43.91 398 PRO A CA 1
ATOM 3065 C C . PRO A 1 398 ? 16.592 -6.131 39.786 1.00 43.91 398 PRO A C 1
ATOM 3067 O O . PRO A 1 398 ? 17.746 -6.430 39.498 1.00 43.91 398 PRO A O 1
ATOM 3070 N N . SER A 1 399 ? 15.941 -6.741 40.781 1.00 42.78 399 SER A N 1
ATOM 3071 C CA . SER A 1 399 ? 16.493 -7.822 41.606 1.00 42.78 399 SER A CA 1
ATOM 3072 C C . SER A 1 399 ? 16.726 -9.138 40.849 1.00 42.78 399 SER A C 1
ATOM 3074 O O . SER A 1 399 ? 17.637 -9.889 41.193 1.00 42.78 399 SER A O 1
ATOM 3076 N N . VAL A 1 400 ? 15.939 -9.422 39.808 1.00 46.72 400 VAL A N 1
ATOM 3077 C CA . VAL A 1 400 ? 16.125 -10.574 38.913 1.00 46.72 400 VAL A CA 1
ATOM 3078 C C . VAL A 1 400 ? 17.259 -10.289 37.923 1.00 46.72 400 VAL A C 1
ATOM 3080 O O . VAL A 1 400 ? 18.137 -11.133 37.767 1.00 46.72 400 VAL A O 1
ATOM 3083 N N . LEU A 1 401 ? 17.328 -9.081 37.348 1.00 45.66 401 LEU A N 1
ATOM 3084 C CA . LEU A 1 401 ? 18.469 -8.651 36.518 1.00 45.66 401 LEU A CA 1
ATOM 3085 C C . LEU A 1 401 ? 19.796 -8.719 37.292 1.00 45.66 401 LEU A C 1
ATOM 3087 O O . LEU A 1 401 ? 20.801 -9.188 36.754 1.00 45.66 401 LEU A O 1
ATOM 3091 N N . ALA A 1 402 ? 19.775 -8.336 38.572 1.00 46.53 402 ALA A N 1
ATOM 3092 C CA . ALA A 1 402 ? 20.926 -8.426 39.463 1.00 46.53 402 ALA A CA 1
ATOM 3093 C C . ALA A 1 402 ? 21.355 -9.868 39.766 1.00 46.53 402 ALA A C 1
ATOM 3095 O O . ALA A 1 402 ? 22.550 -10.152 39.793 1.00 46.53 402 ALA A O 1
ATOM 3096 N N . ARG A 1 403 ? 20.405 -10.799 39.939 1.00 46.12 403 ARG A N 1
ATOM 3097 C CA . ARG A 1 403 ? 20.708 -12.223 40.178 1.00 46.12 403 ARG A CA 1
ATOM 3098 C C . ARG A 1 403 ? 21.328 -12.930 38.974 1.00 46.12 403 ARG A C 1
ATOM 3100 O O . ARG A 1 403 ? 22.113 -13.850 39.169 1.00 46.12 403 ARG A O 1
ATOM 3107 N N . PHE A 1 404 ? 20.998 -12.504 37.757 1.00 48.12 404 PHE A N 1
ATOM 3108 C CA . PHE A 1 404 ? 21.531 -13.086 36.519 1.00 48.12 404 PHE A CA 1
ATOM 3109 C C . PHE A 1 404 ? 22.682 -12.272 35.900 1.00 48.12 404 PHE A C 1
ATOM 3111 O O . PHE A 1 404 ? 23.138 -12.589 34.805 1.00 48.12 404 PHE A O 1
ATOM 3118 N N . ASN A 1 405 ? 23.173 -11.236 36.595 1.00 42.44 405 ASN A N 1
ATOM 3119 C CA . ASN A 1 405 ? 24.254 -10.354 36.142 1.00 42.44 405 ASN A CA 1
ATOM 3120 C C . ASN A 1 405 ? 23.993 -9.725 34.749 1.00 42.44 405 ASN A C 1
ATOM 3122 O O . ASN A 1 405 ? 24.911 -9.494 33.960 1.00 42.44 405 ASN A O 1
ATOM 3126 N N . VAL A 1 406 ? 22.722 -9.435 34.440 1.00 48.47 406 VAL A N 1
ATOM 3127 C CA . VAL A 1 406 ? 22.258 -8.902 33.142 1.00 48.47 406 VAL A CA 1
ATOM 3128 C C . VAL A 1 406 ? 22.300 -7.369 33.150 1.00 48.47 406 VAL A C 1
ATOM 3130 O O . VAL A 1 406 ? 21.326 -6.696 32.841 1.00 48.47 406 VAL A O 1
ATOM 3133 N N . TYR A 1 407 ? 23.437 -6.789 33.533 1.00 39.28 407 TYR A N 1
ATOM 3134 C CA . TYR A 1 407 ? 23.654 -5.332 33.489 1.00 39.28 407 TYR A CA 1
ATOM 3135 C C . TYR A 1 407 ? 24.414 -4.870 32.242 1.00 39.28 407 TYR A C 1
ATOM 3137 O O . TYR A 1 407 ? 24.789 -3.706 32.135 1.00 39.28 407 TYR A O 1
ATOM 3145 N N . ARG A 1 408 ? 24.685 -5.781 31.302 1.00 36.47 408 ARG A N 1
ATOM 3146 C CA . ARG A 1 408 ? 25.642 -5.533 30.217 1.00 36.47 408 ARG A CA 1
ATOM 3147 C C . ARG A 1 408 ? 25.136 -5.843 28.817 1.00 36.47 408 ARG A C 1
ATOM 3149 O O . ARG A 1 408 ? 25.947 -5.993 27.914 1.00 36.47 408 ARG A O 1
ATOM 3156 N N . ILE A 1 409 ? 23.824 -5.955 28.649 1.00 44.59 409 ILE A N 1
ATOM 3157 C CA . ILE A 1 409 ? 23.212 -6.244 27.355 1.00 44.59 409 ILE A CA 1
ATOM 3158 C C . ILE A 1 409 ? 22.305 -5.067 27.024 1.00 44.59 409 ILE A C 1
ATOM 3160 O O . ILE A 1 409 ? 21.402 -4.746 27.795 1.00 44.59 409 ILE A O 1
ATOM 3164 N N . SER A 1 410 ? 22.576 -4.390 25.913 1.00 43.09 410 SER A N 1
ATOM 3165 C CA . SER A 1 410 ? 21.680 -3.344 25.416 1.00 43.09 410 SER A CA 1
ATOM 3166 C C . SER A 1 410 ? 20.314 -3.945 25.047 1.00 43.09 410 SER A C 1
ATOM 3168 O O . SER A 1 410 ? 20.227 -5.110 24.658 1.00 43.09 410 SER A O 1
ATOM 3170 N N . GLU A 1 411 ? 19.234 -3.162 25.118 1.00 42.22 411 GLU A N 1
ATOM 3171 C CA . GLU A 1 411 ? 17.873 -3.594 24.728 1.00 42.22 411 GLU A CA 1
ATOM 3172 C C . GLU A 1 411 ? 17.839 -4.191 23.302 1.00 42.22 411 GLU A C 1
ATOM 3174 O O . GLU A 1 411 ? 17.106 -5.135 23.001 1.00 42.22 411 GLU A O 1
ATOM 3179 N N . ARG A 1 412 ? 18.742 -3.705 22.443 1.00 42.81 412 ARG A N 1
ATOM 3180 C CA . ARG A 1 412 ? 18.987 -4.198 21.087 1.00 42.81 412 ARG A CA 1
ATOM 3181 C C . ARG A 1 412 ? 19.584 -5.612 21.061 1.00 42.81 412 ARG A C 1
ATOM 3183 O O . ARG A 1 412 ? 19.086 -6.464 20.332 1.00 42.81 412 ARG A O 1
ATOM 3190 N N . GLU A 1 413 ? 20.596 -5.894 21.882 1.00 42.19 413 GLU A N 1
ATOM 3191 C CA . GLU A 1 413 ? 21.209 -7.229 21.981 1.00 42.19 413 GLU A CA 1
ATOM 3192 C C . GLU A 1 413 ? 20.289 -8.262 22.652 1.00 42.19 413 GLU A C 1
ATOM 3194 O O . GLU A 1 413 ? 20.348 -9.445 22.312 1.00 42.19 413 GLU A O 1
ATOM 3199 N N . PHE A 1 414 ? 19.418 -7.844 23.577 1.00 47.12 414 PHE A N 1
ATOM 3200 C CA . PHE A 1 414 ? 18.423 -8.734 24.186 1.00 47.12 414 PHE A CA 1
ATOM 3201 C C . PHE A 1 414 ? 17.383 -9.211 23.156 1.00 47.12 414 PHE A C 1
ATOM 3203 O O . PHE A 1 414 ? 17.074 -10.406 23.092 1.00 47.12 414 PHE A O 1
ATOM 3210 N N . ASN A 1 415 ? 16.900 -8.302 22.302 1.00 42.47 415 ASN A N 1
ATOM 3211 C CA . ASN A 1 415 ? 15.948 -8.619 21.234 1.00 42.47 415 ASN A CA 1
ATOM 3212 C C . ASN A 1 415 ? 16.556 -9.489 20.122 1.00 42.47 415 ASN A C 1
ATOM 3214 O O . ASN A 1 415 ? 15.864 -10.347 19.573 1.00 42.47 415 ASN A O 1
ATOM 3218 N N . GLU A 1 416 ? 17.843 -9.325 19.804 1.00 43.72 416 GLU A N 1
ATOM 3219 C CA . GLU A 1 416 ? 18.521 -10.195 18.833 1.00 43.72 416 GLU A CA 1
ATOM 3220 C C . GLU A 1 416 ? 18.817 -11.593 19.393 1.00 43.72 416 GLU A C 1
ATOM 3222 O O . GLU A 1 416 ? 18.589 -12.591 18.707 1.00 43.72 416 GLU A O 1
ATOM 3227 N N . ARG A 1 417 ? 19.245 -11.704 20.658 1.00 42.53 417 ARG A N 1
ATOM 3228 C CA . ARG A 1 417 ? 19.516 -13.010 21.287 1.00 42.53 417 ARG A CA 1
ATOM 3229 C C . ARG A 1 417 ? 18.245 -13.817 21.565 1.00 42.53 417 ARG A C 1
ATOM 3231 O O . ARG A 1 417 ? 18.276 -15.042 21.449 1.00 42.53 417 ARG A O 1
ATOM 3238 N N . SER A 1 418 ? 17.126 -13.152 21.860 1.00 46.22 418 SER A N 1
ATOM 3239 C CA . SER A 1 418 ? 15.830 -13.812 22.094 1.00 46.22 418 SER A CA 1
ATOM 3240 C C . SER A 1 418 ? 15.225 -14.440 20.831 1.00 46.22 418 SER A C 1
ATOM 3242 O O . SER A 1 418 ? 14.413 -15.353 20.940 1.00 46.22 418 SER A O 1
ATOM 3244 N N . LYS A 1 419 ? 15.646 -14.016 19.631 1.00 44.72 419 LYS A N 1
ATOM 3245 C CA . LYS A 1 419 ? 15.211 -14.622 18.359 1.00 44.72 419 LYS A CA 1
ATOM 3246 C C . LYS A 1 419 ? 15.915 -15.940 18.026 1.00 44.72 419 LYS A C 1
ATOM 3248 O O . LYS A 1 419 ? 15.383 -16.708 17.232 1.00 44.72 419 LYS A O 1
ATOM 3253 N N . HIS A 1 420 ? 17.089 -16.208 18.606 1.00 40.94 420 HIS A N 1
ATOM 3254 C CA . HIS A 1 420 ? 17.932 -17.341 18.201 1.00 40.94 420 HIS A CA 1
ATOM 3255 C C . HIS A 1 420 ? 17.884 -18.561 19.125 1.00 40.94 420 HIS A C 1
ATOM 3257 O O . HIS A 1 420 ? 18.141 -19.663 18.653 1.00 40.94 420 HIS A O 1
ATOM 3263 N N . ASN A 1 421 ? 17.504 -18.410 20.396 1.00 36.16 421 ASN A N 1
ATOM 3264 C CA . ASN A 1 421 ? 17.431 -19.527 21.337 1.00 36.16 421 ASN A CA 1
ATOM 3265 C C . ASN A 1 421 ? 16.057 -19.568 22.013 1.00 36.16 421 ASN A C 1
ATOM 3267 O O . ASN A 1 421 ? 15.812 -18.828 22.964 1.00 36.16 421 ASN A O 1
ATOM 3271 N N . GLY A 1 422 ? 15.198 -20.511 21.613 1.00 39.88 422 GLY A N 1
ATOM 3272 C CA . GLY A 1 422 ? 13.921 -20.820 22.285 1.00 39.88 422 GLY A CA 1
ATOM 3273 C C . GLY A 1 422 ? 14.045 -21.307 23.743 1.00 39.88 422 GLY A C 1
ATOM 3274 O O . GLY A 1 422 ? 13.064 -21.746 24.327 1.00 39.88 422 GLY A O 1
ATOM 3275 N N . LEU A 1 423 ? 15.242 -21.233 24.333 1.00 34.38 423 LEU A N 1
ATOM 3276 C CA . LEU A 1 423 ? 15.610 -21.736 25.659 1.00 34.38 423 LEU A CA 1
ATOM 3277 C C . LEU A 1 423 ? 15.813 -20.640 26.720 1.00 34.38 423 LEU A C 1
ATOM 3279 O O . LEU A 1 423 ? 15.965 -20.961 27.895 1.00 34.38 423 LEU A O 1
ATOM 3283 N N . VAL A 1 424 ? 15.803 -19.350 26.359 1.00 37.88 424 VAL A N 1
ATOM 3284 C CA . VAL A 1 424 ? 15.963 -18.265 27.357 1.00 37.88 424 VAL A CA 1
ATOM 3285 C C . VAL A 1 424 ? 14.627 -17.874 28.004 1.00 37.88 424 VAL A C 1
ATOM 3287 O O . VAL A 1 424 ? 14.606 -17.336 29.110 1.00 37.88 424 VAL A O 1
ATOM 3290 N N . LEU A 1 425 ? 13.496 -18.219 27.381 1.00 38.16 425 LEU A N 1
ATOM 3291 C CA . LEU A 1 425 ? 12.169 -17.895 27.913 1.00 38.16 425 LEU A CA 1
ATOM 3292 C C . LEU A 1 425 ? 11.761 -18.778 29.110 1.00 38.16 425 LEU A C 1
ATOM 3294 O O . LEU A 1 425 ? 10.902 -18.389 29.893 1.00 38.16 425 LEU A O 1
ATOM 3298 N N . SER A 1 426 ? 12.395 -19.941 29.296 1.00 32.84 426 SER A N 1
ATOM 3299 C CA . SER A 1 426 ? 12.030 -20.926 30.328 1.00 32.84 426 SER A CA 1
ATOM 3300 C C . SER A 1 426 ? 12.614 -20.666 31.725 1.00 32.84 426 SER A C 1
ATOM 3302 O O . SER A 1 426 ? 12.199 -21.325 32.673 1.00 32.84 426 SER A O 1
ATOM 3304 N N . VAL A 1 427 ? 13.552 -19.722 31.887 1.00 34.59 427 VAL A N 1
ATOM 3305 C CA . VAL A 1 427 ? 14.195 -19.424 33.194 1.00 34.59 427 VAL A CA 1
ATOM 3306 C C . VAL A 1 427 ? 13.714 -18.100 33.810 1.00 34.59 427 VAL A C 1
ATOM 3308 O O . VAL A 1 427 ? 13.955 -17.823 34.983 1.00 34.59 427 VAL A O 1
ATOM 3311 N N . LEU A 1 428 ? 12.949 -17.301 33.066 1.00 36.41 428 LEU A N 1
ATOM 3312 C CA . LEU A 1 428 ? 12.255 -16.129 33.594 1.00 36.41 428 LEU A CA 1
ATOM 3313 C C . LEU A 1 428 ? 10.841 -16.531 34.026 1.00 36.41 428 LEU A C 1
ATOM 3315 O O . LEU A 1 428 ? 9.858 -16.191 33.374 1.00 36.41 428 LEU A O 1
ATOM 3319 N N . THR A 1 429 ? 10.715 -17.236 35.151 1.00 33.97 429 THR A N 1
ATOM 3320 C CA . THR A 1 429 ? 9.449 -17.273 35.898 1.00 33.97 429 THR A CA 1
ATOM 3321 C C . THR A 1 429 ? 9.208 -15.870 36.461 1.00 33.97 429 THR A C 1
ATOM 3323 O O . THR A 1 429 ? 9.549 -15.551 37.600 1.00 33.97 429 THR A O 1
ATOM 3326 N N . VAL A 1 430 ? 8.694 -14.979 35.612 1.00 39.66 430 VAL A N 1
ATOM 3327 C CA . VAL A 1 430 ? 8.275 -13.635 36.002 1.00 39.66 430 VAL A CA 1
ATOM 3328 C C . VAL A 1 430 ? 7.003 -13.780 36.827 1.00 39.66 430 VAL A C 1
ATOM 3330 O O . VAL A 1 430 ? 6.020 -14.372 36.385 1.00 39.66 430 VAL A O 1
ATOM 3333 N N . ALA A 1 431 ? 7.029 -13.265 38.054 1.00 39.56 431 ALA A N 1
ATOM 3334 C CA . ALA A 1 431 ? 5.839 -13.167 38.882 1.00 39.56 431 ALA A CA 1
ATOM 3335 C C . ALA A 1 431 ? 4.791 -12.315 38.148 1.00 39.56 431 ALA A C 1
ATOM 3337 O O . ALA A 1 431 ? 5.021 -11.132 37.893 1.00 39.56 431 ALA A O 1
ATOM 3338 N N . LYS A 1 432 ? 3.650 -12.926 37.810 1.00 42.53 432 LYS A N 1
ATOM 3339 C CA . LYS A 1 432 ? 2.477 -12.278 37.214 1.00 42.53 432 LYS A CA 1
ATOM 3340 C C . LYS A 1 432 ? 2.019 -11.132 38.127 1.00 42.53 432 LYS A C 1
ATOM 3342 O O . LYS A 1 432 ? 1.293 -11.365 39.088 1.00 42.53 432 LYS A O 1
ATOM 3347 N N . LYS A 1 433 ? 2.431 -9.890 37.856 1.00 44.91 433 LYS A N 1
ATOM 3348 C CA . LYS A 1 433 ? 1.753 -8.701 38.398 1.00 44.91 433 LYS A CA 1
ATOM 3349 C C . LYS A 1 433 ? 0.572 -8.390 37.489 1.00 44.91 433 LYS A C 1
ATOM 3351 O O . LYS A 1 433 ? 0.606 -7.455 36.706 1.00 44.91 433 LYS A O 1
ATOM 3356 N N . GLY A 1 434 ? -0.439 -9.245 37.552 1.00 55.03 434 GLY A N 1
ATOM 3357 C CA . GLY A 1 434 ? -1.709 -8.960 36.912 1.00 55.03 434 GLY A CA 1
ATOM 3358 C C . GLY A 1 434 ? -2.360 -7.735 37.549 1.00 55.03 434 GLY A C 1
ATOM 3359 O O . GLY A 1 434 ? -2.423 -7.654 38.777 1.00 55.03 434 GLY A O 1
ATOM 3360 N N . GLY A 1 435 ? -2.813 -6.783 36.734 1.00 66.81 435 GLY A N 1
ATOM 3361 C CA . GLY A 1 435 ? -3.766 -5.767 37.179 1.00 66.81 435 GLY A CA 1
ATOM 3362 C C . GLY A 1 435 ? -5.155 -6.375 37.374 1.00 66.81 435 GLY A C 1
ATOM 3363 O O . GLY A 1 435 ? -5.401 -7.518 36.988 1.00 66.81 435 GLY A O 1
ATOM 3364 N N . VAL A 1 436 ? -6.061 -5.621 37.981 1.00 81.12 436 VAL A N 1
ATOM 3365 C CA . VAL A 1 436 ? -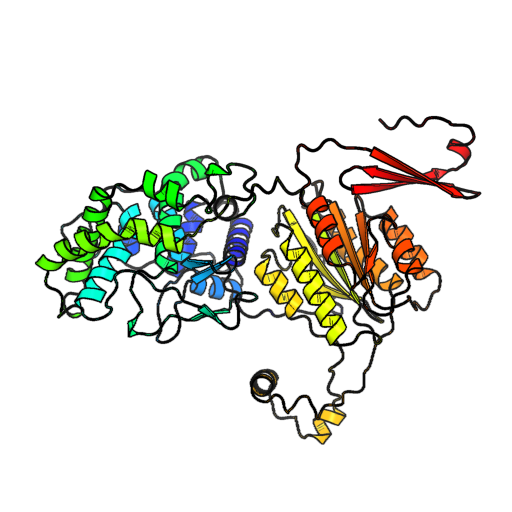7.482 -5.990 38.040 1.00 81.12 436 VAL A CA 1
ATOM 3366 C C . VAL A 1 436 ? -8.194 -5.505 36.761 1.00 81.12 436 VAL A C 1
ATOM 3368 O O . VAL A 1 436 ? -7.528 -5.061 35.829 1.00 81.12 436 VAL A O 1
ATOM 3371 N N . THR A 1 437 ? -9.513 -5.621 36.672 1.00 85.19 437 THR A N 1
ATOM 3372 C CA . THR A 1 437 ? -10.315 -5.414 35.452 1.00 85.19 437 THR A CA 1
ATOM 3373 C C . THR A 1 437 ? -11.252 -4.223 35.671 1.00 85.19 437 THR A C 1
ATOM 3375 O O . THR A 1 437 ? -12.423 -4.384 36.005 1.00 85.19 437 THR A O 1
ATOM 3378 N N . HIS A 1 438 ? -10.737 -2.995 35.551 1.00 91.88 438 HIS A N 1
ATOM 3379 C CA . HIS A 1 438 ? -11.518 -1.770 35.778 1.00 91.88 438 HIS A CA 1
ATOM 3380 C C . HIS A 1 438 ? -12.254 -1.311 34.503 1.00 91.88 438 HIS A C 1
ATOM 3382 O O . HIS A 1 438 ? -11.935 -0.269 33.915 1.00 91.88 438 HIS A O 1
ATOM 3388 N N . THR A 1 439 ? -13.235 -2.097 34.046 1.00 93.25 439 THR A N 1
ATOM 3389 C CA . THR A 1 439 ? -13.960 -1.859 32.782 1.00 93.25 439 THR A CA 1
ATOM 3390 C C . THR A 1 439 ? -14.659 -0.495 32.753 1.00 93.25 439 THR A C 1
ATOM 3392 O O . THR A 1 439 ? -14.624 0.216 31.747 1.00 93.25 439 THR A O 1
ATOM 3395 N N . GLY A 1 440 ? -15.269 -0.070 33.862 1.00 94.38 440 GLY A N 1
ATOM 3396 C CA . GLY A 1 440 ? -15.963 1.209 33.980 1.00 94.38 440 GLY A CA 1
ATOM 3397 C C . GLY A 1 440 ? -15.019 2.401 33.884 1.00 94.38 440 GLY A C 1
ATOM 3398 O O . GLY A 1 440 ? -15.318 3.371 33.175 1.00 94.38 440 GLY A O 1
ATOM 3399 N N . LYS A 1 441 ? -13.854 2.327 34.535 1.00 95.06 441 LYS A N 1
ATOM 3400 C CA . LYS A 1 441 ? -12.790 3.330 34.379 1.00 95.06 441 LYS A CA 1
ATOM 3401 C C . LYS A 1 441 ? -12.275 3.394 32.940 1.00 95.06 441 LYS A C 1
ATOM 3403 O O . LYS A 1 441 ? -12.048 4.485 32.418 1.00 95.06 441 LYS A O 1
ATOM 3408 N N . ALA A 1 442 ? -12.126 2.243 32.294 1.00 94.88 442 ALA A N 1
ATOM 3409 C CA . ALA A 1 442 ? -11.638 2.141 30.927 1.00 94.88 442 ALA A CA 1
ATOM 3410 C C . ALA A 1 442 ? -12.617 2.744 29.900 1.00 94.88 442 ALA A C 1
ATOM 3412 O O . ALA A 1 442 ? -12.209 3.530 29.043 1.00 94.88 442 ALA A O 1
ATOM 3413 N N . LEU A 1 443 ? -13.921 2.486 30.049 1.00 97.00 443 LEU A N 1
ATOM 3414 C CA . LEU A 1 443 ? -14.970 3.119 29.239 1.00 97.00 443 LEU A CA 1
ATOM 3415 C C . LEU A 1 443 ? -14.986 4.644 29.398 1.00 97.00 443 LEU A C 1
ATOM 3417 O O . LEU A 1 443 ? -15.092 5.365 28.406 1.00 97.00 443 LEU A O 1
ATOM 3421 N N . LYS A 1 444 ? -14.828 5.142 30.632 1.00 96.31 444 LYS A N 1
ATOM 3422 C CA . LYS A 1 444 ? -14.709 6.583 30.888 1.00 96.31 444 LYS A CA 1
ATOM 3423 C C . LYS A 1 444 ? -13.480 7.178 30.200 1.00 96.31 444 LYS A C 1
ATOM 3425 O O . LYS A 1 444 ? -13.573 8.234 29.587 1.00 96.31 444 LYS A O 1
ATOM 3430 N N . PHE A 1 445 ? -12.342 6.491 30.257 1.00 96.38 445 PHE A N 1
ATOM 3431 C CA . PHE A 1 445 ? -11.131 6.942 29.578 1.00 96.38 445 PHE A CA 1
ATOM 3432 C C . PHE A 1 445 ? -11.322 7.041 28.061 1.00 96.38 445 PHE A C 1
ATOM 3434 O O . PHE A 1 445 ? -10.943 8.053 27.476 1.00 96.38 445 PHE A O 1
ATOM 3441 N N . VAL A 1 446 ? -11.930 6.029 27.432 1.00 96.81 446 VAL A N 1
ATOM 3442 C CA . VAL A 1 446 ? -12.222 6.025 25.988 1.00 96.81 446 VAL A CA 1
ATOM 3443 C C . VAL A 1 446 ? -13.169 7.163 25.601 1.00 96.81 446 VAL A C 1
ATOM 3445 O O . VAL A 1 446 ? -12.946 7.823 24.585 1.00 96.81 446 VAL A O 1
ATOM 3448 N N . GLN A 1 447 ? -14.198 7.425 26.411 1.00 95.75 447 GLN A N 1
ATOM 3449 C CA . GLN A 1 447 ? -15.079 8.574 26.216 1.00 95.75 447 GLN A CA 1
ATOM 3450 C C . GLN A 1 447 ? -14.272 9.883 26.215 1.00 95.75 447 GLN A C 1
ATOM 3452 O O . GLN A 1 447 ? -14.261 10.590 25.207 1.00 95.75 447 GLN A O 1
ATOM 3457 N N . ASP A 1 448 ? -13.568 10.158 27.315 1.00 94.88 448 ASP A N 1
ATOM 3458 C CA . ASP A 1 448 ? -12.942 11.457 27.592 1.00 94.88 448 ASP A CA 1
ATOM 3459 C C . ASP A 1 448 ? -11.711 11.725 26.693 1.00 94.88 448 ASP A C 1
ATOM 3461 O O . ASP A 1 448 ? -11.432 12.867 26.335 1.00 94.88 448 ASP A O 1
ATOM 3465 N N . ASN A 1 449 ? -10.954 10.684 26.316 1.00 93.81 449 ASN A N 1
ATOM 3466 C CA . ASN A 1 449 ? -9.643 10.831 25.658 1.00 93.81 449 ASN A CA 1
ATOM 3467 C C . ASN A 1 449 ? -9.621 10.402 24.186 1.00 93.81 449 ASN A C 1
ATOM 3469 O O . ASN A 1 449 ? -8.626 10.651 23.507 1.00 93.81 449 ASN A O 1
ATOM 3473 N N . VAL A 1 450 ? -10.676 9.750 23.687 1.00 93.19 450 VAL A N 1
ATOM 3474 C CA . VAL A 1 450 ? -10.742 9.295 22.289 1.00 93.19 450 VAL A CA 1
ATOM 3475 C C . VAL A 1 450 ? -11.967 9.882 21.598 1.00 93.19 450 VAL A C 1
ATOM 3477 O O . VAL A 1 450 ? -11.818 10.710 20.702 1.00 93.19 450 VAL A O 1
ATOM 3480 N N . PHE A 1 451 ? -13.181 9.523 22.024 1.00 92.69 451 PHE A N 1
ATOM 3481 C CA . PHE A 1 451 ? -14.390 9.929 21.299 1.00 92.69 451 PHE A CA 1
ATOM 3482 C C . PHE A 1 451 ? -14.745 11.410 21.452 1.00 92.69 451 PHE A C 1
ATOM 3484 O O . PHE A 1 451 ? -15.126 12.032 20.461 1.00 92.69 451 PHE A O 1
ATOM 3491 N N . GLU A 1 452 ? -14.618 12.002 22.643 1.00 91.44 452 GLU A N 1
ATOM 3492 C CA . GLU A 1 452 ? -14.904 13.431 22.831 1.00 91.44 452 GLU A CA 1
ATOM 3493 C C . GLU A 1 452 ? -13.965 14.331 22.002 1.00 91.44 452 GLU A C 1
ATOM 3495 O O . GLU A 1 452 ? -14.474 15.189 21.274 1.00 91.44 452 GLU A O 1
ATOM 3500 N N . PRO A 1 453 ? -12.630 14.123 21.995 1.00 90.94 453 PRO A N 1
ATOM 3501 C CA . PRO A 1 453 ? -11.732 14.840 21.088 1.00 90.94 453 PRO A CA 1
ATOM 3502 C C . PRO A 1 453 ? -12.093 14.667 19.610 1.00 90.94 453 PRO A C 1
ATOM 3504 O O . PRO A 1 453 ? -12.102 15.647 18.865 1.00 90.94 453 PRO A O 1
ATOM 3507 N N . ILE A 1 454 ? -12.449 13.447 19.185 1.00 87.38 454 ILE A N 1
ATOM 3508 C CA . ILE A 1 454 ? -12.890 13.178 17.810 1.00 87.38 454 ILE A CA 1
ATOM 3509 C C . ILE A 1 454 ? -14.153 13.977 17.482 1.00 87.38 454 ILE A C 1
ATOM 3511 O O . ILE A 1 454 ? -14.200 14.615 16.435 1.00 87.38 454 ILE A O 1
ATOM 3515 N N . GLN A 1 455 ? -15.166 13.963 18.352 1.00 84.31 455 GLN A N 1
ATOM 3516 C CA . GLN A 1 455 ? -16.448 14.640 18.134 1.00 84.31 455 GLN A CA 1
ATOM 3517 C C . GLN A 1 455 ? -16.309 16.171 18.120 1.00 84.31 455 GLN A C 1
ATOM 3519 O O . GLN A 1 455 ? -17.062 16.851 17.422 1.00 84.31 455 GLN A O 1
ATOM 3524 N N . ASN A 1 456 ? -15.343 16.708 18.868 1.00 82.12 456 ASN A N 1
ATOM 3525 C CA . ASN A 1 456 ? -15.087 18.143 18.974 1.00 82.12 456 ASN A CA 1
ATOM 3526 C C . ASN A 1 456 ? -14.117 18.676 17.902 1.00 82.12 456 ASN A C 1
ATOM 3528 O O . ASN A 1 456 ? -13.955 19.894 17.780 1.00 82.12 456 ASN A O 1
ATOM 3532 N N . SER A 1 457 ? -13.469 17.807 17.117 1.00 74.94 457 SER A N 1
ATOM 3533 C CA . SER A 1 457 ? -12.524 18.242 16.089 1.00 74.94 457 SER A CA 1
ATOM 3534 C C . SER A 1 457 ? -13.241 18.848 14.875 1.00 74.94 457 SER A C 1
ATOM 3536 O O . SER A 1 457 ? -14.290 18.386 14.422 1.00 74.94 457 SER A O 1
ATOM 3538 N N . SER A 1 458 ? -12.655 19.910 14.310 1.00 60.00 458 SER A N 1
ATOM 3539 C CA . SER A 1 458 ? -13.207 20.578 13.118 1.00 60.00 458 SER A CA 1
ATOM 3540 C C . SER A 1 458 ? -13.149 19.699 11.860 1.00 60.00 458 SER A C 1
ATOM 3542 O O . SER A 1 458 ? -13.925 19.921 10.932 1.00 60.00 458 SER A O 1
ATOM 3544 N N . GLU A 1 459 ? -12.260 18.702 11.847 1.00 55.78 459 GLU A N 1
ATOM 3545 C CA . GLU A 1 459 ? -12.079 17.720 10.769 1.00 55.78 459 GLU A CA 1
ATOM 3546 C C . GLU A 1 459 ? -13.136 16.603 10.804 1.00 55.78 459 GLU A C 1
ATOM 3548 O O . GLU A 1 459 ? -13.492 16.067 9.757 1.00 55.78 459 GLU A O 1
ATOM 3553 N N . SER A 1 460 ? -13.731 16.321 11.970 1.00 52.25 460 SER A N 1
ATOM 3554 C CA . SER A 1 460 ? -14.849 15.377 12.132 1.00 52.25 460 SER A CA 1
ATOM 3555 C C . SER A 1 460 ? -16.226 15.985 11.822 1.00 52.25 460 SER A C 1
ATOM 3557 O O . SER A 1 460 ? -17.249 15.404 12.178 1.00 52.25 460 SER A O 1
ATOM 3559 N N . LYS A 1 461 ? -16.312 17.127 11.119 1.00 44.91 461 LYS A N 1
ATOM 3560 C CA . LYS A 1 461 ? -17.591 17.738 10.682 1.00 44.91 461 LYS A CA 1
ATOM 3561 C C . LYS A 1 461 ? -18.349 16.932 9.599 1.00 44.91 461 LYS A C 1
ATOM 3563 O O . LYS A 1 461 ? -19.176 17.492 8.881 1.00 44.91 461 LYS A O 1
ATOM 3568 N N . GLY A 1 462 ? -18.103 15.626 9.490 1.00 52.88 462 GLY A N 1
ATOM 3569 C CA . GLY A 1 462 ? -18.825 14.676 8.639 1.00 52.88 462 GLY A CA 1
ATOM 3570 C C . GLY A 1 462 ? -19.506 13.565 9.451 1.00 52.88 462 GLY A C 1
ATOM 3571 O O . GLY A 1 462 ? -19.129 13.300 10.587 1.00 52.88 462 GLY A O 1
ATOM 3572 N N . ASN A 1 463 ? -20.516 12.914 8.861 1.00 61.78 463 ASN A N 1
ATOM 3573 C CA . ASN A 1 463 ? -21.292 11.788 9.414 1.00 61.78 463 ASN A CA 1
ATOM 3574 C C . ASN A 1 463 ? -20.450 10.496 9.594 1.00 61.78 463 ASN A C 1
ATOM 3576 O O . ASN A 1 463 ? -20.783 9.463 9.016 1.00 61.78 463 ASN A O 1
ATOM 3580 N N . ALA A 1 464 ? -19.351 10.540 10.353 1.00 75.38 464 ALA A N 1
ATOM 3581 C CA . ALA A 1 464 ? -18.599 9.338 10.702 1.00 75.38 464 ALA A CA 1
ATOM 3582 C C . ALA A 1 464 ? -19.294 8.585 11.843 1.00 75.38 464 ALA A C 1
ATOM 3584 O O . ALA A 1 464 ? -19.688 9.188 12.843 1.00 75.38 464 ALA A O 1
ATOM 3585 N N . MET A 1 465 ? -19.439 7.270 11.704 1.00 80.69 465 MET A N 1
ATOM 3586 C CA . MET A 1 465 ? -20.007 6.427 12.759 1.00 80.69 465 MET A CA 1
ATOM 3587 C C . MET A 1 465 ? -18.965 6.154 13.837 1.00 80.69 465 MET A C 1
ATOM 3589 O O . MET A 1 465 ? -17.786 6.003 13.528 1.00 80.69 465 MET A O 1
ATOM 3593 N N . ASN A 1 466 ? -19.388 6.040 15.093 1.00 87.94 466 ASN A N 1
ATOM 3594 C CA . ASN A 1 466 ? -18.495 5.671 16.185 1.00 87.94 466 ASN A CA 1
ATOM 3595 C C . ASN A 1 466 ? -18.744 4.209 16.559 1.00 87.94 466 ASN A C 1
ATOM 3597 O O . ASN A 1 466 ? -19.872 3.820 16.853 1.00 87.94 466 ASN A O 1
ATOM 3601 N N . ILE A 1 467 ? -17.700 3.385 16.539 1.00 89.69 467 ILE A N 1
ATOM 3602 C CA . ILE A 1 467 ? -17.777 1.965 16.886 1.00 89.69 467 ILE A CA 1
ATOM 3603 C C . ILE A 1 467 ? -16.766 1.699 17.996 1.00 89.69 467 ILE A C 1
ATOM 3605 O O . ILE A 1 467 ? -15.576 1.948 17.826 1.00 89.69 467 ILE A O 1
ATOM 3609 N N . LEU A 1 468 ? -17.236 1.186 19.128 1.00 94.44 468 LEU A N 1
ATOM 3610 C CA . LEU A 1 468 ? -16.406 0.713 20.229 1.00 94.44 468 LEU A CA 1
ATOM 3611 C C . LEU A 1 468 ? -16.494 -0.809 20.297 1.00 94.44 468 LEU A C 1
ATOM 3613 O O . LEU A 1 468 ? -17.586 -1.353 20.433 1.00 94.44 468 LEU A O 1
ATOM 3617 N N . VAL A 1 469 ? -15.356 -1.490 20.236 1.00 93.62 469 VAL A N 1
ATOM 3618 C CA . VAL A 1 469 ? -15.266 -2.941 20.414 1.00 93.62 469 VAL A CA 1
ATOM 3619 C C . VAL A 1 469 ? -14.539 -3.224 21.724 1.00 93.62 469 VAL A C 1
ATOM 3621 O O . VAL A 1 469 ? -13.338 -2.981 21.828 1.00 93.62 469 VAL A O 1
ATOM 3624 N N . LEU A 1 470 ? -15.270 -3.712 22.725 1.00 94.38 470 LEU A N 1
ATOM 3625 C CA . LEU A 1 470 ? -14.731 -4.145 24.014 1.00 94.38 470 LEU A CA 1
ATOM 3626 C C . LEU A 1 470 ? -14.328 -5.619 23.933 1.00 94.38 470 LEU A C 1
ATOM 3628 O O . LEU A 1 470 ? -15.158 -6.456 23.590 1.00 94.38 470 LEU A O 1
ATOM 3632 N N . LEU A 1 471 ? -13.089 -5.934 24.303 1.00 91.50 471 LEU A N 1
ATOM 3633 C CA . LEU A 1 471 ? -12.593 -7.293 24.492 1.00 91.50 471 LEU A CA 1
ATOM 3634 C C . LEU A 1 471 ? -12.229 -7.493 25.959 1.00 91.50 471 LEU A C 1
ATOM 3636 O O . LEU A 1 471 ? -11.351 -6.791 26.450 1.00 91.50 471 LEU A O 1
ATOM 3640 N N . THR A 1 472 ? -12.870 -8.439 26.644 1.00 88.81 472 THR A N 1
ATOM 3641 C CA . THR A 1 472 ? -12.581 -8.742 28.056 1.00 88.81 472 THR A CA 1
ATOM 3642 C C . THR A 1 472 ? -12.807 -10.215 28.383 1.00 88.81 472 THR A C 1
ATOM 3644 O O . THR A 1 472 ? -13.613 -10.887 27.733 1.00 88.81 472 THR A O 1
ATOM 3647 N N . ASP A 1 473 ? -12.069 -10.724 29.370 1.00 79.31 473 ASP A N 1
ATOM 3648 C CA . ASP A 1 473 ? -12.245 -12.070 29.920 1.00 79.31 473 ASP A CA 1
ATOM 3649 C C . ASP A 1 473 ? -12.887 -12.101 31.297 1.00 79.31 473 ASP A C 1
ATOM 3651 O O . ASP A 1 473 ? -12.957 -13.169 31.892 1.00 79.31 473 ASP A O 1
ATOM 3655 N N . GLY A 1 474 ? -13.329 -10.960 31.822 1.00 72.62 474 GLY A N 1
ATOM 3656 C CA . GLY A 1 474 ? -13.646 -10.856 33.234 1.00 72.62 474 GLY A CA 1
ATOM 3657 C C . GLY A 1 474 ? -14.843 -9.978 33.537 1.00 72.62 474 GLY A C 1
ATOM 3658 O O . GLY A 1 474 ? -15.363 -9.239 32.705 1.00 72.62 474 GLY A O 1
ATOM 3659 N N . LYS A 1 475 ? -15.273 -10.085 34.790 1.00 84.44 475 LYS A N 1
ATOM 3660 C CA . LYS A 1 475 ? -16.218 -9.171 35.419 1.00 84.44 475 LYS A CA 1
ATOM 3661 C C . LYS A 1 475 ? -15.472 -7.931 35.897 1.00 84.44 475 LYS A C 1
ATOM 3663 O O . LYS A 1 475 ? -14.406 -8.064 36.509 1.00 84.44 475 LYS A O 1
ATOM 3668 N N . SER A 1 476 ? -16.058 -6.752 35.716 1.00 87.50 476 SER A N 1
ATOM 3669 C CA . SER A 1 476 ? -15.489 -5.541 36.283 1.00 87.50 476 SER A CA 1
ATOM 3670 C C . SER A 1 476 ? -15.371 -5.634 37.805 1.00 87.50 476 SER A C 1
ATOM 3672 O O . SER A 1 476 ? -16.271 -6.086 38.521 1.00 87.50 476 SER A O 1
ATOM 3674 N N . ASN A 1 477 ? -14.243 -5.150 38.305 1.00 87.88 477 ASN A N 1
ATOM 3675 C CA . ASN A 1 477 ? -13.934 -5.002 39.721 1.00 87.88 477 ASN A CA 1
ATOM 3676 C C . ASN A 1 477 ? -13.507 -3.561 40.042 1.00 87.88 477 ASN A C 1
ATOM 3678 O O . ASN A 1 477 ? -12.689 -3.340 40.936 1.00 87.88 477 ASN A O 1
ATOM 3682 N N . ASP A 1 478 ? -14.077 -2.587 39.316 1.00 90.19 478 ASP A N 1
ATOM 3683 C CA . ASP A 1 478 ? -13.951 -1.161 39.632 1.00 90.19 478 ASP A CA 1
ATOM 3684 C C . ASP A 1 478 ? -14.185 -0.913 41.143 1.00 90.19 478 ASP A C 1
ATOM 3686 O O . ASP A 1 478 ? -15.150 -1.441 41.706 1.00 90.19 478 ASP A O 1
ATOM 3690 N N . PRO A 1 479 ? -13.365 -0.079 41.819 1.00 86.62 479 PRO A N 1
ATOM 3691 C CA . PRO A 1 479 ? -13.503 0.153 43.260 1.00 86.62 479 PRO A CA 1
ATOM 3692 C C . PRO A 1 479 ? -14.842 0.795 43.649 1.00 86.62 479 PRO A C 1
ATOM 3694 O O . PRO A 1 479 ? -15.345 0.572 44.748 1.00 86.62 479 PRO A O 1
ATOM 3697 N N . ASP A 1 480 ? -15.413 1.599 42.748 1.00 90.06 480 ASP A N 1
ATOM 3698 C CA . ASP A 1 480 ? -16.777 2.111 42.857 1.00 90.06 480 ASP A CA 1
ATOM 3699 C C . ASP A 1 480 ? -17.727 1.198 42.073 1.00 90.06 480 ASP A C 1
ATOM 3701 O O . ASP A 1 480 ? -17.692 1.147 40.842 1.00 90.06 480 ASP A O 1
ATOM 3705 N N . ALA A 1 481 ? -18.625 0.526 42.797 1.00 86.94 481 ALA A N 1
ATOM 3706 C CA . ALA A 1 481 ? -19.604 -0.406 42.241 1.00 86.94 481 ALA A CA 1
ATOM 3707 C C . ALA A 1 481 ? -20.558 0.228 41.208 1.00 86.94 481 ALA A C 1
ATOM 3709 O O . ALA A 1 481 ? -21.155 -0.489 40.406 1.00 86.94 481 ALA A O 1
ATOM 3710 N N . ASN A 1 482 ? -20.715 1.557 41.202 1.00 90.44 482 ASN A N 1
ATO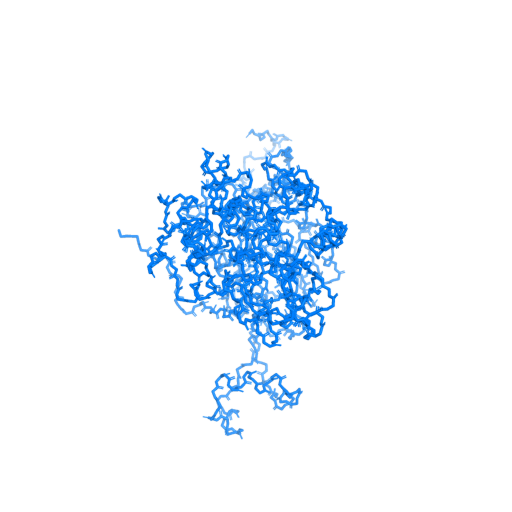M 3711 C CA . ASN A 1 482 ? -21.556 2.263 40.234 1.00 90.44 482 ASN A CA 1
ATOM 3712 C C . ASN A 1 482 ? -20.780 2.784 39.019 1.00 90.44 482 ASN A C 1
ATOM 3714 O O . ASN A 1 482 ? -21.407 3.255 38.065 1.00 90.44 482 ASN A O 1
ATOM 3718 N N . LEU A 1 483 ? -19.443 2.722 39.025 1.00 93.19 483 LEU A N 1
ATOM 3719 C CA . LEU A 1 483 ? -18.617 3.338 37.989 1.00 93.19 483 LEU A CA 1
ATOM 3720 C C . LEU A 1 483 ? -18.910 2.749 36.612 1.00 93.19 483 LEU A C 1
ATOM 3722 O O . LEU A 1 483 ? -19.167 3.504 35.679 1.00 93.19 483 LEU A O 1
ATOM 3726 N N . LEU A 1 484 ? -18.969 1.420 36.495 1.00 92.31 484 LEU A N 1
ATOM 3727 C CA . LEU A 1 484 ? -19.327 0.757 35.243 1.00 92.31 484 LEU A CA 1
ATOM 3728 C C . LEU A 1 484 ? -20.690 1.223 34.717 1.00 92.31 484 LEU A C 1
ATOM 3730 O O . LEU A 1 484 ? -20.799 1.664 33.572 1.00 92.31 484 LEU A O 1
ATOM 3734 N N . ALA A 1 485 ? -21.723 1.182 35.563 1.00 91.44 485 ALA A N 1
ATOM 3735 C CA . ALA A 1 485 ? -23.078 1.568 35.177 1.00 91.44 485 ALA A CA 1
ATOM 3736 C C . ALA A 1 485 ? -23.156 3.033 34.724 1.00 91.44 485 ALA A C 1
ATOM 3738 O O . ALA A 1 485 ? -23.819 3.352 33.733 1.00 91.44 485 ALA A O 1
ATOM 3739 N N . ASN A 1 486 ? -22.455 3.923 35.425 1.00 92.75 486 ASN A N 1
ATOM 3740 C CA . ASN A 1 486 ? -22.395 5.340 35.096 1.00 92.75 486 ASN A CA 1
ATOM 3741 C C . ASN A 1 486 ? -21.620 5.589 33.797 1.00 92.75 486 ASN A C 1
ATOM 3743 O O . ASN A 1 486 ? -22.102 6.338 32.948 1.00 92.75 486 ASN A O 1
ATOM 3747 N N . SER A 1 487 ? -20.471 4.938 33.601 1.00 95.56 487 SER A N 1
ATOM 3748 C CA . SER A 1 487 ? -19.665 5.058 32.382 1.00 95.56 487 SER A CA 1
ATOM 3749 C C . SER A 1 487 ? -20.421 4.569 31.148 1.00 95.56 487 SER A C 1
ATOM 3751 O O . SER A 1 487 ? -20.474 5.291 30.155 1.00 95.56 487 SER A O 1
ATOM 3753 N N . VAL A 1 488 ? -21.085 3.407 31.221 1.00 92.44 488 VAL A N 1
ATOM 3754 C CA . VAL A 1 488 ? -21.904 2.867 30.117 1.00 92.44 488 VAL A CA 1
ATOM 3755 C C . VAL A 1 488 ? -23.032 3.830 29.743 1.00 92.44 488 VAL A C 1
ATOM 3757 O O . VAL A 1 488 ? -23.228 4.135 28.567 1.00 92.44 488 VAL A O 1
ATOM 3760 N N . ARG A 1 489 ? -23.768 4.355 30.731 1.00 89.44 489 ARG A N 1
ATOM 3761 C CA . ARG A 1 489 ? -24.855 5.317 30.476 1.00 89.44 489 ARG A CA 1
ATOM 3762 C C . ARG A 1 489 ? -24.333 6.628 29.892 1.00 89.44 489 ARG A C 1
ATOM 3764 O O . ARG A 1 489 ? -24.956 7.184 28.990 1.00 89.44 489 ARG A O 1
ATOM 3771 N N . ASN A 1 490 ? -23.207 7.127 30.395 1.00 91.38 490 ASN A N 1
ATOM 3772 C CA . ASN A 1 490 ? -22.629 8.389 29.944 1.00 91.38 490 ASN A CA 1
ATOM 3773 C C . ASN A 1 490 ? -22.097 8.303 28.515 1.00 91.38 490 ASN A C 1
ATOM 3775 O O . ASN A 1 490 ? -22.444 9.167 27.710 1.00 91.38 490 ASN A O 1
ATOM 3779 N N . ILE A 1 491 ? -21.327 7.266 28.176 1.00 92.88 491 ILE A N 1
ATOM 3780 C CA . ILE A 1 491 ? -20.750 7.134 26.835 1.00 92.88 491 ILE A CA 1
ATOM 3781 C C . ILE A 1 491 ? -21.843 6.935 25.773 1.00 92.88 491 ILE A C 1
ATOM 3783 O O . ILE A 1 491 ? -21.827 7.626 24.756 1.00 92.88 491 ILE A O 1
ATOM 3787 N N . LYS A 1 492 ? -22.860 6.097 26.051 1.00 87.12 492 LYS A N 1
ATOM 3788 C CA . LYS A 1 492 ? -24.025 5.886 25.168 1.00 87.12 492 LYS A CA 1
ATOM 3789 C C . LYS A 1 492 ? -24.831 7.173 24.942 1.00 87.12 492 LYS A C 1
ATOM 3791 O O . LYS A 1 492 ? -25.379 7.377 23.866 1.00 87.12 492 LYS A O 1
ATOM 3796 N N . ARG A 1 493 ? -24.908 8.052 25.947 1.00 85.88 493 ARG A N 1
ATOM 3797 C CA . ARG A 1 493 ? -25.661 9.314 25.873 1.00 85.88 493 ARG A CA 1
ATOM 3798 C C . ARG A 1 493 ? -24.891 10.437 25.174 1.00 85.88 493 ARG A C 1
ATOM 3800 O O . ARG A 1 493 ? -25.505 11.255 24.496 1.00 85.88 493 ARG A O 1
ATOM 3807 N N . THR A 1 494 ? -23.586 10.540 25.412 1.00 87.31 494 THR A N 1
ATOM 3808 C CA . THR A 1 494 ? -22.786 11.713 25.017 1.00 87.31 494 THR A CA 1
ATOM 3809 C C . THR A 1 494 ? -22.167 11.559 23.629 1.00 87.31 494 THR A C 1
ATOM 3811 O O . THR A 1 494 ? -22.060 12.548 22.900 1.00 87.31 494 THR A O 1
ATOM 3814 N N . ILE A 1 495 ? -21.778 10.338 23.247 1.00 86.94 495 ILE A N 1
ATOM 3815 C CA . ILE A 1 495 ? -21.124 10.083 21.962 1.00 86.94 495 ILE A CA 1
ATOM 3816 C C . ILE A 1 495 ? -22.180 9.800 20.898 1.00 86.94 495 ILE A C 1
ATOM 3818 O O . ILE A 1 495 ? -22.956 8.848 20.989 1.00 86.94 495 ILE A O 1
ATOM 3822 N N . LYS A 1 496 ? -22.216 10.653 19.876 1.00 81.31 496 LYS A N 1
ATOM 3823 C CA . LYS A 1 496 ? -23.203 10.577 18.799 1.00 81.31 496 LYS A CA 1
ATOM 3824 C C . LYS A 1 496 ? -22.939 9.367 17.895 1.00 81.31 496 LYS A C 1
ATOM 3826 O O . LYS A 1 496 ? -21.792 9.093 17.556 1.00 81.31 496 LYS A O 1
ATOM 3831 N N . ASP A 1 497 ? -24.011 8.695 17.467 1.00 77.75 497 ASP A N 1
ATOM 3832 C CA . ASP A 1 497 ? -23.969 7.567 16.522 1.00 77.75 497 ASP A CA 1
ATOM 3833 C C . ASP A 1 497 ? -22.988 6.451 16.968 1.00 77.75 497 ASP A C 1
ATOM 3835 O O . ASP A 1 497 ? -22.255 5.890 16.152 1.00 77.75 497 ASP A O 1
ATOM 3839 N N . LEU A 1 498 ? -22.962 6.158 18.281 1.00 85.69 498 LEU A N 1
ATOM 3840 C CA . LEU A 1 498 ? -22.099 5.148 18.905 1.00 85.69 498 LEU A CA 1
ATOM 3841 C C . LEU A 1 498 ? -22.737 3.750 18.902 1.00 85.69 498 LEU A C 1
ATOM 3843 O O . LEU A 1 498 ? -23.819 3.533 19.449 1.00 85.69 498 LEU A O 1
ATOM 3847 N N . THR A 1 499 ? -21.997 2.775 18.380 1.00 86.69 499 THR A N 1
ATOM 3848 C CA . THR A 1 499 ? -22.283 1.340 18.505 1.00 86.69 499 THR A CA 1
ATOM 3849 C C . THR A 1 499 ? -21.225 0.680 19.378 1.00 86.69 499 THR A C 1
ATOM 3851 O O . THR A 1 499 ? -20.039 0.789 19.085 1.00 86.69 499 THR A O 1
ATOM 3854 N N . ILE A 1 500 ? -21.640 -0.010 20.441 1.00 90.56 500 ILE A N 1
ATOM 3855 C CA . ILE A 1 500 ? -20.755 -0.764 21.329 1.00 90.56 500 ILE A CA 1
ATOM 3856 C C . ILE A 1 500 ? -20.962 -2.257 21.076 1.00 90.56 500 ILE A C 1
ATOM 3858 O O . ILE A 1 500 ? -22.079 -2.759 21.223 1.00 90.56 500 ILE A O 1
ATOM 3862 N N . ILE A 1 501 ? -19.882 -2.939 20.703 1.00 89.56 501 ILE A N 1
ATOM 3863 C CA . ILE A 1 501 ? -19.797 -4.384 20.502 1.00 89.56 501 ILE A CA 1
ATOM 3864 C C . ILE A 1 501 ? -18.980 -4.967 21.654 1.00 89.56 501 ILE A C 1
ATOM 3866 O O . ILE A 1 501 ? -17.838 -4.566 21.868 1.00 89.56 501 ILE A O 1
ATOM 3870 N N . SER A 1 502 ? -19.560 -5.914 22.381 1.00 91.75 502 SER A N 1
ATOM 3871 C CA . SER A 1 502 ? -18.930 -6.580 23.521 1.00 91.75 502 SER A CA 1
ATOM 3872 C C . SER A 1 502 ? -18.462 -7.976 23.123 1.00 91.75 502 SER A C 1
ATOM 3874 O O . SER A 1 502 ? -19.220 -8.746 22.533 1.00 91.75 502 SER A O 1
ATOM 3876 N N . VAL A 1 503 ? -17.218 -8.315 23.453 1.00 89.44 503 VAL A N 1
ATOM 3877 C CA . VAL A 1 503 ? -16.569 -9.564 23.047 1.00 89.44 503 VAL A CA 1
ATOM 3878 C C . VAL A 1 503 ? -15.955 -10.241 24.268 1.00 89.44 503 VAL A C 1
ATOM 3880 O O . VAL A 1 503 ? -14.973 -9.761 24.833 1.00 89.44 503 VAL A O 1
ATOM 3883 N N . GLY A 1 504 ? -16.530 -11.376 24.653 1.00 88.50 504 GLY A N 1
ATOM 3884 C CA . GLY A 1 504 ? -16.029 -12.223 25.727 1.00 88.50 504 GLY A CA 1
ATOM 3885 C C . GLY A 1 504 ? -14.931 -13.173 25.250 1.00 88.50 504 GLY A C 1
ATOM 3886 O O . GLY A 1 504 ? -15.124 -13.935 24.299 1.00 88.50 504 GLY A O 1
ATOM 3887 N N . VAL A 1 505 ? -13.783 -13.175 25.921 1.00 80.88 505 VAL A N 1
ATOM 3888 C CA . VAL A 1 505 ? -12.676 -14.110 25.663 1.00 80.88 505 VAL A CA 1
ATOM 3889 C C . VAL A 1 505 ? -12.460 -14.943 26.922 1.00 80.88 505 VAL A C 1
ATOM 3891 O O . VAL A 1 505 ? -12.339 -14.366 27.977 1.00 80.88 505 VAL A O 1
ATOM 3894 N N . ALA A 1 506 ? -12.397 -16.274 26.861 1.00 76.50 506 ALA A N 1
ATOM 3895 C CA . ALA A 1 506 ? -12.263 -17.118 28.065 1.00 76.50 506 ALA A CA 1
ATOM 3896 C C . ALA A 1 506 ? -13.418 -16.960 29.093 1.00 76.50 506 ALA A C 1
ATOM 3898 O O . ALA A 1 506 ? -14.559 -17.231 28.723 1.00 76.50 506 ALA A O 1
ATOM 3899 N N . ASP A 1 507 ? -13.150 -16.574 30.349 1.00 78.56 507 ASP A N 1
ATOM 3900 C CA . ASP A 1 507 ? -14.079 -16.685 31.498 1.00 78.56 507 ASP A CA 1
ATOM 3901 C C . ASP A 1 507 ? -14.894 -15.397 31.779 1.00 78.56 507 ASP A C 1
ATOM 3903 O O . ASP A 1 507 ? -14.945 -14.889 32.901 1.00 78.56 507 ASP A O 1
ATOM 3907 N N . TYR A 1 508 ? -15.559 -14.868 30.748 1.00 85.31 508 TYR A N 1
ATOM 3908 C CA . TYR A 1 508 ? -16.292 -13.590 30.780 1.00 85.31 508 TYR A CA 1
ATOM 3909 C C . TYR A 1 508 ? -17.646 -13.627 31.528 1.00 85.31 508 TYR A C 1
ATOM 3911 O O . TYR A 1 508 ? -18.312 -14.661 31.612 1.00 85.31 508 TYR A O 1
ATOM 3919 N N . ASP A 1 509 ? -18.121 -12.459 31.993 1.00 90.25 509 ASP A N 1
ATOM 3920 C CA . ASP A 1 509 ? -19.477 -12.279 32.549 1.00 90.25 509 ASP A CA 1
ATOM 3921 C C . ASP A 1 509 ? -20.465 -11.827 31.460 1.00 90.25 509 ASP A C 1
ATOM 3923 O O . ASP A 1 509 ? -20.449 -10.682 31.004 1.00 90.25 509 ASP A O 1
ATOM 3927 N N . LEU A 1 510 ? -21.355 -12.732 31.041 1.00 89.19 510 LEU A N 1
ATOM 3928 C CA . LEU A 1 510 ? -22.312 -12.464 29.963 1.00 89.19 510 LEU A CA 1
ATOM 3929 C C . LEU A 1 510 ? -23.249 -11.281 30.265 1.00 89.19 510 LEU A C 1
ATOM 3931 O O . LEU A 1 510 ? -23.521 -10.486 29.368 1.00 89.19 510 LEU A O 1
ATOM 3935 N N . LYS A 1 511 ? -23.710 -11.120 31.512 1.00 91.12 511 LYS A N 1
ATOM 3936 C CA . LYS A 1 511 ? -24.650 -10.041 31.869 1.00 91.12 511 LYS A CA 1
ATOM 3937 C C . LYS A 1 511 ? -23.984 -8.676 31.769 1.00 91.12 511 LYS A C 1
ATOM 3939 O O . LYS A 1 511 ? -24.623 -7.697 31.389 1.00 91.12 511 LYS A O 1
ATOM 3944 N N . GLU A 1 512 ? -22.703 -8.610 32.119 1.00 92.06 512 GLU A N 1
ATOM 3945 C CA . GLU A 1 512 ? -21.907 -7.402 31.952 1.00 92.06 512 GLU A CA 1
ATOM 3946 C C . GLU A 1 512 ? -21.728 -7.051 30.467 1.00 92.06 512 GLU A C 1
ATOM 3948 O O . GLU A 1 512 ? -21.983 -5.907 30.078 1.00 92.06 512 GLU A O 1
ATOM 3953 N N . LEU A 1 513 ? -21.387 -8.032 29.622 1.00 92.25 513 LEU A N 1
ATOM 3954 C CA . LEU A 1 513 ? -21.256 -7.823 28.174 1.00 92.25 513 LEU A CA 1
ATOM 3955 C C . LEU A 1 513 ? -22.561 -7.323 27.542 1.00 92.25 513 LEU A C 1
ATOM 3957 O O . LEU A 1 513 ? -22.527 -6.362 26.769 1.00 92.25 513 LEU A O 1
ATOM 3961 N N . GLU A 1 514 ? -23.694 -7.941 27.892 1.00 91.38 514 GLU A N 1
ATOM 3962 C CA . GLU A 1 514 ? -25.036 -7.558 27.435 1.00 91.38 514 GLU A CA 1
ATOM 3963 C C . GLU A 1 514 ? -25.398 -6.133 27.870 1.00 91.38 514 GLU A C 1
ATOM 3965 O O . GLU A 1 514 ? -25.895 -5.345 27.068 1.00 91.38 514 GLU A O 1
ATOM 3970 N N . PHE A 1 515 ? -25.100 -5.758 29.116 1.00 91.25 515 PHE A N 1
ATOM 3971 C CA . PHE A 1 515 ? -25.368 -4.412 29.622 1.00 91.25 515 PHE A CA 1
ATOM 3972 C C . PHE A 1 515 ? -24.538 -3.329 28.903 1.00 91.25 515 PHE A C 1
ATOM 3974 O O . PHE A 1 515 ? -25.034 -2.227 28.617 1.00 91.25 515 PHE A O 1
ATOM 3981 N N . ILE A 1 516 ? -23.274 -3.634 28.592 1.00 92.88 516 ILE A N 1
ATOM 3982 C CA . ILE A 1 516 ? -22.362 -2.722 27.890 1.00 92.88 516 ILE A CA 1
ATOM 3983 C C . ILE A 1 516 ? -22.739 -2.591 26.408 1.00 92.88 516 ILE A C 1
ATOM 3985 O O . ILE A 1 516 ? -22.758 -1.472 25.886 1.00 92.88 516 ILE A O 1
ATOM 3989 N N . ALA A 1 517 ? -23.084 -3.697 25.745 1.00 89.00 517 ALA A N 1
ATOM 3990 C CA . ALA A 1 517 ? -23.392 -3.736 24.318 1.00 89.00 517 ALA A CA 1
ATOM 3991 C C . ALA A 1 517 ? -24.558 -2.806 23.947 1.00 89.00 517 ALA A C 1
ATOM 3993 O O . ALA A 1 517 ? -25.448 -2.520 24.750 1.00 89.00 517 ALA A O 1
ATOM 3994 N N . THR A 1 518 ? -24.561 -2.302 22.713 1.00 85.31 518 THR A N 1
ATOM 3995 C CA . THR A 1 518 ? -25.656 -1.452 22.216 1.00 85.31 518 THR A CA 1
ATOM 3996 C C . THR A 1 518 ? -26.946 -2.247 21.975 1.00 85.31 518 THR A C 1
ATOM 3998 O O . THR A 1 518 ? -28.032 -1.739 22.226 1.00 85.31 518 THR A O 1
ATOM 4001 N N . ASP A 1 519 ? -26.831 -3.485 21.494 1.00 83.00 519 ASP A N 1
ATOM 4002 C CA . ASP A 1 519 ? -27.949 -4.423 21.322 1.00 83.00 519 ASP A CA 1
ATOM 4003 C C . ASP A 1 519 ? -27.456 -5.790 21.813 1.00 83.00 519 ASP A C 1
ATOM 4005 O O . ASP A 1 519 ? -26.602 -6.381 21.148 1.00 83.00 519 ASP A O 1
ATOM 4009 N N . PRO A 1 520 ? -27.931 -6.293 22.963 1.00 84.06 520 PRO A N 1
ATOM 4010 C CA . PRO A 1 520 ? -27.485 -7.572 23.514 1.00 84.06 520 PRO A CA 1
ATOM 4011 C C . PRO A 1 520 ? -27.616 -8.752 22.540 1.00 84.06 520 PRO A C 1
ATOM 4013 O O . PRO A 1 520 ? -26.793 -9.661 22.565 1.00 84.06 520 PRO A O 1
ATOM 4016 N N . SER A 1 521 ? -28.619 -8.730 21.656 1.00 79.62 521 SER A N 1
ATOM 4017 C CA . SER A 1 521 ? -28.907 -9.832 20.730 1.00 79.62 521 SER A CA 1
ATOM 4018 C C . SER A 1 521 ? -28.024 -9.832 19.479 1.00 79.62 521 SER A C 1
ATOM 4020 O O . SER A 1 521 ? -27.806 -10.885 18.879 1.00 79.62 521 SER A O 1
ATOM 4022 N N . LYS A 1 522 ? -27.501 -8.662 19.087 1.00 79.44 522 LYS A N 1
ATOM 4023 C CA . LYS A 1 522 ? -26.726 -8.473 17.844 1.00 79.44 522 LYS A CA 1
ATOM 4024 C C . LYS A 1 522 ? -25.265 -8.094 18.079 1.00 79.44 522 LYS A C 1
ATOM 4026 O O . LYS A 1 522 ? -24.442 -8.288 17.191 1.00 79.44 522 LYS A O 1
ATOM 4031 N N . HIS A 1 523 ? -24.937 -7.527 19.238 1.00 85.06 523 HIS A N 1
ATOM 4032 C CA . HIS A 1 523 ? -23.645 -6.894 19.517 1.00 85.06 523 HIS A CA 1
ATOM 4033 C C . HIS A 1 523 ? -22.850 -7.578 20.641 1.00 85.06 523 HIS A C 1
ATOM 4035 O O . HIS A 1 523 ? -21.881 -7.000 21.131 1.00 85.06 523 HIS A O 1
ATOM 4041 N N . VAL A 1 524 ? -23.227 -8.796 21.041 1.00 86.25 524 VAL A N 1
ATOM 4042 C CA . VAL A 1 524 ? -22.476 -9.614 22.005 1.00 86.25 524 VAL A CA 1
ATOM 4043 C C . VAL A 1 524 ? -21.894 -10.838 21.303 1.00 86.25 524 VAL A C 1
ATOM 4045 O O . VAL A 1 524 ? -22.611 -11.619 20.679 1.00 86.25 524 VAL A O 1
ATOM 4048 N N . PHE A 1 525 ? -20.579 -11.011 21.419 1.00 85.69 525 PHE A N 1
ATOM 4049 C CA . PHE A 1 525 ? -19.826 -12.101 20.803 1.00 85.69 525 PHE A CA 1
ATOM 4050 C C . PHE A 1 525 ? -18.886 -12.754 21.812 1.00 85.69 525 PHE A C 1
ATOM 4052 O O . PHE A 1 525 ? -18.570 -12.195 22.858 1.00 85.69 525 PHE A O 1
ATOM 4059 N N . THR A 1 526 ? -18.434 -13.961 21.496 1.00 83.06 526 THR A N 1
ATOM 4060 C CA . THR A 1 526 ? -17.570 -14.787 22.339 1.00 83.06 526 THR A CA 1
ATOM 4061 C C . THR A 1 526 ? -16.487 -15.439 21.482 1.00 83.06 526 THR A C 1
ATOM 4063 O O . THR A 1 526 ? -16.619 -15.525 20.258 1.00 83.06 526 THR A O 1
ATOM 4066 N N . SER A 1 527 ? -15.433 -15.972 22.102 1.00 70.75 527 SER A N 1
ATOM 4067 C CA . SER A 1 527 ? -14.372 -16.678 21.368 1.00 70.75 527 SER A CA 1
ATOM 4068 C C . SER A 1 527 ? -14.850 -17.859 20.521 1.00 70.75 527 SER A C 1
ATOM 4070 O O . SER A 1 527 ? -14.204 -18.202 19.534 1.00 70.75 527 SER A O 1
ATOM 4072 N N . ASN A 1 528 ? -15.997 -18.451 20.861 1.00 70.44 528 ASN A N 1
ATOM 4073 C CA . ASN A 1 528 ? -16.556 -19.608 20.160 1.00 70.44 528 ASN A CA 1
ATOM 4074 C C . ASN A 1 528 ? -17.392 -19.236 18.927 1.00 70.44 528 ASN A C 1
ATOM 4076 O O . ASN A 1 528 ? -17.752 -20.119 18.155 1.00 70.44 528 ASN A O 1
ATOM 4080 N N . ASN A 1 529 ? -17.728 -17.957 18.734 1.00 67.62 529 ASN A N 1
ATOM 4081 C CA . ASN A 1 529 ? -18.550 -17.496 17.611 1.00 67.62 529 ASN A CA 1
ATOM 4082 C C . ASN A 1 529 ? -17.936 -16.291 16.877 1.00 67.62 529 ASN A C 1
ATOM 4084 O O . ASN A 1 529 ? -18.654 -15.511 16.251 1.00 67.62 529 ASN A O 1
ATOM 4088 N N . PHE A 1 530 ? -16.606 -16.160 16.912 1.00 67.00 530 PHE A N 1
ATOM 4089 C CA . PHE A 1 530 ? -15.880 -15.069 16.254 1.00 67.00 530 PHE A CA 1
ATOM 4090 C C . PHE A 1 530 ? -16.198 -14.913 14.765 1.00 67.00 530 PHE A C 1
ATOM 4092 O O . PHE A 1 530 ? -16.265 -13.786 14.277 1.00 67.00 530 PHE A O 1
ATOM 4099 N N . ASP A 1 531 ? -16.436 -16.007 14.043 1.00 66.56 531 ASP A N 1
ATOM 4100 C CA . ASP A 1 531 ? -16.760 -15.929 12.616 1.00 66.56 531 ASP A CA 1
ATOM 4101 C C . ASP A 1 531 ? -18.103 -15.216 12.365 1.00 66.56 531 ASP A C 1
ATOM 4103 O O . ASP A 1 531 ? -18.253 -14.509 11.367 1.00 66.56 531 ASP A O 1
ATOM 4107 N N . ASN A 1 532 ? -19.046 -15.282 13.313 1.00 66.06 532 ASN A N 1
ATOM 4108 C CA . ASN A 1 532 ? -20.315 -14.553 13.223 1.00 66.06 532 ASN A CA 1
ATOM 4109 C C . ASN A 1 532 ? -20.111 -13.038 13.351 1.00 66.06 532 ASN A C 1
ATOM 4111 O O . ASN A 1 532 ? -20.840 -12.263 12.728 1.00 66.06 532 ASN A O 1
ATOM 4115 N N . LEU A 1 533 ? -19.097 -12.599 14.106 1.00 63.69 533 LEU A N 1
ATOM 4116 C CA . LEU A 1 533 ? -18.761 -11.181 14.198 1.00 63.69 533 LEU A CA 1
ATOM 4117 C C . LEU A 1 533 ? -18.220 -10.644 12.877 1.00 63.69 533 LEU A C 1
ATOM 4119 O O . LEU A 1 533 ? -18.531 -9.511 12.525 1.00 63.69 533 LEU A O 1
ATOM 4123 N N . LEU A 1 534 ? -17.447 -11.430 12.123 1.00 66.56 534 LEU A N 1
ATOM 4124 C CA . LEU A 1 534 ? -17.028 -11.011 10.782 1.00 66.56 534 LEU A CA 1
ATOM 4125 C C . LEU A 1 534 ? -18.247 -10.770 9.884 1.00 66.56 534 LEU A C 1
ATOM 4127 O O . LEU A 1 534 ? -18.241 -9.829 9.096 1.00 66.56 534 LEU A O 1
ATOM 4131 N N . GLY A 1 535 ? -19.318 -11.550 10.059 1.00 65.31 535 GLY A N 1
ATOM 4132 C CA . GLY A 1 535 ? -20.621 -11.296 9.444 1.00 65.31 535 GLY A CA 1
ATOM 4133 C C . GLY A 1 535 ? -21.193 -9.920 9.803 1.00 65.31 535 GLY A C 1
ATOM 4134 O O . GLY A 1 535 ? -21.522 -9.150 8.900 1.00 65.31 535 GLY A O 1
ATOM 4135 N N . LEU A 1 536 ? -21.249 -9.574 11.095 1.00 67.19 536 LEU A N 1
ATOM 4136 C CA . LEU A 1 536 ? -21.694 -8.248 11.547 1.00 67.19 536 LEU A CA 1
ATOM 4137 C C . LEU A 1 536 ? -20.777 -7.133 11.024 1.00 67.19 536 LEU A C 1
ATOM 4139 O O . LEU A 1 536 ? -21.259 -6.136 10.502 1.00 67.19 536 LEU A O 1
ATOM 4143 N N . VAL A 1 537 ? -19.459 -7.290 11.129 1.00 67.12 537 VAL A N 1
ATOM 4144 C CA . VAL A 1 537 ? -18.479 -6.300 10.661 1.00 67.12 537 VAL A CA 1
ATOM 4145 C C . VAL A 1 537 ? -18.627 -6.059 9.159 1.00 67.12 537 VAL A C 1
ATOM 4147 O O . VAL A 1 537 ? -18.637 -4.910 8.729 1.00 67.12 537 VAL A O 1
ATOM 4150 N N . ASN A 1 538 ? -18.851 -7.111 8.368 1.00 66.12 538 ASN A N 1
ATOM 4151 C CA . ASN A 1 538 ? -19.147 -6.980 6.942 1.00 66.12 538 ASN A CA 1
ATOM 4152 C C . ASN A 1 538 ? -20.474 -6.239 6.690 1.00 66.12 538 ASN A C 1
ATOM 4154 O O . ASN A 1 538 ? -20.563 -5.477 5.731 1.00 66.12 538 ASN A O 1
ATOM 4158 N N . GLN A 1 539 ? -21.498 -6.409 7.537 1.00 64.44 539 GLN A N 1
ATOM 4159 C CA . GLN A 1 539 ? -22.739 -5.618 7.459 1.00 64.44 539 GLN A CA 1
ATOM 4160 C C . GLN A 1 539 ? -22.509 -4.144 7.831 1.00 64.44 539 GLN A C 1
ATOM 4162 O O . GLN A 1 539 ? -23.028 -3.253 7.160 1.00 64.44 539 GLN A O 1
ATOM 4167 N N . LEU A 1 540 ? -21.704 -3.876 8.865 1.00 63.25 540 LEU A N 1
ATOM 4168 C CA . LEU A 1 540 ? -21.304 -2.522 9.261 1.00 63.25 540 LEU A CA 1
ATOM 4169 C C . LEU A 1 540 ? -20.461 -1.838 8.175 1.00 63.25 540 LEU A C 1
ATOM 4171 O O . LEU A 1 540 ? -20.558 -0.623 8.015 1.00 63.25 540 LEU A O 1
ATOM 4175 N N . GLN A 1 541 ? -19.684 -2.612 7.415 1.00 61.59 541 GLN A N 1
ATOM 4176 C CA . GLN A 1 541 ? -18.872 -2.132 6.301 1.00 61.59 541 GLN A CA 1
ATOM 4177 C C . GLN A 1 541 ? -19.685 -1.890 5.021 1.00 61.59 541 GLN A C 1
ATOM 4179 O O . GLN A 1 541 ? -19.519 -0.854 4.384 1.00 61.59 541 GLN A O 1
ATOM 4184 N N . ASN A 1 542 ? -20.568 -2.817 4.631 1.00 56.75 542 ASN A N 1
ATOM 4185 C CA . ASN A 1 542 ? -21.322 -2.778 3.365 1.00 56.75 542 ASN A CA 1
ATOM 4186 C C . ASN A 1 542 ? -22.435 -1.714 3.323 1.00 56.75 542 ASN A C 1
ATOM 4188 O O . ASN A 1 542 ? -23.357 -1.779 2.505 1.00 56.75 542 ASN A O 1
ATOM 4192 N N . ARG A 1 543 ? -22.359 -0.705 4.187 1.00 58.97 543 ARG A N 1
ATOM 4193 C CA . ARG A 1 543 ? -23.271 0.430 4.183 1.00 58.97 543 ARG A CA 1
ATOM 4194 C C . ARG A 1 543 ? -22.894 1.357 3.037 1.00 58.97 543 ARG A C 1
ATOM 4196 O O . ARG A 1 543 ? -21.940 2.114 3.150 1.00 58.97 543 ARG A O 1
ATOM 4203 N N . THR A 1 544 ? -23.639 1.297 1.940 1.00 50.41 544 THR A N 1
ATOM 4204 C CA . THR A 1 544 ? -23.480 2.244 0.831 1.00 50.41 544 THR A CA 1
ATOM 4205 C C . THR A 1 544 ? -24.194 3.559 1.114 1.00 50.41 544 THR A C 1
ATOM 4207 O O . THR A 1 544 ? -25.248 3.570 1.746 1.00 50.41 544 THR A O 1
ATOM 4210 N N . CYS A 1 545 ? -23.700 4.661 0.542 1.00 49.16 545 CYS A N 1
ATOM 4211 C CA . CYS A 1 545 ? -24.372 5.970 0.543 1.00 49.16 545 CYS A CA 1
ATOM 4212 C C . CYS A 1 545 ? -25.801 5.966 -0.058 1.00 49.16 545 CYS A C 1
ATOM 4214 O O . CYS A 1 545 ? -26.467 6.997 -0.039 1.00 49.16 545 CYS A O 1
ATOM 4216 N N . SER A 1 546 ? -26.256 4.839 -0.615 1.00 47.19 546 SER A N 1
ATOM 4217 C CA . SER A 1 546 ? -27.549 4.639 -1.277 1.00 47.19 546 SER A CA 1
ATOM 4218 C C . SER A 1 546 ? -28.505 3.689 -0.537 1.00 47.19 546 SER A C 1
ATOM 4220 O O . SER A 1 546 ? -29.585 3.409 -1.053 1.00 47.19 546 SER A O 1
ATOM 4222 N N . THR A 1 547 ? -28.138 3.161 0.636 1.00 47.47 547 THR A N 1
ATOM 4223 C CA . THR A 1 547 ? -29.015 2.255 1.398 1.00 47.47 547 THR A CA 1
ATOM 4224 C C . THR A 1 547 ? -30.137 3.048 2.083 1.00 47.47 547 THR A C 1
ATOM 4226 O O . THR A 1 547 ? -29.872 4.064 2.723 1.00 47.47 547 THR A O 1
ATOM 4229 N N . ALA A 1 548 ? -31.392 2.600 1.952 1.00 41.38 548 ALA A N 1
ATOM 4230 C CA . ALA A 1 548 ? -32.533 3.205 2.642 1.00 41.38 548 ALA A CA 1
ATOM 4231 C C . ALA A 1 548 ? -32.372 3.091 4.170 1.00 41.38 548 ALA A C 1
ATOM 4233 O O . ALA A 1 548 ? -31.989 2.040 4.683 1.00 41.38 548 ALA A O 1
ATOM 4234 N N . PHE A 1 549 ? -32.665 4.175 4.891 1.00 47.69 549 PHE A N 1
ATOM 4235 C CA . PHE A 1 549 ? -32.655 4.196 6.352 1.00 47.69 549 PHE A CA 1
ATOM 4236 C C . PHE A 1 549 ? -33.922 3.511 6.885 1.00 47.69 549 PHE A C 1
ATOM 4238 O O . PHE A 1 549 ? -35.022 4.029 6.707 1.00 47.69 549 PHE A O 1
ATOM 4245 N N . GLU A 1 550 ? -33.783 2.371 7.555 1.00 45.31 550 GLU A N 1
ATOM 4246 C CA . GLU A 1 550 ? -34.839 1.805 8.408 1.00 45.31 550 GLU A CA 1
ATOM 4247 C C . GLU A 1 550 ? -34.683 2.329 9.840 1.00 45.31 550 GLU A C 1
ATOM 4249 O O . GLU A 1 550 ? -33.582 2.331 10.379 1.00 45.31 550 GLU A O 1
ATOM 4254 N N . LEU A 1 551 ? -35.765 2.798 10.460 1.00 44.38 551 LEU A N 1
ATOM 4255 C CA . LEU A 1 551 ? -35.775 3.249 11.852 1.00 44.38 551 LEU A CA 1
ATOM 4256 C C . LEU A 1 551 ? -36.506 2.203 12.702 1.00 44.38 551 LEU A C 1
ATOM 4258 O O . LEU A 1 551 ? -37.718 2.051 12.566 1.00 44.38 551 LEU A O 1
ATOM 4262 N N . GLU A 1 552 ? -35.796 1.509 13.586 1.00 48.97 552 GLU A N 1
ATOM 4263 C CA . GLU A 1 552 ? -36.385 0.636 14.611 1.00 48.97 552 GLU A CA 1
ATOM 4264 C C . GLU A 1 552 ? -36.378 1.395 15.949 1.00 48.97 552 GLU A C 1
ATOM 4266 O O . GLU A 1 552 ? -35.381 2.024 16.300 1.00 48.97 552 GLU A O 1
ATOM 4271 N N . LEU A 1 553 ? -37.486 1.404 16.691 1.00 51.62 553 LEU A N 1
ATOM 4272 C CA . LEU A 1 553 ? -37.589 2.084 17.989 1.00 51.62 553 LEU A CA 1
ATOM 4273 C C . LEU A 1 553 ? -37.830 1.043 19.083 1.00 51.62 553 LEU A C 1
ATOM 4275 O O . LEU A 1 553 ? -38.848 0.358 19.047 1.00 51.62 553 LEU A O 1
ATOM 4279 N N . ASP A 1 554 ? -36.935 0.973 20.066 1.00 51.75 554 ASP A N 1
ATOM 4280 C CA . ASP A 1 554 ? -37.099 0.154 21.268 1.00 51.75 554 ASP A CA 1
ATOM 4281 C C . ASP A 1 554 ? -37.339 1.035 22.504 1.00 51.75 554 ASP A C 1
ATOM 4283 O O . ASP A 1 554 ? -36.797 2.140 22.626 1.00 51.75 554 ASP A O 1
ATOM 4287 N N . PHE A 1 555 ? -38.184 0.562 23.417 1.00 54.66 555 PHE A N 1
ATOM 4288 C CA . PHE A 1 555 ? -38.694 1.328 24.551 1.00 54.66 555 PHE A CA 1
ATOM 4289 C C . PHE A 1 555 ? -38.416 0.595 25.859 1.00 54.66 555 PHE A C 1
ATOM 4291 O O . PHE A 1 555 ? -39.001 -0.447 26.143 1.00 54.66 555 PHE A O 1
ATOM 4298 N N . THR A 1 556 ? -37.598 1.194 26.725 1.00 53.03 556 THR A N 1
ATOM 4299 C CA . THR A 1 556 ? -37.401 0.709 28.096 1.00 53.03 556 THR A CA 1
ATOM 4300 C C . THR A 1 556 ? -38.066 1.665 29.083 1.00 53.03 556 THR A C 1
ATOM 4302 O O . THR A 1 556 ? -37.673 2.828 29.208 1.00 53.03 556 THR A O 1
ATOM 4305 N N . ILE A 1 557 ? -39.089 1.189 29.795 1.00 55.03 557 ILE A N 1
ATOM 4306 C CA . ILE A 1 557 ? -39.881 1.998 30.732 1.00 55.03 557 ILE A CA 1
ATOM 4307 C C . ILE A 1 557 ? -39.450 1.687 32.170 1.00 55.03 557 ILE A C 1
ATOM 4309 O O . ILE A 1 557 ? -39.435 0.535 32.591 1.00 55.03 557 ILE A O 1
ATOM 4313 N N . THR A 1 558 ? -39.127 2.729 32.934 1.00 56.50 558 THR A N 1
ATOM 4314 C CA . THR A 1 558 ? -38.960 2.685 34.399 1.00 56.50 558 THR A CA 1
ATOM 4315 C C . THR A 1 558 ? -40.068 3.509 35.061 1.00 56.50 558 THR A C 1
ATOM 4317 O O . THR A 1 558 ? -40.741 4.279 34.376 1.00 56.50 558 THR A O 1
ATOM 4320 N N . GLU A 1 559 ? -40.241 3.423 36.386 1.00 53.91 559 GLU A N 1
ATOM 4321 C CA . GLU A 1 559 ? -41.264 4.204 37.115 1.00 53.91 559 GLU A CA 1
ATOM 4322 C C . GLU A 1 559 ? -41.157 5.729 36.901 1.00 53.91 559 GLU A C 1
ATOM 4324 O O . GLU A 1 559 ? -42.143 6.448 37.057 1.00 53.91 559 GLU A O 1
ATOM 4329 N N . VAL A 1 560 ? -39.973 6.235 36.527 1.00 49.94 560 VAL A N 1
ATOM 4330 C CA . VAL A 1 560 ? -39.684 7.680 36.472 1.00 49.94 560 VAL A CA 1
ATOM 4331 C C . VAL A 1 560 ? -39.350 8.183 35.061 1.00 49.94 560 VAL A C 1
ATOM 4333 O O . VAL A 1 560 ? -39.642 9.334 34.735 1.00 49.94 560 VAL A O 1
ATOM 4336 N N . ASN A 1 561 ? -38.766 7.338 34.203 1.00 52.22 561 ASN A N 1
ATOM 4337 C CA . ASN A 1 561 ? -38.271 7.712 32.872 1.00 52.22 561 ASN A CA 1
ATOM 4338 C C . ASN A 1 561 ? -38.573 6.638 31.816 1.00 52.22 561 ASN A C 1
ATOM 4340 O O . ASN A 1 561 ? -38.526 5.444 32.118 1.00 52.22 561 ASN A O 1
ATOM 4344 N N . ALA A 1 562 ? -38.787 7.067 30.569 1.00 55.47 562 ALA A N 1
ATOM 4345 C CA . ALA A 1 562 ? -38.747 6.195 29.398 1.00 55.47 562 ALA A CA 1
ATOM 4346 C C . ALA A 1 562 ? -37.436 6.445 28.633 1.00 55.47 562 ALA A C 1
ATOM 4348 O O . ALA A 1 562 ? -37.120 7.586 28.278 1.00 55.47 562 ALA A O 1
ATOM 4349 N N . VAL A 1 563 ? -36.661 5.387 28.405 1.00 55.44 563 VAL A N 1
ATOM 4350 C CA . VAL A 1 563 ? -35.508 5.405 27.500 1.00 55.44 563 VAL A CA 1
ATOM 4351 C C . VAL A 1 563 ? -35.995 4.902 26.148 1.00 55.44 563 VAL A C 1
ATOM 4353 O O . VAL A 1 563 ? -36.532 3.802 26.061 1.00 55.44 563 VAL A O 1
ATOM 4356 N N . ILE A 1 564 ? -35.839 5.726 25.115 1.00 58.00 564 ILE A N 1
ATOM 4357 C CA . ILE A 1 564 ? -36.127 5.353 23.731 1.00 58.00 564 ILE A CA 1
ATOM 4358 C C . ILE A 1 564 ? -34.794 5.135 23.032 1.00 58.00 564 ILE A C 1
ATOM 4360 O O . ILE A 1 564 ? -33.963 6.048 22.963 1.00 58.00 564 ILE A O 1
ATOM 4364 N N . THR A 1 565 ? -34.613 3.938 22.499 1.00 53.31 565 THR A N 1
ATOM 4365 C CA . THR A 1 565 ? -33.459 3.562 21.694 1.00 53.31 565 THR A CA 1
ATOM 4366 C C . THR A 1 565 ? -33.906 3.534 20.240 1.00 53.31 565 THR A C 1
ATOM 4368 O O . THR A 1 565 ? -34.672 2.666 19.838 1.00 53.31 565 THR A O 1
ATOM 4371 N N . ALA A 1 566 ? -33.473 4.514 19.452 1.00 54.88 566 ALA A N 1
ATOM 4372 C CA . ALA A 1 566 ? -33.727 4.535 18.020 1.00 54.88 566 ALA A CA 1
ATOM 4373 C C . ALA A 1 566 ? -32.549 3.901 17.284 1.00 54.88 566 ALA A C 1
ATOM 4375 O O . ALA A 1 566 ? -31.449 4.454 17.280 1.00 54.88 566 ALA A O 1
ATOM 4376 N N . TYR A 1 567 ? -32.778 2.764 16.646 1.00 51.41 567 TYR A N 1
ATOM 4377 C CA . TYR A 1 567 ? -31.849 2.143 15.720 1.00 51.41 567 TYR A CA 1
ATOM 4378 C C . TYR A 1 567 ? -32.110 2.715 14.333 1.00 51.41 567 TYR A C 1
ATOM 4380 O O . TYR A 1 567 ? -33.115 2.424 13.695 1.00 51.41 567 TYR A O 1
ATOM 4388 N N . VAL A 1 568 ? -31.200 3.552 13.857 1.00 53.03 568 VAL A N 1
ATOM 4389 C CA . VAL A 1 568 ? -31.171 3.980 12.463 1.00 53.03 568 VAL A CA 1
ATOM 4390 C C . VAL A 1 568 ? -30.312 2.971 11.715 1.00 53.03 568 VAL A C 1
ATOM 4392 O O . VAL A 1 568 ? -29.090 2.945 11.855 1.00 53.03 568 VAL A O 1
ATOM 4395 N N . SER A 1 569 ? -30.943 2.111 10.930 1.00 45.88 569 SER A N 1
ATOM 4396 C CA . SER A 1 569 ? -30.275 1.219 9.995 1.00 45.88 569 SER A CA 1
ATOM 4397 C C . SER A 1 569 ? -29.311 2.018 9.104 1.00 45.88 569 SER A C 1
ATOM 4399 O O . SER A 1 569 ? -29.646 3.117 8.655 1.00 45.88 569 SER A O 1
ATOM 4401 N N . PRO A 1 570 ? -28.091 1.502 8.884 1.00 43.34 570 PRO A N 1
ATOM 4402 C CA . PRO A 1 570 ? -27.715 0.111 9.152 1.00 43.34 570 PRO A CA 1
ATOM 4403 C C . PRO A 1 570 ? -27.101 -0.142 10.538 1.00 43.34 570 PRO A C 1
ATOM 4405 O O . PRO A 1 570 ? -26.358 -1.108 10.691 1.00 43.34 570 PRO A O 1
ATOM 4408 N N . GLY A 1 571 ? -27.374 0.711 11.542 1.00 49.00 571 GLY A N 1
ATOM 4409 C CA . GLY A 1 571 ? -27.034 0.473 12.955 1.00 49.00 571 GLY A CA 1
ATOM 4410 C C . GLY A 1 571 ? -26.473 1.676 13.727 1.00 49.00 571 GLY A C 1
ATOM 4411 O O . GLY A 1 571 ? -25.705 1.474 14.655 1.00 49.00 571 GLY A O 1
ATOM 4412 N N . SER A 1 572 ? -26.775 2.920 13.348 1.00 48.66 572 SER A N 1
ATOM 4413 C CA . SER A 1 572 ? -26.529 4.077 14.221 1.00 48.66 572 SER A CA 1
ATOM 4414 C C . SER A 1 572 ? -27.588 4.099 15.315 1.00 48.66 572 SER A C 1
ATOM 4416 O O . SER A 1 572 ? -28.771 4.249 15.022 1.00 48.66 572 SER A O 1
ATOM 4418 N N . VAL A 1 573 ? -27.184 3.957 16.573 1.00 50.41 573 VAL A N 1
ATOM 4419 C CA . VAL A 1 573 ? -28.129 3.992 17.692 1.00 50.41 573 VAL A CA 1
ATOM 4420 C C . VAL A 1 573 ? -28.154 5.375 18.316 1.00 50.41 573 VAL A C 1
ATOM 4422 O O . VAL A 1 573 ? -27.119 5.927 18.691 1.00 50.41 573 VAL A O 1
ATOM 4425 N N . ARG A 1 574 ? -29.352 5.951 18.412 1.00 52.94 574 ARG A N 1
ATOM 4426 C CA . ARG A 1 574 ? -29.596 7.213 19.104 1.00 52.94 574 ARG A CA 1
ATOM 4427 C C . ARG A 1 574 ? -30.424 6.971 20.345 1.00 52.94 574 ARG A C 1
ATOM 4429 O O . ARG A 1 574 ? -31.537 6.458 20.277 1.00 52.94 574 ARG A O 1
ATOM 4436 N N . TYR A 1 575 ? -29.865 7.383 21.473 1.00 46.62 575 TYR A N 1
ATOM 4437 C CA . TYR A 1 575 ? -30.523 7.300 22.763 1.00 46.62 575 TYR A CA 1
ATOM 4438 C C . TYR A 1 575 ? -31.236 8.616 23.053 1.00 46.62 575 TYR A C 1
ATOM 4440 O O . TYR A 1 575 ? -30.613 9.677 23.119 1.00 46.62 575 TYR A O 1
ATOM 4448 N N . PHE A 1 576 ? -32.544 8.538 23.268 1.00 50.97 576 PHE A N 1
ATOM 4449 C CA . PHE A 1 576 ? -33.351 9.652 23.737 1.00 50.97 576 PHE A CA 1
ATOM 4450 C C . PHE A 1 576 ? -33.895 9.302 25.122 1.00 50.97 576 PHE A C 1
ATOM 4452 O O . PHE A 1 576 ? -34.630 8.333 25.291 1.00 50.97 576 PHE A O 1
ATOM 4459 N N . MET A 1 577 ? -33.545 10.096 26.132 1.00 45.00 577 MET A N 1
ATOM 4460 C CA . MET A 1 577 ? -34.225 10.039 27.426 1.00 45.00 577 MET A CA 1
ATOM 4461 C C . MET A 1 577 ? -35.382 11.022 27.409 1.00 45.00 577 MET A C 1
ATOM 4463 O O . MET A 1 577 ? -35.163 12.229 27.284 1.00 45.00 577 MET A O 1
ATOM 4467 N N . LEU A 1 578 ? -36.603 10.517 27.566 1.00 51.94 578 LEU A N 1
ATOM 4468 C CA . LEU A 1 578 ? -37.786 11.359 27.637 1.00 51.94 578 LEU A CA 1
ATOM 4469 C C . LEU A 1 578 ? -38.468 11.220 29.009 1.00 51.94 578 LEU A C 1
ATOM 4471 O O . LEU A 1 578 ? -38.603 10.108 29.527 1.00 51.94 578 LEU A O 1
ATOM 4475 N N . PRO A 1 579 ? -38.917 12.333 29.624 1.00 52.88 579 PRO A N 1
ATOM 4476 C CA . PRO A 1 579 ? -39.649 12.275 30.886 1.00 52.88 579 PRO A CA 1
ATOM 4477 C C . PRO A 1 579 ? -40.939 11.462 30.723 1.00 52.88 579 PRO A C 1
ATOM 4479 O O . PRO A 1 579 ? -41.733 11.760 29.827 1.00 52.88 579 PRO A O 1
ATOM 4482 N N . ALA A 1 580 ? -41.197 10.499 31.618 1.00 51.16 580 ALA A N 1
ATOM 4483 C CA . ALA A 1 580 ? -42.358 9.599 31.528 1.00 51.16 580 ALA A CA 1
ATOM 4484 C C . ALA A 1 580 ? -43.706 10.348 31.427 1.00 51.16 580 ALA A C 1
ATOM 4486 O O . ALA A 1 580 ? -44.621 9.921 30.724 1.00 51.16 580 ALA A O 1
ATOM 4487 N N . LYS A 1 581 ? -43.801 11.542 32.035 1.00 55.41 581 LYS A N 1
ATOM 4488 C CA . LYS A 1 581 ? -44.982 12.425 31.966 1.00 55.41 581 LYS A CA 1
ATOM 4489 C C . LYS A 1 581 ? -45.372 12.857 30.545 1.00 55.41 581 LYS A C 1
ATOM 4491 O O . LYS A 1 581 ? -46.515 13.250 30.349 1.00 55.41 581 LYS A O 1
ATOM 4496 N N . ARG A 1 582 ? -44.459 12.814 29.564 1.00 50.00 582 ARG A N 1
ATOM 4497 C CA . ARG A 1 582 ? -44.761 13.157 28.161 1.00 50.00 582 ARG A CA 1
ATOM 4498 C C . ARG A 1 582 ? -45.347 11.995 27.346 1.00 50.00 582 ARG A C 1
ATOM 4500 O O . ARG A 1 582 ? -45.792 12.242 26.232 1.00 50.00 582 ARG A O 1
ATOM 4507 N N . PHE A 1 583 ? -45.355 10.771 27.883 1.00 53.06 583 PHE A N 1
ATOM 4508 C CA . PHE A 1 583 ? -45.734 9.551 27.151 1.00 53.06 583 PHE A CA 1
ATOM 4509 C C . PHE A 1 583 ? -46.865 8.744 27.794 1.00 53.06 583 PHE A C 1
ATOM 4511 O O . PHE A 1 583 ? -47.334 7.780 27.193 1.00 53.06 583 PHE A O 1
ATOM 4518 N N . ALA A 1 584 ? -47.350 9.137 28.974 1.00 48.69 584 ALA A N 1
ATOM 4519 C CA . ALA A 1 584 ? -48.528 8.517 29.574 1.00 48.69 584 ALA A CA 1
ATOM 4520 C C . ALA A 1 584 ? -49.745 8.653 28.631 1.00 48.69 584 ALA A C 1
ATOM 4522 O O . ALA A 1 584 ? -50.293 9.742 28.474 1.00 48.69 584 ALA A O 1
ATOM 4523 N N . GLY A 1 585 ? -50.144 7.547 27.990 1.00 49.25 585 GLY A N 1
ATOM 4524 C CA . GLY A 1 585 ? -51.314 7.472 27.104 1.00 49.25 585 GLY A CA 1
ATOM 4525 C C . GLY A 1 585 ? -51.065 7.706 25.605 1.00 49.25 585 GLY A C 1
ATOM 4526 O O . GLY A 1 585 ? -52.034 7.793 24.853 1.00 49.25 585 GLY A O 1
ATOM 4527 N N . VAL A 1 586 ? -49.815 7.799 25.135 1.00 50.25 586 VAL A N 1
ATOM 4528 C CA . VAL A 1 586 ? -49.508 8.011 23.704 1.00 50.25 586 VAL A CA 1
ATOM 4529 C C . VAL A 1 586 ? -49.282 6.667 23.000 1.00 50.25 586 VAL A C 1
ATOM 4531 O O . VAL A 1 586 ? -48.291 5.998 23.265 1.00 50.25 586 VAL A O 1
ATOM 4534 N N . MET A 1 587 ? -50.186 6.276 22.091 1.00 43.19 587 MET A N 1
ATOM 4535 C CA . MET A 1 587 ? -50.101 4.998 21.353 1.00 43.19 587 MET A CA 1
ATOM 4536 C C . MET A 1 587 ? -49.262 5.053 20.066 1.00 43.19 587 MET A C 1
ATOM 4538 O O . MET A 1 587 ? -48.849 4.006 19.588 1.00 43.19 587 MET A O 1
ATOM 4542 N N . ASN A 1 588 ? -49.001 6.240 19.503 1.00 43.62 588 ASN A N 1
ATOM 4543 C CA . ASN A 1 588 ? -48.240 6.404 18.259 1.00 43.62 588 ASN A CA 1
ATOM 4544 C C . ASN A 1 588 ? -47.293 7.606 18.350 1.00 43.62 588 ASN A C 1
ATOM 4546 O O . ASN A 1 588 ? -47.724 8.718 18.660 1.00 43.62 588 ASN A O 1
ATOM 4550 N N . ILE A 1 589 ? -46.014 7.390 18.038 1.00 50.25 589 ILE A N 1
ATOM 4551 C CA . ILE A 1 589 ? -44.976 8.426 18.009 1.00 50.25 589 ILE A CA 1
ATOM 4552 C C . ILE A 1 589 ? -44.553 8.612 16.555 1.00 50.25 589 ILE A C 1
ATOM 4554 O O . ILE A 1 589 ? -43.932 7.734 15.967 1.00 50.25 589 ILE A O 1
ATOM 4558 N N . ASN A 1 590 ? -44.895 9.760 15.971 1.00 40.34 590 ASN A N 1
ATOM 4559 C CA . ASN A 1 590 ? -44.427 10.134 14.640 1.00 40.34 590 ASN A CA 1
ATOM 4560 C C . ASN A 1 590 ? -43.063 10.822 14.767 1.00 40.34 590 ASN A C 1
ATOM 4562 O O . ASN A 1 590 ? -42.984 11.954 15.248 1.00 40.34 590 ASN A O 1
ATOM 4566 N N . VAL A 1 591 ? -42.002 10.136 14.348 1.00 39.84 591 VAL A N 1
ATOM 4567 C CA . VAL A 1 591 ? -40.654 10.706 14.235 1.00 39.84 591 VAL A CA 1
ATOM 4568 C C . VAL A 1 591 ? -40.528 11.287 12.824 1.00 39.84 591 VAL A C 1
ATOM 4570 O O . VAL A 1 591 ? -40.666 10.549 11.852 1.00 39.84 591 VAL A O 1
ATOM 4573 N N . LYS A 1 592 ? -40.361 12.610 12.714 1.00 30.42 592 LYS A N 1
ATOM 4574 C CA . LYS A 1 592 ? -40.146 13.318 11.442 1.00 30.42 592 LYS A CA 1
ATOM 4575 C C . LYS A 1 592 ? -38.669 13.532 11.168 1.00 30.42 592 LYS A C 1
ATOM 4577 O O . LYS A 1 592 ? -37.958 13.882 12.137 1.00 30.42 592 LYS A O 1
#

pLDDT: mean 80.13, std 19.33, range [23.84, 98.56]

Sequence (592 aa):
MAEDSSVPSRSKRSVGVSEVFALDHFIEVVEKIEQKLPQKSLKDIANSIRKLGYDDKLWQTLIGTAESLPSDALSESEKQFLEKAVMHGVTDKYENGVVLKSAGEAIAIGHVINGICAGLDRKTSVSLKDWEPTASDTVDNLYAATIARDLGISILFKKNGGSTSYFGPGGSWEPSEECPNKFRKPAAAEFTKATNAQLLGDMDGFILGSKVAEWSSKGVRLGQLLRMYYSTGACYDTTFASCNRYDKFSKLVNQDVLLTQVIRFANAEYLKNNGSYPGVKVDDIRVEADAMISGLSRYLENIHGEQVCKTIGCELPSNLVFLMDESGSISAANYNIQKDFVKKIIGAFNISPRQTRVSVVEFSSEPRLSISIDEYNSKTRLKCAVGSLLFESIQILPSVLARFNVYRISEREFNERSKHNGLVLSVLTVAKKGGVTHTGKALKFVQDNVFEPIQNSSESKGNAMNILVLLTDGKSNDPDANLLANSVRNIKRTIKDLTIISVGVADYDLKELEFIATDPSKHVFTSNNFDNLLGLVNQLQNRTCSTAFELELDFTITEVNAVITAYVSPGSVRYFMLPAKRFAGVMNINVK

Secondary structure (DSSP, 8-state):
-----PPPTTSBPP--PPP--BHHHHHHHHHHHHHH-TTS-HHHHHHHHHTTT--SHHHHHHH---PPPPTTSS-HHHHHHHHHHH--EE-SSBEESEEEEETTEEEEHHHHHHHHHHHHT--S-EEGGGT-TT---EE-HHHHTTHHHHHHHHHHHHHTTS-S-SS----EEES-SSS--EEE---TTT--SS-HHHHHHHHHHHHHHHHHHHHHHTT--HHHHHHHHHSS--SS-GGGSGGGHHHHHHHH--HHHHHHHHHHHHHHHHHHTTTT-TT--HHHHHHHHHHHHHHHHHHHHHHH----------PPPEEEEEEEE-STT--HHHHHHHHHHHHHHHHHS-BSTTSEEEEEEEESSSEEEEE-TTS---HHHHHHHHHTPPPTT----HHHHHHTT-SS--HHHHHHHHTT-TTSTTS-----------HHHHHHHHIIIIIHHHHH-GGG-S-PEEEEEEEESS----SSTTHHHHHHHHHHHHSTTEEEEEEE-SS--HHHHHHHSSSTTTSEEEGGGHHHHHHHHHHHH---TT----EEEEEEE-SSEEEEEEEETTTEEEEEEEEGGGTTT-------